Protein AF-0000000077110272 (afdb_homodimer)

Structure (mmCIF, N/CA/C/O backbone):
data_AF-0000000077110272-model_v1
#
loop_
_entity.id
_entity.type
_entity.pdbx_description
1 polymer 'Transcriptional regulator'
#
loop_
_atom_site.group_PDB
_atom_site.id
_atom_site.type_symbol
_atom_site.label_atom_id
_atom_site.label_alt_id
_atom_site.label_comp_id
_atom_site.label_asym_id
_atom_site.label_entity_id
_atom_site.label_seq_id
_atom_site.pdbx_PDB_ins_code
_atom_site.Cartn_x
_atom_site.Cartn_y
_atom_site.Cartn_z
_atom_site.occupancy
_atom_site.B_iso_or_equiv
_atom_site.auth_seq_id
_atom_site.auth_comp_id
_atom_site.auth_asym_id
_atom_site.auth_atom_id
_atom_site.pdbx_PDB_model_num
ATOM 1 N N . MET A 1 1 ? 12.266 40.125 3.088 1 81.88 1 MET A N 1
ATOM 2 C CA . MET A 1 1 ? 13.242 39.031 2.852 1 81.88 1 MET A CA 1
ATOM 3 C C . MET A 1 1 ? 12.711 38.031 1.826 1 81.88 1 MET A C 1
ATOM 5 O O . MET A 1 1 ? 11.5 37.938 1.61 1 81.88 1 MET A O 1
ATOM 9 N N . SER A 1 2 ? 13.562 37.469 0.971 1 91.62 2 SER A N 1
ATOM 10 C CA . SER A 1 2 ? 13.18 36.5 -0.047 1 91.62 2 SER A CA 1
ATOM 11 C C . SER A 1 2 ? 13.633 35.094 0.337 1 91.62 2 SER A C 1
ATOM 13 O O . SER A 1 2 ? 14.695 34.906 0.93 1 91.62 2 SER A O 1
ATOM 15 N N . TYR A 1 3 ? 12.75 34.219 0.168 1 94.19 3 TYR A N 1
ATOM 16 C CA . TYR A 1 3 ? 12.992 32.844 0.54 1 94.19 3 TYR A CA 1
ATOM 17 C C . TYR A 1 3 ? 12.93 31.922 -0.682 1 94.19 3 TYR A C 1
ATOM 19 O O . TYR A 1 3 ? 12.086 32.094 -1.562 1 94.19 3 TYR A O 1
ATOM 27 N N . SER A 1 4 ? 13.859 31 -0.693 1 93.75 4 SER A N 1
ATOM 28 C CA . SER A 1 4 ? 13.695 29.922 -1.657 1 93.75 4 SER A CA 1
ATOM 29 C C . SER A 1 4 ? 12.5 29.031 -1.308 1 93.75 4 SER A C 1
ATOM 31 O O . SER A 1 4 ? 11.961 29.125 -0.203 1 93.75 4 SER A O 1
ATOM 33 N N . ILE A 1 5 ? 12.141 28.188 -2.252 1 92.25 5 ILE A N 1
ATOM 34 C CA . ILE A 1 5 ? 10.969 27.344 -2.016 1 92.25 5 ILE A CA 1
ATOM 35 C C . ILE A 1 5 ? 11.242 26.391 -0.85 1 92.25 5 ILE A C 1
ATOM 37 O O . ILE A 1 5 ? 10.344 26.094 -0.061 1 92.25 5 ILE A O 1
ATOM 41 N N . GLY A 1 6 ? 12.438 25.906 -0.75 1 89.25 6 GLY A N 1
ATOM 42 C CA . GLY A 1 6 ? 12.789 25.031 0.363 1 89.25 6 GLY A CA 1
ATOM 43 C C . GLY A 1 6 ? 12.703 25.719 1.71 1 89.25 6 GLY A C 1
ATOM 44 O O . GLY A 1 6 ? 12.148 25.172 2.662 1 89.25 6 GLY A O 1
ATOM 45 N N . GLU A 1 7 ? 13.25 26.891 1.762 1 90.75 7 GLU A N 1
ATOM 46 C CA . GLU A 1 7 ? 13.188 27.688 2.982 1 90.75 7 GLU A CA 1
ATOM 47 C C . GLU A 1 7 ? 11.75 28.062 3.332 1 90.75 7 GLU A C 1
ATOM 49 O O . GLU A 1 7 ? 11.336 27.953 4.492 1 90.75 7 GLU A O 1
ATOM 54 N N . PHE A 1 8 ? 11.086 28.484 2.311 1 91.56 8 PHE A N 1
ATOM 55 C CA . PHE A 1 8 ? 9.688 28.875 2.467 1 91.56 8 PHE A CA 1
ATOM 56 C C . PHE A 1 8 ? 8.852 27.703 2.977 1 91.56 8 PHE A C 1
ATOM 58 O O . PHE A 1 8 ? 8.039 27.875 3.887 1 91.56 8 PHE A O 1
ATOM 65 N N . ALA A 1 9 ? 9.086 26.547 2.438 1 90.19 9 ALA A N 1
ATOM 66 C CA . ALA A 1 9 ? 8.383 25.328 2.832 1 90.19 9 ALA A CA 1
ATOM 67 C C . ALA A 1 9 ? 8.617 25.016 4.309 1 90.19 9 ALA A C 1
ATOM 69 O O . ALA A 1 9 ? 7.668 24.719 5.039 1 90.19 9 ALA A O 1
ATOM 70 N N . ARG A 1 10 ? 9.781 25.172 4.715 1 85.88 10 ARG A N 1
ATOM 71 C CA . ARG A 1 10 ? 10.148 24.906 6.102 1 85.88 10 ARG A CA 1
ATOM 72 C C . ARG A 1 10 ? 9.492 25.922 7.047 1 85.88 10 ARG A C 1
ATOM 74 O O . ARG A 1 10 ? 8.969 25.547 8.094 1 85.88 10 ARG A O 1
ATOM 81 N N . LEU A 1 11 ? 9.5 27.078 6.57 1 87.75 11 LEU A N 1
ATOM 82 C CA . LEU A 1 11 ? 8.984 28.172 7.395 1 87.75 11 LEU A CA 1
ATOM 83 C C . LEU A 1 11 ? 7.48 28.031 7.594 1 87.75 11 LEU A C 1
ATOM 85 O O . LEU A 1 11 ? 6.973 28.281 8.688 1 87.75 11 LEU A O 1
ATOM 89 N N . CYS A 1 12 ? 6.809 27.641 6.539 1 88.12 12 CYS A N 1
ATOM 90 C CA . CYS A 1 12 ? 5.352 27.609 6.602 1 88.12 12 CYS A CA 1
ATOM 91 C C . CYS A 1 12 ? 4.863 26.219 7.016 1 88.12 12 CYS A C 1
ATOM 93 O O . CYS A 1 12 ? 3.682 26.047 7.324 1 88.12 12 CYS A O 1
ATOM 95 N N . GLY A 1 13 ? 5.785 25.203 7.035 1 84.12 13 GLY A N 1
ATOM 96 C CA . GLY A 1 13 ? 5.383 23.844 7.344 1 84.12 13 GLY A CA 1
ATOM 97 C C . GLY A 1 13 ? 4.57 23.203 6.238 1 84.12 13 GLY A C 1
ATOM 98 O O . GLY A 1 13 ? 3.646 22.422 6.508 1 84.12 13 GLY A O 1
ATOM 99 N N . ILE A 1 14 ? 4.75 23.734 5.059 1 87.38 14 ILE A N 1
ATOM 100 C CA . ILE A 1 14 ? 4.07 23.203 3.889 1 87.38 14 ILE A CA 1
ATOM 101 C C . ILE A 1 14 ? 5.098 22.641 2.904 1 87.38 14 ILE A C 1
ATOM 103 O O . ILE A 1 14 ? 6.109 23.297 2.621 1 87.38 14 ILE A O 1
ATOM 107 N N . ASN A 1 15 ? 4.828 21.453 2.498 1 87.5 15 ASN A N 1
ATOM 108 C CA . ASN A 1 15 ? 5.84 20.875 1.623 1 87.5 15 ASN A CA 1
ATOM 109 C C . ASN A 1 15 ? 5.879 21.578 0.268 1 87.5 15 ASN A C 1
ATOM 111 O O . ASN A 1 15 ? 4.883 22.172 -0.16 1 87.5 15 ASN A O 1
ATOM 115 N N . ALA A 1 16 ? 7.078 21.547 -0.366 1 87.75 16 ALA A N 1
ATOM 116 C CA . ALA A 1 16 ? 7.332 22.281 -1.611 1 87.75 16 ALA A CA 1
ATOM 117 C C . ALA A 1 16 ? 6.383 21.812 -2.715 1 87.75 16 ALA A C 1
ATOM 119 O O . ALA A 1 16 ? 5.91 22.625 -3.514 1 87.75 16 ALA A O 1
ATOM 120 N N . ALA A 1 17 ? 6.098 20.516 -2.688 1 87.81 17 ALA A N 1
ATOM 121 C CA . ALA A 1 17 ? 5.207 19.984 -3.719 1 87.81 17 ALA A CA 1
ATOM 122 C C . ALA A 1 17 ? 3.812 20.594 -3.605 1 87.81 17 ALA A C 1
ATOM 124 O O . ALA A 1 17 ? 3.18 20.906 -4.617 1 87.81 17 ALA A O 1
ATOM 125 N N . THR A 1 18 ? 3.361 20.703 -2.432 1 90.62 18 THR A N 1
ATOM 126 C CA . THR A 1 18 ? 2.055 21.297 -2.174 1 90.62 18 THR A CA 1
ATOM 127 C C . THR A 1 18 ? 2.023 22.75 -2.635 1 90.62 18 THR A C 1
ATOM 129 O O . THR A 1 18 ? 1.068 23.188 -3.287 1 90.62 18 THR A O 1
ATOM 132 N N . LEU A 1 19 ? 3.074 23.531 -2.352 1 92.25 19 LEU A N 1
ATOM 133 C CA . LEU A 1 19 ? 3.176 24.938 -2.756 1 92.25 19 LEU A CA 1
ATOM 134 C C . LEU A 1 19 ? 3.141 25.062 -4.273 1 92.25 19 LEU A C 1
ATOM 136 O O . LEU A 1 19 ? 2.457 25.938 -4.812 1 92.25 19 LEU A O 1
ATOM 140 N N . ARG A 1 20 ? 3.777 24.156 -4.91 1 90.25 20 ARG A N 1
ATOM 141 C CA . ARG A 1 20 ? 3.785 24.141 -6.367 1 90.25 20 ARG A CA 1
ATOM 142 C C . ARG A 1 20 ? 2.4 23.828 -6.922 1 90.25 20 ARG A C 1
ATOM 144 O O . ARG A 1 20 ? 1.956 24.438 -7.891 1 90.25 20 ARG A O 1
ATOM 151 N N . ALA A 1 21 ? 1.789 22.906 -6.246 1 91.38 21 ALA A N 1
ATOM 152 C CA . ALA A 1 21 ? 0.453 22.516 -6.691 1 91.38 21 ALA A CA 1
ATOM 153 C C . ALA A 1 21 ? -0.538 23.656 -6.508 1 91.38 21 ALA A C 1
ATOM 155 O O . ALA A 1 21 ? -1.368 23.922 -7.383 1 91.38 21 ALA A O 1
ATOM 156 N N . TRP A 1 22 ? -0.439 24.328 -5.387 1 93.06 22 TRP A N 1
ATOM 157 C CA . TRP A 1 22 ? -1.324 25.469 -5.117 1 93.06 22 TRP A CA 1
ATOM 158 C C . TRP A 1 22 ? -1.166 26.547 -6.18 1 93.06 22 TRP A C 1
ATOM 160 O O . TRP A 1 22 ? -2.156 27.094 -6.668 1 93.06 22 TRP A O 1
ATOM 170 N N . GLN A 1 23 ? 0.047 26.812 -6.516 1 93.44 23 GLN A N 1
ATOM 171 C CA . GLN A 1 23 ? 0.319 27.797 -7.559 1 93.44 23 GLN A CA 1
ATOM 172 C C . GLN A 1 23 ? -0.206 27.328 -8.914 1 93.44 23 GLN A C 1
ATOM 174 O O . GLN A 1 23 ? -0.946 28.047 -9.586 1 93.44 23 GLN A O 1
ATOM 179 N N . ARG A 1 24 ? 0.096 26.141 -9.266 1 93.12 24 ARG A N 1
ATOM 180 C CA . ARG A 1 24 ? -0.191 25.594 -10.586 1 93.12 24 ARG A CA 1
ATOM 181 C C . ARG A 1 24 ? -1.691 25.438 -10.797 1 93.12 24 ARG A C 1
ATOM 183 O O . ARG A 1 24 ? -2.221 25.797 -11.852 1 93.12 24 ARG A O 1
ATOM 190 N N . ARG A 1 25 ? -2.336 24.969 -9.797 1 91.62 25 ARG A N 1
ATOM 191 C CA . ARG A 1 25 ? -3.727 24.547 -9.969 1 91.62 25 ARG A CA 1
ATOM 192 C C . ARG A 1 25 ? -4.68 25.688 -9.641 1 91.62 25 ARG A C 1
ATOM 194 O O . ARG A 1 25 ? -5.754 25.797 -10.234 1 91.62 25 ARG A O 1
ATOM 201 N N . TYR A 1 26 ? -4.254 26.578 -8.719 1 92 26 TYR A N 1
ATOM 202 C CA . TYR A 1 26 ? -5.25 27.516 -8.203 1 92 26 TYR A CA 1
ATOM 203 C C . TYR A 1 26 ? -4.73 28.953 -8.25 1 92 26 TYR A C 1
ATOM 205 O O . TYR A 1 26 ? -5.422 29.875 -7.828 1 92 26 TYR A O 1
ATOM 213 N N . GLY A 1 27 ? -3.529 29.109 -8.664 1 91.69 27 GLY A N 1
ATOM 214 C CA . GLY A 1 27 ? -2.955 30.453 -8.75 1 91.69 27 GLY A CA 1
ATOM 215 C C . GLY A 1 27 ? -2.682 31.062 -7.398 1 91.69 27 GLY A C 1
ATOM 216 O O . GLY A 1 27 ? -2.67 32.281 -7.262 1 91.69 27 GLY A O 1
ATOM 217 N N . LEU A 1 28 ? -2.494 30.203 -6.453 1 93.12 28 LEU A N 1
ATOM 218 C CA . LEU A 1 28 ? -2.205 30.672 -5.102 1 93.12 28 LEU A CA 1
ATOM 219 C C . LEU A 1 28 ? -0.7 30.781 -4.875 1 93.12 28 LEU A C 1
ATOM 221 O O . LEU A 1 28 ? 0.064 29.938 -5.344 1 93.12 28 LEU A O 1
ATOM 225 N N . LEU A 1 29 ? -0.256 31.828 -4.113 1 92.31 29 LEU A N 1
ATOM 226 C CA . LEU A 1 29 ? 1.146 32.031 -3.771 1 92.31 29 LEU A CA 1
ATOM 227 C C . LEU A 1 29 ? 2.004 32.156 -5.027 1 92.31 29 LEU A C 1
ATOM 229 O O . LEU A 1 29 ? 2.904 31.328 -5.242 1 92.31 29 LEU A O 1
ATOM 233 N N . LYS A 1 30 ? 1.865 33.156 -5.785 1 91.81 30 LYS A N 1
ATOM 234 C CA . LYS A 1 30 ? 2.621 33.406 -7.008 1 91.81 30 LYS A CA 1
ATOM 235 C C . LYS A 1 30 ? 3.945 34.094 -6.703 1 91.81 30 LYS A C 1
ATOM 237 O O . LYS A 1 30 ? 4.027 35.312 -6.73 1 91.81 30 LYS A O 1
ATOM 242 N N . PRO A 1 31 ? 4.926 33.25 -6.527 1 92.19 31 PRO A N 1
ATOM 243 C CA . PRO A 1 31 ? 6.219 33.844 -6.156 1 92.19 31 PRO A CA 1
ATOM 244 C C . PRO A 1 31 ? 6.895 34.562 -7.312 1 92.19 31 PRO A C 1
ATOM 246 O O . PRO A 1 31 ? 6.52 34.375 -8.469 1 92.19 31 PRO A O 1
ATOM 249 N N . GLN A 1 32 ? 7.793 35.5 -6.977 1 92.56 32 GLN A N 1
ATOM 250 C CA . GLN A 1 32 ? 8.688 36.062 -7.977 1 92.56 32 GLN A CA 1
ATOM 251 C C . GLN A 1 32 ? 9.711 35.031 -8.461 1 92.56 32 GLN A C 1
ATOM 253 O O . GLN A 1 32 ? 9.789 33.938 -7.91 1 92.56 32 GLN A O 1
ATOM 258 N N . ARG A 1 33 ? 10.352 35.312 -9.555 1 93.44 33 ARG A N 1
ATOM 259 C CA . ARG A 1 33 ? 11.383 34.438 -10.07 1 93.44 33 ARG A CA 1
ATOM 260 C C . ARG A 1 33 ? 12.719 35.156 -10.203 1 93.44 33 ARG A C 1
ATOM 262 O O . ARG A 1 33 ? 12.758 36.344 -10.539 1 93.44 33 ARG A O 1
ATOM 269 N N . THR A 1 34 ? 13.758 34.469 -9.891 1 92.12 34 THR A N 1
ATOM 270 C CA . THR A 1 34 ? 15.086 35 -10.156 1 92.12 34 THR A CA 1
ATOM 271 C C . THR A 1 34 ? 15.398 34.969 -11.648 1 92.12 34 THR A C 1
ATOM 273 O O . THR A 1 34 ? 14.617 34.406 -12.43 1 92.12 34 THR A O 1
ATOM 276 N N . ASP A 1 35 ? 16.578 35.594 -11.992 1 91.19 35 ASP A N 1
ATOM 277 C CA . ASP A 1 35 ? 17.016 35.562 -13.383 1 91.19 35 ASP A CA 1
ATOM 278 C C . ASP A 1 35 ? 17.203 34.125 -13.867 1 91.19 35 ASP A C 1
ATOM 280 O O . ASP A 1 35 ? 17.016 33.812 -15.047 1 91.19 35 ASP A O 1
ATOM 284 N N . GLY A 1 36 ? 17.516 33.281 -12.906 1 92.94 36 GLY A N 1
ATOM 285 C CA . GLY A 1 36 ? 17.734 31.859 -13.227 1 92.94 36 GLY A CA 1
ATOM 286 C C . GLY A 1 36 ? 16.453 31.047 -13.227 1 92.94 36 GLY A C 1
ATOM 287 O O . GLY A 1 36 ? 16.484 29.844 -13.461 1 92.94 36 GLY A O 1
ATOM 288 N N . GLY A 1 37 ? 15.391 31.641 -12.891 1 92.19 37 GLY A N 1
ATOM 289 C CA . GLY A 1 37 ? 14.102 30.984 -12.961 1 92.19 37 GLY A CA 1
ATOM 290 C C . GLY A 1 37 ? 13.664 30.375 -11.641 1 92.19 37 GLY A C 1
ATOM 291 O O . GLY A 1 37 ? 12.656 29.672 -11.578 1 92.19 37 GLY A O 1
ATOM 292 N N . HIS A 1 38 ? 14.445 30.578 -10.578 1 92.69 38 HIS A N 1
ATOM 293 C CA . HIS A 1 38 ? 14.109 30 -9.281 1 92.69 38 HIS A CA 1
ATOM 294 C C . HIS A 1 38 ? 13.031 30.828 -8.578 1 92.69 38 HIS A C 1
ATOM 296 O O . HIS A 1 38 ? 13.047 32.062 -8.641 1 92.69 38 HIS A O 1
ATOM 302 N N . ARG A 1 39 ? 12.062 30.125 -7.992 1 92.69 39 ARG A N 1
ATOM 303 C CA . ARG A 1 39 ? 11 30.797 -7.246 1 92.69 39 ARG A CA 1
ATOM 304 C C . ARG A 1 39 ? 11.562 31.547 -6.047 1 92.69 39 ARG A C 1
ATOM 306 O O . ARG A 1 39 ? 12.461 31.062 -5.363 1 92.69 39 ARG A O 1
ATOM 313 N N . LEU A 1 40 ? 11.07 32.781 -5.84 1 94.75 40 LEU A N 1
ATOM 314 C CA . LEU A 1 40 ? 11.398 33.594 -4.684 1 94.75 40 LEU A CA 1
ATOM 315 C C . LEU A 1 40 ? 10.133 34.062 -3.961 1 94.75 40 LEU A C 1
ATOM 317 O O . LEU A 1 40 ? 9.297 34.75 -4.547 1 94.75 40 LEU A O 1
ATOM 321 N N . TYR A 1 41 ? 10.062 33.688 -2.66 1 95.56 41 TYR A N 1
ATOM 322 C CA . TYR A 1 41 ? 8.898 34 -1.854 1 95.56 41 TYR A CA 1
ATOM 323 C C . TYR A 1 41 ? 9.195 35.188 -0.929 1 95.56 41 TYR A C 1
ATOM 325 O O . TYR A 1 41 ? 10.336 35.344 -0.478 1 95.56 41 TYR A O 1
ATOM 333 N N . SER A 1 42 ? 8.164 35.969 -0.611 1 94.81 42 SER A N 1
ATOM 334 C CA . SER A 1 42 ? 8.289 37.156 0.24 1 94.81 42 SER A CA 1
ATOM 335 C C . SER A 1 42 ? 7.629 36.906 1.597 1 94.81 42 SER A C 1
ATOM 337 O O . SER A 1 42 ? 6.996 35.875 1.82 1 94.81 42 SER A O 1
ATOM 339 N N . ASP A 1 43 ? 7.812 37.875 2.457 1 93.69 43 ASP A N 1
ATOM 340 C CA . ASP A 1 43 ? 7.125 37.875 3.744 1 93.69 43 ASP A CA 1
ATOM 341 C C . ASP A 1 43 ? 5.609 37.906 3.561 1 93.69 43 ASP A C 1
ATOM 343 O O . ASP A 1 43 ? 4.867 37.312 4.352 1 93.69 43 ASP A O 1
ATOM 347 N N . ASP A 1 44 ? 5.2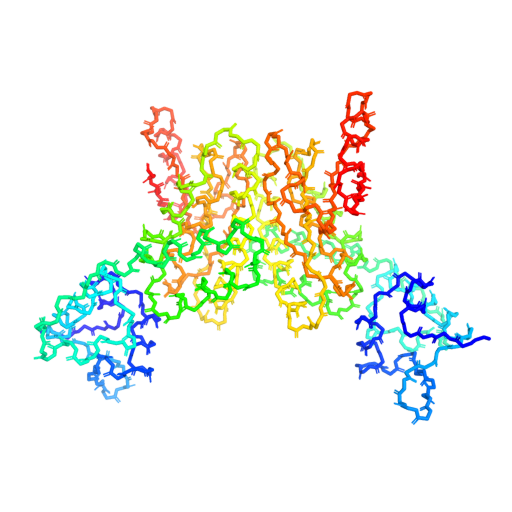85 38.562 2.566 1 92.62 44 ASP A N 1
ATOM 348 C CA . ASP A 1 44 ? 3.855 38.594 2.266 1 92.62 44 ASP A CA 1
ATOM 349 C C . ASP A 1 44 ? 3.332 37.219 1.877 1 92.62 44 ASP A C 1
ATOM 351 O O . ASP A 1 44 ? 2.209 36.844 2.23 1 92.62 44 ASP A O 1
ATOM 355 N N . ASP A 1 45 ? 4.164 36.5 1.198 1 94.12 45 ASP A N 1
ATOM 356 C CA . ASP A 1 45 ? 3.791 35.156 0.833 1 94.12 45 ASP A CA 1
ATOM 357 C C . ASP A 1 45 ? 3.625 34.281 2.072 1 94.12 45 ASP A C 1
ATOM 359 O O . ASP A 1 45 ? 2.771 33.375 2.102 1 94.12 45 ASP A O 1
ATOM 363 N N . ILE A 1 46 ? 4.434 34.5 3.049 1 92.44 46 ILE A N 1
ATOM 364 C CA . ILE A 1 46 ? 4.328 33.75 4.293 1 92.44 46 ILE A CA 1
ATOM 365 C C . ILE A 1 46 ? 2.961 34 4.93 1 92.44 46 ILE A C 1
ATOM 367 O O . ILE A 1 46 ? 2.279 33.062 5.336 1 92.44 46 ILE A O 1
ATOM 371 N N . ARG A 1 47 ? 2.58 35.25 4.941 1 91.75 47 ARG A N 1
ATOM 372 C CA . ARG A 1 47 ? 1.289 35.625 5.52 1 91.75 47 ARG A CA 1
ATOM 373 C C . ARG A 1 47 ? 0.145 34.969 4.746 1 91.75 47 ARG A C 1
ATOM 375 O O . ARG A 1 47 ? -0.801 34.438 5.344 1 91.75 47 ARG A O 1
ATOM 382 N N . GLN A 1 48 ? 0.312 35 3.518 1 92.56 48 GLN A N 1
ATOM 383 C CA . GLN A 1 48 ? -0.725 34.406 2.691 1 92.56 48 GLN A CA 1
ATOM 384 C C . GLN A 1 48 ? -0.796 32.875 2.916 1 92.56 48 GLN A C 1
ATOM 386 O O . GLN A 1 48 ? -1.886 32.312 3.039 1 92.56 48 GLN A O 1
ATOM 391 N N . ALA A 1 49 ? 0.39 32.219 2.92 1 93.44 49 ALA A N 1
ATOM 392 C CA . ALA A 1 49 ? 0.442 30.781 3.141 1 93.44 49 ALA A CA 1
ATOM 393 C C . ALA A 1 49 ? -0.214 30.406 4.465 1 93.44 49 ALA A C 1
ATOM 395 O O . ALA A 1 49 ? -0.971 29.438 4.535 1 93.44 49 ALA A O 1
ATOM 396 N N . LEU A 1 50 ? 0.019 31.156 5.441 1 91.06 50 LEU A N 1
ATOM 397 C CA . LEU A 1 50 ? -0.542 30.906 6.766 1 91.06 50 LEU A CA 1
ATOM 398 C C . LEU A 1 50 ? -2.053 31.109 6.766 1 91.06 50 LEU A C 1
ATOM 400 O O . LEU A 1 50 ? -2.787 30.375 7.422 1 91.06 50 LEU A O 1
ATOM 404 N N . SER A 1 51 ? -2.453 32.125 6.039 1 90.88 51 SER A N 1
ATOM 405 C CA . SER A 1 51 ? -3.887 32.375 5.902 1 90.88 51 SER A CA 1
ATOM 406 C C . SER A 1 51 ? -4.574 31.219 5.191 1 90.88 51 SER A C 1
ATOM 408 O O . SER A 1 51 ? -5.641 30.766 5.617 1 90.88 51 SER A O 1
ATOM 410 N N . ILE A 1 52 ? -3.951 30.766 4.145 1 91.75 52 ILE A N 1
ATOM 411 C CA . ILE A 1 52 ? -4.48 29.625 3.41 1 91.75 52 ILE A CA 1
ATOM 412 C C . ILE A 1 52 ? -4.586 28.422 4.336 1 91.75 52 ILE A C 1
ATOM 414 O O . ILE A 1 52 ? -5.621 27.75 4.383 1 91.75 52 ILE A O 1
ATOM 418 N N . LEU A 1 53 ? -3.555 28.156 5.109 1 89.75 53 LEU A N 1
ATOM 419 C CA . LEU A 1 53 ? -3.523 27.016 6.023 1 89.75 53 LEU A CA 1
ATOM 420 C C . LEU A 1 53 ? -4.629 27.125 7.07 1 89.75 53 LEU A C 1
ATOM 422 O O . LEU A 1 53 ? -5.211 26.125 7.473 1 89.75 53 LEU A O 1
ATOM 426 N N . ASP A 1 54 ? -4.867 28.312 7.457 1 88.44 54 ASP A N 1
ATOM 427 C CA . ASP A 1 54 ? -5.926 28.531 8.438 1 88.44 54 ASP A CA 1
ATOM 428 C C . ASP A 1 54 ? -7.281 28.094 7.891 1 88.44 54 ASP A C 1
ATOM 430 O O . ASP A 1 54 ? -8.055 27.438 8.594 1 88.44 54 ASP A O 1
ATOM 434 N N . TRP A 1 55 ? -7.527 28.453 6.703 1 87.5 55 TRP A N 1
ATOM 435 C CA . TRP A 1 55 ? -8.766 28.031 6.059 1 87.5 55 TRP A CA 1
ATOM 436 C C . TRP A 1 55 ? -8.797 26.516 5.887 1 87.5 55 TRP A C 1
ATOM 438 O O . TRP A 1 55 ? -9.82 25.875 6.145 1 87.5 55 TRP A O 1
ATOM 448 N N . VAL A 1 56 ? -7.699 25.984 5.5 1 88.88 56 VAL A N 1
ATOM 449 C CA . VAL A 1 56 ? -7.582 24.547 5.293 1 88.88 56 VAL A CA 1
ATOM 450 C C . VAL A 1 56 ? -7.844 23.812 6.609 1 88.88 56 VAL A C 1
ATOM 452 O O . VAL A 1 56 ? -8.562 22.812 6.637 1 88.88 56 VAL A O 1
ATOM 455 N N . ARG A 1 57 ? -7.332 24.328 7.664 1 88.44 57 ARG A N 1
ATOM 456 C CA . ARG A 1 57 ? -7.465 23.703 8.977 1 88.44 57 ARG A CA 1
ATOM 457 C C . ARG A 1 57 ? -8.914 23.75 9.461 1 88.44 57 ARG A C 1
ATOM 459 O O . ARG A 1 57 ? -9.305 23 10.344 1 88.44 57 ARG A O 1
ATOM 466 N N . LYS A 1 58 ? -9.672 24.625 8.828 1 86.62 58 LYS A N 1
ATOM 467 C CA . LYS A 1 58 ? -11.102 24.703 9.125 1 86.62 58 LYS A CA 1
ATOM 468 C C . LYS A 1 58 ? -11.906 23.812 8.188 1 86.62 58 LYS A C 1
ATOM 470 O O . LYS A 1 58 ? -13.141 23.812 8.219 1 86.62 58 LYS A O 1
ATOM 475 N N . GLY A 1 59 ? -11.125 23.141 7.312 1 88.31 59 GLY A N 1
ATOM 476 C CA . GLY A 1 59 ? -11.773 22.172 6.441 1 88.31 59 GLY A CA 1
ATOM 477 C C . GLY A 1 59 ? -12.188 22.75 5.102 1 88.31 59 GLY A C 1
ATOM 478 O O . GLY A 1 59 ? -12.992 22.156 4.383 1 88.31 59 GLY A O 1
ATOM 479 N N . VAL A 1 60 ? -11.734 23.891 4.797 1 88.38 60 VAL A N 1
ATOM 480 C CA . VAL A 1 60 ? -12.023 24.5 3.5 1 88.38 60 VAL A CA 1
ATOM 481 C C . VAL A 1 60 ? -11.062 23.938 2.451 1 88.38 60 VAL A C 1
ATOM 483 O O . VAL A 1 60 ? -9.844 24.031 2.607 1 88.38 60 VAL A O 1
ATOM 486 N N . PRO A 1 61 ? -11.648 23.297 1.468 1 90.25 61 PRO A N 1
ATOM 487 C CA . PRO A 1 61 ? -10.75 22.797 0.419 1 90.25 61 PRO A CA 1
ATOM 488 C C . PRO A 1 61 ? -9.992 23.906 -0.294 1 90.25 61 PRO A C 1
ATOM 490 O O . PRO A 1 61 ? -10.523 25.016 -0.468 1 90.25 61 PRO A O 1
ATOM 493 N N . ILE A 1 62 ? -8.812 23.562 -0.705 1 90.88 62 ILE A N 1
ATOM 494 C CA . ILE A 1 62 ? -7.918 24.547 -1.311 1 90.88 62 ILE A CA 1
ATOM 495 C C . ILE A 1 62 ? -8.602 25.188 -2.518 1 90.88 62 ILE A C 1
ATOM 497 O O . ILE A 1 62 ? -8.398 26.375 -2.795 1 90.88 62 ILE A O 1
ATOM 501 N N . SER A 1 63 ? -9.422 24.516 -3.201 1 89.5 63 SER A N 1
ATOM 502 C CA . SER A 1 63 ? -10.102 25 -4.398 1 89.5 63 SER A CA 1
ATOM 503 C C . SER A 1 63 ? -11.055 26.141 -4.074 1 89.5 63 SER A C 1
ATOM 505 O O . SER A 1 63 ? -11.461 26.891 -4.965 1 89.5 63 SER A O 1
ATOM 507 N N . GLN A 1 64 ? -11.359 26.297 -2.82 1 88.44 64 GLN A N 1
ATOM 508 C CA . GLN A 1 64 ? -12.359 27.281 -2.434 1 88.44 64 GLN A CA 1
ATOM 509 C C . GLN A 1 64 ? -11.734 28.406 -1.612 1 88.44 64 GLN A C 1
ATOM 511 O O . GLN A 1 64 ? -12.438 29.328 -1.167 1 88.44 64 GLN A O 1
ATOM 516 N N . VAL A 1 65 ? -10.422 28.375 -1.461 1 89.69 65 VAL A N 1
ATOM 517 C CA . VAL A 1 65 ? -9.797 29.281 -0.504 1 89.69 65 VAL A CA 1
ATOM 518 C C . VAL A 1 65 ? -9.555 30.641 -1.161 1 89.69 65 VAL A C 1
ATOM 520 O O . VAL A 1 65 ? -9.625 31.672 -0.5 1 89.69 65 VAL A O 1
ATOM 523 N N . LYS A 1 66 ? -9.297 30.656 -2.424 1 87.5 66 LYS A N 1
ATOM 524 C CA . LYS A 1 66 ? -8.836 31.859 -3.111 1 87.5 66 LYS A CA 1
ATOM 525 C C . LYS A 1 66 ? -9.797 33.031 -2.883 1 87.5 66 LYS A C 1
ATOM 527 O O . LYS A 1 66 ? -9.383 34.094 -2.432 1 87.5 66 LYS A O 1
ATOM 532 N N . PRO A 1 67 ? -11.102 32.875 -3.07 1 84.38 67 PRO A N 1
ATOM 533 C CA . PRO A 1 67 ? -12.031 34 -2.861 1 84.38 67 PRO A CA 1
ATOM 534 C C . PRO A 1 67 ? -12.109 34.438 -1.399 1 84.38 67 PRO A C 1
ATOM 536 O O . PRO A 1 67 ? -12.477 35.562 -1.112 1 84.38 67 PRO A O 1
ATOM 539 N N . LEU A 1 68 ? -11.766 33.594 -0.511 1 84.62 68 LEU A N 1
ATOM 540 C CA . LEU A 1 68 ? -11.914 33.844 0.916 1 84.62 68 LEU A CA 1
ATOM 541 C C . LEU A 1 68 ? -10.742 34.656 1.443 1 84.62 68 LEU A C 1
ATOM 543 O O . LEU A 1 68 ? -10.82 35.25 2.531 1 84.62 68 LEU A O 1
ATOM 547 N N . LEU A 1 69 ? -9.703 34.656 0.71 1 84.44 69 LEU A N 1
ATOM 548 C CA . LEU A 1 69 ? -8.523 35.406 1.143 1 84.44 69 LEU A CA 1
ATOM 549 C C . LEU A 1 69 ? -8.773 36.906 1.083 1 84.44 69 LEU A C 1
ATOM 551 O O . LEU A 1 69 ? -8.203 37.656 1.872 1 84.44 69 LEU A O 1
ATOM 555 N N . SER A 1 70 ? -9.609 37.344 0.181 1 79 70 SER A N 1
ATOM 556 C CA . SER A 1 70 ? -9.898 38.781 0.005 1 79 70 SER A CA 1
ATOM 557 C C . SER A 1 70 ? -11.117 39.188 0.822 1 79 70 SER A C 1
ATOM 559 O O . SER A 1 70 ? -11.227 40.344 1.227 1 79 70 SER A O 1
ATOM 561 N N . ARG A 1 71 ? -12.227 38.406 1.078 1 75.56 71 ARG A N 1
ATOM 562 C CA . ARG A 1 71 ? -13.453 38.688 1.814 1 75.56 71 ARG A CA 1
ATOM 563 C C . ARG A 1 71 ? -13.773 37.594 2.811 1 75.56 71 ARG A C 1
ATOM 565 O O . ARG A 1 71 ? -14.602 36.719 2.531 1 75.56 71 ARG A O 1
ATOM 572 N N . PRO A 1 72 ? -13.125 37.531 3.98 1 63.78 72 PRO A N 1
ATOM 573 C CA . PRO A 1 72 ? -13.297 36.469 4.957 1 63.78 72 PRO A CA 1
ATOM 574 C C . PRO A 1 72 ? -14.68 36.469 5.605 1 63.78 72 PRO A C 1
ATOM 576 O O . PRO A 1 72 ? -14.867 35.906 6.684 1 63.78 72 PRO A O 1
ATOM 579 N N . VAL A 1 73 ? -15.781 36.906 4.965 1 58.78 73 VAL A N 1
ATOM 580 C CA . VAL A 1 73 ? -17.062 37.062 5.637 1 58.78 73 VAL A CA 1
ATOM 581 C C . VAL A 1 73 ? -17.594 35.719 6.105 1 58.78 73 VAL A C 1
ATOM 583 O O . VAL A 1 73 ? -18.406 35.656 7.031 1 58.78 73 VAL A O 1
ATOM 586 N N . ILE A 1 74 ? -17.516 34.625 5.383 1 56.06 74 ILE A N 1
ATOM 587 C CA . ILE A 1 74 ? -18.469 33.531 5.453 1 56.06 74 ILE A CA 1
ATOM 588 C C . ILE A 1 74 ? -18.031 32.531 6.531 1 56.06 74 ILE A C 1
ATOM 590 O O . ILE A 1 74 ? -16.875 32.094 6.543 1 56.06 74 ILE A O 1
ATOM 594 N N . ARG A 1 75 ? -18.766 32.531 7.727 1 55.22 75 ARG A N 1
ATOM 595 C CA . ARG A 1 75 ? -18.641 31.469 8.727 1 55.22 75 ARG A CA 1
ATOM 596 C C . ARG A 1 75 ? -18.703 30.094 8.086 1 55.22 75 ARG A C 1
ATOM 598 O O . ARG A 1 75 ? -19.766 29.625 7.691 1 55.22 75 ARG A O 1
ATOM 605 N N . LEU A 1 76 ? -17.625 29.672 7.449 1 59.56 76 LEU A N 1
ATOM 606 C CA . LEU A 1 76 ? -17.625 28.297 6.961 1 59.56 76 LEU A CA 1
ATOM 607 C C . LEU A 1 76 ? -17.5 27.297 8.117 1 59.56 76 LEU A C 1
ATOM 609 O O . LEU A 1 76 ? -16.641 27.484 8.992 1 59.56 76 LEU A O 1
ATOM 613 N N . GLY A 1 77 ? -18.562 26.734 8.586 1 57.88 77 GLY A N 1
ATOM 614 C CA . GLY A 1 77 ? -18.484 25.656 9.562 1 57.88 77 GLY A CA 1
ATOM 615 C C . GLY A 1 77 ? -17.359 24.672 9.297 1 57.88 77 GLY A C 1
ATOM 616 O O . GLY A 1 77 ? -16.734 24.719 8.234 1 57.88 77 GLY A O 1
ATOM 617 N N . ASP A 1 78 ? -16.953 23.875 10.414 1 65.19 78 ASP A N 1
ATOM 618 C CA . ASP A 1 78 ? -15.93 22.844 10.352 1 65.19 78 ASP A CA 1
ATOM 619 C C . A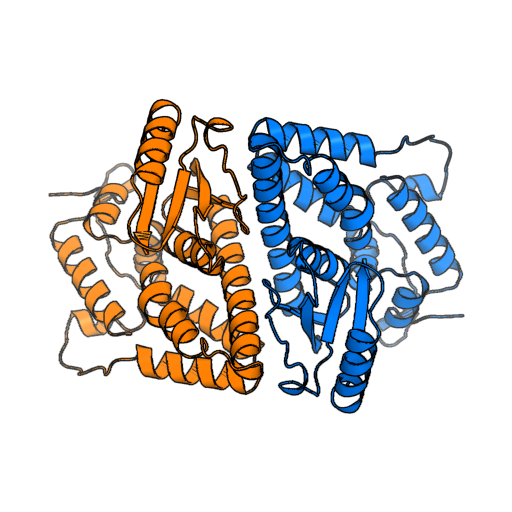SP A 1 78 ? -16.312 21.75 9.344 1 65.19 78 ASP A C 1
ATOM 621 O O . ASP A 1 78 ? -17.094 20.859 9.656 1 65.19 78 ASP A O 1
ATOM 625 N N . ASN A 1 79 ? -15.844 21.891 8.172 1 86.31 79 ASN A N 1
ATOM 626 C CA . ASN A 1 79 ? -16.156 21 7.066 1 86.31 79 ASN A CA 1
ATOM 627 C C . ASN A 1 79 ? -15.531 19.625 7.27 1 86.31 79 ASN A C 1
ATOM 629 O O . ASN A 1 79 ? -15.984 18.641 6.676 1 86.31 79 ASN A O 1
ATOM 633 N N . TRP A 1 80 ? -14.664 19.578 8.336 1 91.31 80 TRP A N 1
ATOM 634 C CA . TRP A 1 80 ? -14.023 18.281 8.57 1 91.31 80 TRP A CA 1
ATOM 635 C C . TRP A 1 80 ? -15.031 17.266 9.094 1 91.31 80 TRP A C 1
ATOM 637 O O . TRP A 1 80 ? -15.023 16.109 8.68 1 91.31 80 TRP A O 1
ATOM 647 N N . ILE A 1 81 ? -15.914 17.719 9.969 1 91.88 81 ILE A N 1
ATOM 648 C CA . ILE A 1 81 ? -16.875 16.828 10.602 1 91.88 81 ILE A CA 1
ATOM 649 C C . ILE A 1 81 ? -17.812 16.25 9.547 1 91.88 81 ILE A C 1
ATOM 651 O O . ILE A 1 81 ? -18.141 15.062 9.57 1 91.88 81 ILE A O 1
ATOM 655 N N . THR A 1 82 ? -18.219 17.125 8.688 1 93.5 82 THR A N 1
ATOM 656 C CA . THR A 1 82 ? -19.125 16.688 7.621 1 93.5 82 THR A CA 1
ATOM 657 C C . THR A 1 82 ? -18.453 15.633 6.75 1 93.5 82 THR A C 1
ATOM 659 O O . THR A 1 82 ? -19.062 14.617 6.406 1 93.5 82 THR A O 1
ATOM 662 N N . ILE A 1 83 ? -17.234 15.859 6.402 1 95.69 83 ILE A N 1
ATOM 663 C CA . ILE A 1 83 ? -16.5 14.906 5.574 1 95.69 83 ILE A CA 1
ATOM 664 C C . ILE A 1 83 ? -16.328 13.594 6.336 1 95.69 83 ILE A C 1
ATOM 666 O O . ILE A 1 83 ? -16.531 12.516 5.777 1 95.69 83 ILE A O 1
ATOM 670 N N . GLN A 1 84 ? -15.961 13.68 7.633 1 96.69 84 GLN A N 1
ATOM 671 C CA . GLN A 1 84 ? -15.805 12.492 8.469 1 96.69 84 GLN A CA 1
ATOM 672 C C . GLN A 1 84 ? -17.078 11.664 8.508 1 96.69 84 GLN A C 1
ATOM 674 O O . GLN A 1 84 ? -17.047 10.445 8.359 1 96.69 84 GLN A O 1
ATOM 679 N N . GLU A 1 85 ? -18.172 12.359 8.68 1 96.5 85 GLU A N 1
ATOM 680 C CA . GLU A 1 85 ? -19.453 11.672 8.758 1 96.5 85 GLU A CA 1
ATOM 681 C C . GLU A 1 85 ? -19.781 10.969 7.445 1 96.5 85 GLU A C 1
ATOM 683 O O . GLU A 1 85 ? -20.297 9.852 7.449 1 96.5 85 GLU A O 1
ATOM 688 N N . THR A 1 86 ? -19.531 11.633 6.359 1 97.56 86 THR A N 1
ATOM 689 C CA . THR A 1 86 ? -19.766 11.031 5.051 1 97.56 86 THR A CA 1
ATOM 690 C C . THR A 1 86 ? -18.891 9.789 4.867 1 97.56 86 THR A C 1
ATOM 692 O O . THR A 1 86 ? -19.375 8.758 4.41 1 97.56 86 THR A O 1
ATOM 695 N N . MET A 1 87 ? -17.656 9.82 5.266 1 97.94 87 MET A N 1
ATOM 696 C CA . MET A 1 87 ? -16.734 8.695 5.145 1 97.94 87 MET A CA 1
ATOM 697 C C . MET A 1 87 ? -17.188 7.527 6.023 1 97.94 87 MET A C 1
ATOM 699 O O . MET A 1 87 ? -17.141 6.371 5.602 1 97.94 87 MET A O 1
ATOM 703 N N . LEU A 1 88 ? -17.562 7.91 7.223 1 97.56 88 LEU A N 1
ATOM 704 C CA . LEU A 1 88 ? -18.031 6.883 8.148 1 97.56 88 LEU A CA 1
ATOM 705 C C . LEU A 1 88 ? -19.266 6.18 7.594 1 97.56 88 LEU A C 1
ATOM 707 O O . LEU A 1 88 ? -19.406 4.957 7.703 1 97.56 88 LEU A O 1
ATOM 711 N N . GLN A 1 89 ? -20.141 6.957 7 1 97.75 89 GLN A N 1
ATOM 712 C CA . GLN A 1 89 ? -21.328 6.391 6.383 1 97.75 89 GLN A CA 1
ATOM 713 C C . GLN A 1 89 ? -20.969 5.441 5.246 1 97.75 89 GLN A C 1
ATOM 715 O O . GLN A 1 89 ? -21.516 4.34 5.148 1 97.75 89 GLN A O 1
ATOM 720 N N . HIS A 1 90 ? -20.031 5.871 4.348 1 97.88 90 HIS A N 1
ATOM 721 C CA . HIS A 1 90 ? -19.562 5.016 3.258 1 97.88 90 HIS A CA 1
ATOM 722 C C . HIS A 1 90 ? -18.969 3.717 3.789 1 97.88 90 HIS A C 1
ATOM 724 O O . HIS A 1 90 ? -19.25 2.639 3.262 1 97.88 90 HIS A O 1
ATOM 730 N N . LEU A 1 91 ? -18.219 3.826 4.867 1 97.19 91 LEU A N 1
ATOM 731 C CA . LEU A 1 91 ? -17.562 2.67 5.469 1 97.19 91 LEU A CA 1
ATOM 732 C C . LEU A 1 91 ? -18.578 1.693 6.031 1 97.19 91 LEU A C 1
ATOM 734 O O . LEU A 1 91 ? -18.531 0.496 5.742 1 97.19 91 LEU A O 1
ATOM 738 N N . HIS A 1 92 ? -19.562 2.195 6.711 1 95.56 92 HIS A N 1
ATOM 739 C CA . HIS A 1 92 ? -20.594 1.371 7.344 1 95.56 92 HIS A CA 1
ATOM 740 C C . HIS A 1 92 ? -21.469 0.691 6.301 1 95.56 92 HIS A C 1
ATOM 742 O O . HIS A 1 92 ? -21.922 -0.434 6.508 1 95.56 92 HIS A O 1
ATOM 748 N N . GLU A 1 93 ? -21.625 1.354 5.23 1 95.38 93 GLU A N 1
ATOM 749 C CA . GLU A 1 93 ? -22.516 0.837 4.191 1 95.38 93 GLU A CA 1
ATOM 750 C C . GLU A 1 93 ? -21.766 -0.068 3.223 1 95.38 93 GLU A C 1
ATOM 752 O O . GLU A 1 93 ? -22.359 -0.624 2.295 1 95.38 93 GLU A O 1
ATOM 757 N N . GLY A 1 94 ? -20.562 -0.156 3.371 1 93.38 94 GLY A N 1
ATOM 758 C CA . GLY A 1 94 ? -19.781 -0.999 2.486 1 93.38 94 GLY A CA 1
ATOM 759 C C . GLY A 1 94 ? -19.531 -0.369 1.13 1 93.38 94 GLY A C 1
ATOM 760 O O . GLY A 1 94 ? -19.219 -1.068 0.164 1 93.38 94 GLY A O 1
ATOM 761 N N . ARG A 1 95 ? -19.734 0.941 1.075 1 95.38 95 ARG A N 1
ATOM 762 C CA . ARG A 1 95 ? -19.422 1.675 -0.148 1 95.38 95 ARG A CA 1
ATOM 763 C C . ARG A 1 95 ? -17.938 2.014 -0.223 1 95.38 95 ARG A C 1
ATOM 765 O O . ARG A 1 95 ? -17.562 3.188 -0.219 1 95.38 95 ARG A O 1
ATOM 772 N N . ILE A 1 96 ? -17.109 1.006 -0.454 1 95.56 96 ILE A N 1
ATOM 773 C CA . ILE A 1 96 ? -15.664 1.06 -0.286 1 95.56 96 ILE A CA 1
ATOM 774 C C . ILE A 1 96 ? -15.047 1.904 -1.398 1 95.56 96 ILE A C 1
ATOM 776 O O . ILE A 1 96 ? -14.141 2.703 -1.149 1 95.56 96 ILE A O 1
ATOM 780 N N . ASP A 1 97 ? -15.562 1.767 -2.598 1 95 97 ASP A N 1
ATOM 781 C CA . ASP A 1 97 ? -15.047 2.553 -3.715 1 95 97 ASP A CA 1
ATOM 782 C C . ASP A 1 97 ? -15.297 4.043 -3.498 1 95 97 ASP A C 1
ATOM 784 O O . ASP A 1 97 ? -14.422 4.871 -3.775 1 95 97 ASP A O 1
ATOM 788 N N . ALA A 1 98 ? -16.469 4.332 -3.033 1 96.69 98 ALA A N 1
ATOM 789 C CA . ALA A 1 98 ? -16.812 5.727 -2.762 1 96.69 98 ALA A CA 1
ATOM 790 C C . ALA A 1 98 ? -15.93 6.301 -1.662 1 96.69 98 ALA A C 1
ATOM 792 O O . ALA A 1 98 ? -15.477 7.445 -1.757 1 96.69 98 ALA A O 1
ATOM 793 N N . LEU A 1 99 ? -15.68 5.543 -0.609 1 97.75 99 LEU A N 1
ATOM 794 C CA . LEU A 1 99 ? -14.812 5.965 0.482 1 97.75 99 LEU A CA 1
ATOM 795 C C . LEU A 1 99 ? -13.391 6.223 -0.02 1 97.75 99 LEU A C 1
ATOM 797 O O . LEU A 1 99 ? -12.797 7.262 0.282 1 97.75 99 LEU A O 1
ATOM 801 N N . ARG A 1 100 ? -12.891 5.273 -0.76 1 97.56 100 ARG A N 1
ATOM 802 C CA . ARG A 1 100 ? -11.562 5.406 -1.349 1 97.56 100 ARG A CA 1
ATOM 803 C C . ARG A 1 100 ? -11.469 6.676 -2.189 1 97.56 100 ARG A C 1
ATOM 805 O O . ARG A 1 100 ? -10.523 7.457 -2.033 1 97.56 100 ARG A O 1
ATOM 812 N N . GLN A 1 101 ? -12.43 6.852 -3.031 1 96.81 101 GLN A N 1
ATOM 813 C CA . GLN A 1 101 ? -12.43 8.023 -3.9 1 96.81 101 GLN A CA 1
ATOM 814 C C . GLN A 1 101 ? -12.453 9.312 -3.084 1 96.81 101 GLN A C 1
ATOM 816 O O . GLN A 1 101 ? -11.758 10.273 -3.412 1 96.81 101 GLN A O 1
ATOM 821 N N . LEU A 1 102 ? -13.242 9.32 -2.092 1 97.75 102 LEU A N 1
ATOM 822 C CA . LEU A 1 102 ? -13.336 10.5 -1.24 1 97.75 102 LEU A CA 1
ATOM 823 C C . LEU A 1 102 ? -12 10.789 -0.569 1 97.75 102 LEU A C 1
ATOM 825 O O . LEU A 1 102 ? -11.586 11.953 -0.477 1 97.75 102 LEU A O 1
ATOM 829 N N . ILE A 1 103 ? -11.289 9.789 -0.122 1 98 103 ILE A N 1
ATOM 830 C CA . ILE A 1 103 ? -9.977 9.961 0.501 1 98 103 ILE A CA 1
ATOM 831 C C . ILE A 1 103 ? -8.992 10.516 -0.522 1 98 103 ILE A C 1
ATOM 833 O O . ILE A 1 103 ? -8.258 11.461 -0.234 1 98 103 ILE A O 1
ATOM 837 N N . TYR A 1 104 ? -9 9.977 -1.714 1 96.88 104 TYR A N 1
ATOM 838 C CA . TYR A 1 104 ? -8.109 10.445 -2.77 1 96.88 104 TYR A CA 1
ATOM 839 C C . TYR A 1 104 ? -8.422 11.891 -3.141 1 96.88 104 TYR A C 1
ATOM 841 O O . TYR A 1 104 ? -7.512 12.703 -3.332 1 96.88 104 TYR A O 1
ATOM 849 N N . ASP A 1 105 ? -9.719 12.211 -3.219 1 95.88 105 ASP A N 1
ATOM 850 C CA . ASP A 1 105 ? -10.141 13.578 -3.518 1 95.88 105 ASP A CA 1
ATOM 851 C C . ASP A 1 105 ? -9.664 14.547 -2.436 1 95.88 105 ASP A C 1
ATOM 853 O O . ASP A 1 105 ? -9.18 15.641 -2.742 1 95.88 105 ASP A O 1
ATOM 857 N N . CYS A 1 106 ? -9.805 14.125 -1.235 1 95.62 106 CYS A N 1
ATOM 858 C CA . CYS A 1 106 ? -9.336 14.961 -0.133 1 95.62 106 CYS A CA 1
ATOM 859 C C . CYS A 1 106 ? -7.824 15.156 -0.199 1 95.62 106 CYS A C 1
ATOM 861 O O . CYS A 1 106 ? -7.32 16.234 0.138 1 95.62 106 CYS A O 1
ATOM 863 N N . GLY A 1 107 ? -7.16 14.117 -0.627 1 94.06 107 GLY A N 1
ATOM 864 C CA . GLY A 1 107 ? -5.719 14.227 -0.788 1 94.06 107 GLY A CA 1
ATOM 865 C C . GLY A 1 107 ? -5.309 15.266 -1.816 1 94.06 107 GLY A C 1
ATOM 866 O O . GLY A 1 107 ? -4.191 15.789 -1.767 1 94.06 107 GLY A O 1
ATOM 867 N N . ARG A 1 108 ? -6.16 15.555 -2.717 1 90.19 108 ARG A N 1
ATOM 868 C CA . ARG A 1 108 ? -5.895 16.578 -3.73 1 90.19 108 ARG A CA 1
ATOM 869 C C . ARG A 1 108 ? -6.242 17.969 -3.215 1 90.19 108 ARG A C 1
ATOM 871 O O . ARG A 1 108 ? -5.672 18.953 -3.666 1 90.19 108 ARG A O 1
ATOM 878 N N . GLU A 1 109 ? -7.137 17.969 -2.248 1 90.5 109 GLU A N 1
ATOM 879 C CA . GLU A 1 109 ? -7.703 19.25 -1.824 1 90.5 109 GLU A CA 1
ATOM 880 C C . GLU A 1 109 ? -7.031 19.766 -0.554 1 90.5 109 GLU A C 1
ATOM 882 O O . GLU A 1 109 ? -7.121 20.938 -0.229 1 90.5 109 GLU A O 1
ATOM 887 N N . TYR A 1 110 ? -6.383 18.875 0.161 1 91.06 110 TYR A N 1
ATOM 888 C CA . TYR A 1 110 ? -5.77 19.234 1.436 1 91.06 110 TYR A CA 1
ATOM 889 C C . TYR A 1 110 ? -4.328 18.75 1.506 1 91.06 110 TYR A C 1
ATOM 891 O O . TYR A 1 110 ? -3.996 17.688 0.961 1 91.06 110 TYR A O 1
ATOM 899 N N . PRO A 1 111 ? -3.508 19.609 2.195 1 90.38 111 PRO A N 1
ATOM 900 C CA . PRO A 1 111 ? -2.205 19.016 2.51 1 90.38 111 PRO A CA 1
ATOM 901 C C . PRO A 1 111 ? -2.322 17.688 3.26 1 90.38 111 PRO A C 1
ATOM 903 O O . PRO A 1 111 ? -3.18 17.547 4.137 1 90.38 111 PRO A O 1
ATOM 906 N N . ARG A 1 112 ? -1.474 16.766 2.961 1 93.88 112 ARG A N 1
ATOM 907 C CA . ARG A 1 112 ? -1.581 15.406 3.48 1 93.88 112 ARG A CA 1
ATOM 908 C C . ARG A 1 112 ? -1.481 15.391 5.004 1 93.88 112 ARG A C 1
ATOM 910 O O . ARG A 1 112 ? -2.148 14.594 5.668 1 93.88 112 ARG A O 1
ATOM 917 N N . ALA A 1 113 ? -0.626 16.234 5.539 1 93.25 113 ALA A N 1
ATOM 918 C CA . ALA A 1 113 ? -0.506 16.297 6.992 1 93.25 113 ALA A CA 1
ATOM 919 C C . ALA A 1 113 ? -1.84 16.672 7.637 1 93.25 113 ALA A C 1
ATOM 921 O O . ALA A 1 113 ? -2.211 16.125 8.672 1 93.25 113 ALA A O 1
ATOM 922 N N . GLU A 1 114 ? -2.568 17.609 6.996 1 92.62 114 GLU A N 1
ATOM 923 C CA . GLU A 1 114 ? -3.879 18.016 7.492 1 92.62 114 GLU A CA 1
ATOM 924 C C . GLU A 1 114 ? -4.91 16.906 7.301 1 92.62 114 GLU A C 1
ATOM 926 O O . GLU A 1 114 ? -5.777 16.703 8.156 1 92.62 114 GLU A O 1
ATOM 931 N N . LEU A 1 115 ? -4.797 16.281 6.18 1 95.44 115 LEU A N 1
ATOM 932 C CA . LEU A 1 115 ? -5.672 15.141 5.918 1 95.44 115 LEU A CA 1
ATOM 933 C C . LEU A 1 115 ? -5.543 14.094 7.02 1 95.44 115 LEU A C 1
ATOM 935 O O . LEU A 1 115 ? -6.551 13.609 7.543 1 95.44 115 LEU A O 1
ATOM 939 N N . VAL A 1 116 ? -4.285 13.727 7.395 1 97.69 116 VAL A N 1
ATOM 940 C CA . VAL A 1 116 ? -4.027 12.719 8.422 1 97.69 116 VAL A CA 1
ATOM 941 C C . VAL A 1 116 ? -4.57 13.203 9.766 1 97.69 116 VAL A C 1
ATOM 943 O O . VAL A 1 116 ? -5.297 12.469 10.445 1 97.69 116 VAL A O 1
ATOM 946 N N . THR A 1 117 ? -4.309 14.406 10.109 1 96.12 117 THR A N 1
ATOM 947 C CA . THR A 1 117 ? -4.602 14.945 11.438 1 96.12 117 THR A CA 1
ATOM 948 C C . THR A 1 117 ? -6.105 15.156 11.609 1 96.12 117 THR A C 1
ATOM 950 O O . THR A 1 117 ? -6.66 14.844 12.664 1 96.12 117 THR A O 1
ATOM 953 N N . HIS A 1 118 ? -6.77 15.625 10.555 1 95.25 118 HIS A N 1
ATOM 954 C CA . HIS A 1 118 ? -8.133 16.109 10.742 1 95.25 118 HIS A CA 1
ATOM 955 C C . HIS A 1 118 ? -9.148 15.125 10.18 1 95.25 118 HIS A C 1
ATOM 957 O O . HIS A 1 118 ? -10.344 15.219 10.477 1 95.25 118 HIS A O 1
ATOM 963 N N . LEU A 1 119 ? -8.688 14.195 9.406 1 96.5 119 LEU A N 1
ATOM 964 C CA . LEU A 1 119 ? -9.656 13.305 8.781 1 96.5 119 LEU A CA 1
ATOM 965 C C . LEU A 1 119 ? -9.344 11.844 9.109 1 96.5 119 LEU A C 1
ATOM 967 O O . LEU A 1 119 ? -10.102 11.195 9.828 1 96.5 119 LEU A O 1
ATOM 971 N N . LEU A 1 120 ? -8.18 11.352 8.758 1 98.19 120 LEU A N 1
ATOM 972 C CA . LEU A 1 120 ? -7.91 9.922 8.805 1 98.19 120 LEU A CA 1
ATOM 973 C C . LEU A 1 120 ? -7.789 9.438 10.242 1 98.19 120 LEU A C 1
ATOM 975 O O . LEU A 1 120 ? -8.406 8.438 10.625 1 98.19 120 LEU A O 1
ATOM 979 N N . ARG A 1 121 ? -6.996 10.141 11.078 1 97.75 121 ARG A N 1
ATOM 980 C CA . ARG A 1 121 ? -6.844 9.727 12.461 1 97.75 121 ARG A CA 1
ATOM 981 C C . ARG A 1 121 ? -8.172 9.82 13.211 1 97.75 121 ARG A C 1
ATOM 983 O O . ARG A 1 121 ? -8.578 8.883 13.891 1 97.75 121 ARG A O 1
ATOM 990 N N . PRO A 1 122 ? -8.883 10.953 13.062 1 96.81 122 PRO A N 1
ATOM 991 C CA . PRO A 1 122 ? -10.188 11.016 13.727 1 96.81 122 PRO A CA 1
ATOM 992 C C . PRO A 1 122 ? -11.148 9.93 13.25 1 96.81 122 PRO A C 1
ATOM 994 O O . PRO A 1 122 ? -11.898 9.367 14.055 1 96.81 122 PRO A O 1
ATOM 997 N N . LEU A 1 123 ? -11.164 9.688 11.977 1 96.81 123 LEU A N 1
ATOM 998 C CA . LEU A 1 123 ? -12.016 8.641 11.43 1 96.81 123 LEU A CA 1
ATOM 999 C C . LEU A 1 123 ? -11.688 7.289 12.055 1 96.81 123 LEU A C 1
ATOM 1001 O O . LEU A 1 123 ? -12.586 6.555 12.461 1 96.81 123 LEU A O 1
ATOM 1005 N N . ARG A 1 124 ? -10.43 6.949 12.164 1 96.75 124 ARG A N 1
ATOM 1006 C CA . ARG A 1 124 ? -9.984 5.711 12.797 1 96.75 124 ARG A CA 1
ATOM 1007 C C . ARG A 1 124 ? -10.445 5.641 14.25 1 96.75 124 ARG A C 1
ATOM 1009 O O . ARG A 1 124 ? -10.859 4.582 14.719 1 96.75 124 ARG A O 1
ATOM 1016 N N . SER A 1 125 ? -10.336 6.75 14.906 1 95.56 125 SER A N 1
ATOM 1017 C CA . SER A 1 125 ? -10.711 6.801 16.312 1 95.56 125 SER A CA 1
ATOM 1018 C C . SER A 1 125 ? -12.195 6.504 16.5 1 95.56 125 SER A C 1
ATOM 1020 O O . SER A 1 125 ? -12.602 6.016 17.562 1 95.56 125 SER A O 1
ATOM 1022 N N . LYS A 1 126 ? -12.953 6.809 15.508 1 95.06 126 LYS A N 1
ATOM 1023 C CA . LYS A 1 126 ? -14.398 6.59 15.586 1 95.06 126 LYS A CA 1
ATOM 1024 C C . LYS A 1 126 ? -14.742 5.117 15.398 1 95.06 126 LYS A C 1
ATOM 1026 O O . LYS A 1 126 ? -15.844 4.684 15.734 1 95.06 126 LYS A O 1
ATOM 1031 N N . VAL A 1 127 ? -13.789 4.34 14.836 1 93.5 127 VAL A N 1
ATOM 1032 C CA . VAL A 1 127 ? -13.984 2.902 14.664 1 93.5 127 VAL A CA 1
ATOM 1033 C C . VAL A 1 127 ? -12.945 2.139 15.477 1 93.5 127 VAL A C 1
ATOM 1035 O O . VAL A 1 127 ? -12.305 1.216 14.969 1 93.5 127 VAL A O 1
ATOM 1038 N N . SER A 1 128 ? -12.688 2.389 16.672 1 85.31 128 SER A N 1
ATOM 1039 C CA . SER A 1 128 ? -11.672 1.783 17.516 1 85.31 128 SER A CA 1
ATOM 1040 C C . SER A 1 128 ? -12.305 1.007 18.672 1 85.31 128 SER A C 1
ATOM 1042 O O . SER A 1 128 ? -11.602 0.448 19.516 1 85.31 128 SER A O 1
ATOM 1044 N N . ALA A 1 129 ? -13.531 0.714 18.688 1 80.19 129 ALA A N 1
ATOM 1045 C CA . ALA A 1 129 ? -14.188 -0.045 19.75 1 80.19 129 ALA A CA 1
ATOM 1046 C C . ALA A 1 129 ? -13.82 -1.523 19.672 1 80.19 129 ALA A C 1
ATOM 1048 O O . ALA A 1 129 ? -13.352 -2.002 18.641 1 80.19 129 ALA A O 1
ATOM 1049 N N . HIS A 1 130 ? -13.953 -2.258 20.797 1 84.88 130 HIS A N 1
ATOM 1050 C CA . HIS A 1 130 ? -13.539 -3.652 20.906 1 84.88 130 HIS A CA 1
ATOM 1051 C C . HIS A 1 130 ? -14.656 -4.594 20.469 1 84.88 130 HIS A C 1
ATOM 1053 O O . HIS A 1 130 ? -14.742 -5.723 20.938 1 84.88 130 HIS A O 1
ATOM 1059 N N . LEU A 1 131 ? -15.484 -4.086 19.594 1 91.75 131 LEU A N 1
ATOM 1060 C CA . LEU A 1 131 ? -16.5 -4.926 18.984 1 91.75 131 LEU A CA 1
ATOM 1061 C C . LEU A 1 131 ? -16.016 -5.48 17.641 1 91.75 131 LEU A C 1
ATOM 1063 O O . LEU A 1 131 ? -15.359 -4.773 16.875 1 91.75 131 LEU A O 1
ATOM 1067 N N . PRO A 1 132 ? -16.328 -6.742 17.391 1 92 132 PRO A N 1
ATOM 1068 C CA . PRO A 1 132 ? -15.836 -7.383 16.172 1 92 132 PRO A CA 1
ATOM 1069 C C . PRO A 1 132 ? -16.188 -6.602 14.906 1 92 132 PRO A C 1
ATOM 1071 O O . PRO A 1 132 ? -15.32 -6.398 14.047 1 92 132 PRO A O 1
ATOM 1074 N N . ALA A 1 133 ? -17.422 -6.125 14.805 1 94 133 ALA A N 1
ATOM 1075 C CA . ALA A 1 133 ? -17.859 -5.375 13.633 1 94 133 ALA A CA 1
ATOM 1076 C C . ALA A 1 133 ? -17.047 -4.094 13.461 1 94 133 ALA A C 1
ATOM 1078 O O . ALA A 1 133 ? -16.609 -3.775 12.352 1 94 133 ALA A O 1
ATOM 1079 N N . VAL A 1 134 ? -16.812 -3.404 14.547 1 94.69 134 VAL A N 1
ATOM 1080 C CA . VAL A 1 134 ? -16.125 -2.125 14.523 1 94.69 134 VAL A CA 1
ATOM 1081 C C . VAL A 1 134 ? -14.648 -2.348 14.172 1 94.69 134 VAL A C 1
ATOM 1083 O O . VAL A 1 134 ? -14.078 -1.605 13.375 1 94.69 134 VAL A O 1
ATOM 1086 N N . MET A 1 135 ? -14.102 -3.369 14.734 1 94 135 MET A N 1
ATOM 1087 C CA . MET A 1 135 ? -12.703 -3.688 14.453 1 94 135 MET A CA 1
ATOM 1088 C C . MET A 1 135 ? -12.516 -4.086 12.992 1 94 135 MET A C 1
ATOM 1090 O O . MET A 1 135 ? -11.5 -3.76 12.383 1 94 135 MET A O 1
ATOM 1094 N N . THR A 1 136 ? -13.5 -4.801 12.461 1 96.31 136 THR A N 1
ATOM 1095 C CA . THR A 1 136 ? -13.461 -5.168 11.055 1 96.31 136 THR A CA 1
ATOM 1096 C C . THR A 1 136 ? -13.508 -3.928 10.172 1 96.31 136 THR A C 1
ATOM 1098 O O . THR A 1 136 ? -12.727 -3.805 9.219 1 96.31 136 THR A O 1
ATOM 1101 N N . LEU A 1 137 ? -14.352 -2.979 10.484 1 96.62 137 LEU A N 1
ATOM 1102 C CA . LEU A 1 137 ? -14.445 -1.729 9.742 1 96.62 137 LEU A CA 1
ATOM 1103 C C . LEU A 1 137 ? -13.125 -0.964 9.789 1 96.62 137 LEU A C 1
ATOM 1105 O O . LEU A 1 137 ? -12.695 -0.402 8.781 1 96.62 137 LEU A O 1
ATOM 1109 N N . ARG A 1 138 ? -12.469 -0.977 10.945 1 96.44 138 ARG A N 1
ATOM 1110 C CA . ARG A 1 138 ? -11.195 -0.288 11.086 1 96.44 138 ARG A CA 1
ATOM 1111 C C . ARG A 1 138 ? -10.148 -0.882 10.148 1 96.44 138 ARG A C 1
ATOM 1113 O O . ARG A 1 138 ? -9.391 -0.149 9.516 1 96.44 138 ARG A O 1
ATOM 1120 N N . GLU A 1 139 ? -10.141 -2.166 10.078 1 96.56 139 GLU A N 1
ATOM 1121 C CA . GLU A 1 139 ? -9.148 -2.824 9.242 1 96.56 139 GLU A CA 1
ATOM 1122 C C . GLU A 1 139 ? -9.406 -2.557 7.758 1 96.56 139 GLU A C 1
ATOM 1124 O O . GLU A 1 139 ? -8.469 -2.455 6.969 1 96.56 139 GLU A O 1
ATOM 1129 N N . ILE A 1 140 ? -10.672 -2.449 7.402 1 97.06 140 ILE A N 1
ATOM 1130 C CA . ILE A 1 140 ? -11.008 -2.076 6.035 1 97.06 140 ILE A CA 1
ATOM 1131 C C . ILE A 1 140 ? -10.484 -0.671 5.742 1 97.06 140 ILE A C 1
ATOM 1133 O O . ILE A 1 140 ? -9.844 -0.442 4.715 1 97.06 140 ILE A O 1
ATOM 1137 N N . LEU A 1 141 ? -10.727 0.203 6.664 1 97.75 141 LEU A N 1
ATOM 1138 C CA . LEU A 1 141 ? -10.219 1.564 6.523 1 97.75 141 LEU A CA 1
ATOM 1139 C C . LEU A 1 141 ? -8.695 1.573 6.438 1 97.75 141 LEU A C 1
ATOM 1141 O O . LEU A 1 141 ? -8.125 2.268 5.598 1 97.75 141 LEU A O 1
ATOM 1145 N N . ASP A 1 142 ? -8.055 0.777 7.277 1 97.88 142 ASP A N 1
ATOM 1146 C CA . ASP A 1 142 ? -6.594 0.708 7.289 1 97.88 142 ASP A CA 1
ATOM 1147 C C . ASP A 1 142 ? -6.059 0.23 5.941 1 97.88 142 ASP A C 1
ATOM 1149 O O . ASP A 1 142 ? -5.027 0.715 5.473 1 97.88 142 ASP A O 1
ATOM 1153 N N . GLY A 1 143 ? -6.754 -0.712 5.355 1 98.12 143 GLY A N 1
ATOM 1154 C CA . GLY A 1 143 ? -6.359 -1.146 4.027 1 98.12 143 GLY A CA 1
ATOM 1155 C C . GLY A 1 143 ? -6.375 -0.025 3.004 1 98.12 143 GLY A C 1
ATOM 1156 O O . GLY A 1 143 ? -5.461 0.083 2.182 1 98.12 143 GLY A O 1
ATOM 1157 N N . ILE A 1 144 ? -7.34 0.82 3.049 1 98.38 144 ILE A N 1
ATOM 1158 C CA . ILE A 1 144 ? -7.465 1.948 2.133 1 98.38 144 ILE A CA 1
ATOM 1159 C C . ILE A 1 144 ? -6.355 2.961 2.406 1 98.38 144 ILE A C 1
ATOM 1161 O O . ILE A 1 144 ? -5.754 3.5 1.474 1 98.38 144 ILE A O 1
ATOM 1165 N N . ILE A 1 145 ? -6.094 3.174 3.688 1 98.62 145 ILE A N 1
ATOM 1166 C CA . ILE A 1 145 ? -5.051 4.113 4.082 1 98.62 145 ILE A CA 1
ATOM 1167 C C . ILE A 1 145 ? -3.701 3.639 3.557 1 98.62 145 ILE A C 1
ATOM 1169 O O . ILE A 1 145 ? -2.936 4.422 2.99 1 98.62 145 ILE A O 1
ATOM 1173 N N . ILE A 1 146 ? -3.451 2.389 3.707 1 98.62 146 ILE A N 1
ATOM 1174 C CA . ILE A 1 146 ? -2.189 1.815 3.254 1 98.62 146 ILE A CA 1
ATOM 1175 C C . ILE A 1 146 ? -2.082 1.937 1.734 1 98.62 146 ILE A C 1
ATOM 1177 O O . ILE A 1 146 ? -1.043 2.34 1.209 1 98.62 146 ILE A O 1
ATOM 1181 N N . ALA A 1 147 ? -3.135 1.638 1.051 1 98.25 147 ALA A N 1
ATOM 1182 C CA . ALA A 1 147 ? -3.143 1.741 -0.406 1 98.25 147 ALA A CA 1
ATOM 1183 C C . ALA A 1 147 ? -2.904 3.18 -0.856 1 98.25 147 ALA A C 1
ATOM 1185 O O . ALA A 1 147 ? -2.096 3.43 -1.753 1 98.25 147 ALA A O 1
ATOM 1186 N N . TYR A 1 148 ? -3.584 4.078 -0.271 1 98.5 148 TYR A N 1
ATOM 1187 C CA . TYR A 1 148 ? -3.447 5.484 -0.629 1 98.5 148 TYR A CA 1
ATOM 1188 C C . TYR A 1 148 ? -2.037 5.988 -0.342 1 98.5 148 TYR A C 1
ATOM 1190 O O . TYR A 1 148 ? -1.444 6.695 -1.16 1 98.5 148 TYR A O 1
ATOM 1198 N N . THR A 1 149 ? -1.547 5.652 0.859 1 98.62 149 THR A N 1
ATOM 1199 C CA . THR A 1 149 ? -0.193 6.059 1.219 1 98.62 149 THR A CA 1
ATOM 1200 C C . THR A 1 149 ? 0.824 5.473 0.243 1 98.62 149 THR A C 1
ATOM 1202 O O . THR A 1 149 ? 1.736 6.168 -0.204 1 98.62 149 THR A O 1
ATOM 1205 N N . SER A 1 150 ? 0.665 4.195 -0.076 1 98.12 150 SER A N 1
ATOM 1206 C CA . SER A 1 150 ? 1.542 3.559 -1.054 1 98.12 150 SER A CA 1
ATOM 1207 C C . SER A 1 150 ? 1.505 4.293 -2.389 1 98.12 150 SER A C 1
ATOM 1209 O O . SER A 1 150 ? 2.543 4.496 -3.021 1 98.12 150 SER A O 1
ATOM 1211 N N . PHE A 1 151 ? 0.342 4.668 -2.756 1 97.31 151 PHE A N 1
ATOM 1212 C CA . PHE A 1 151 ? 0.155 5.43 -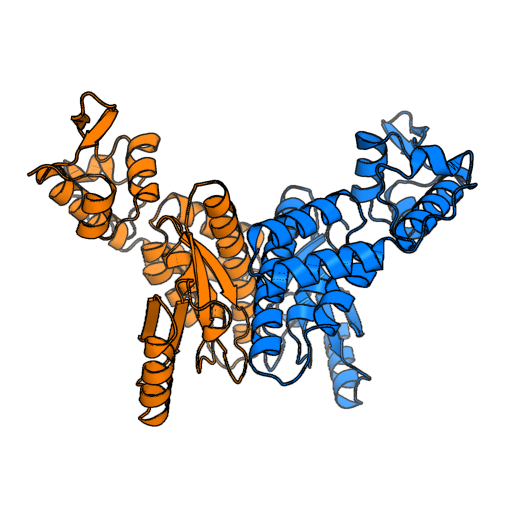3.986 1 97.31 151 PHE A CA 1
ATOM 1213 C C . PHE A 1 151 ? 0.948 6.73 -3.943 1 97.31 151 PHE A C 1
ATOM 1215 O O . PHE A 1 151 ? 1.66 7.062 -4.895 1 97.31 151 PHE A O 1
ATOM 1222 N N . CYS A 1 152 ? 0.854 7.473 -2.887 1 96.69 152 CYS A N 1
ATOM 1223 C CA . CYS A 1 152 ? 1.552 8.742 -2.732 1 96.69 152 CYS A CA 1
ATOM 1224 C C . CYS A 1 152 ? 3.062 8.539 -2.713 1 96.69 152 CYS A C 1
ATOM 1226 O O . CYS A 1 152 ? 3.805 9.305 -3.33 1 96.69 152 CYS A O 1
ATOM 1228 N N . LEU A 1 153 ? 3.498 7.504 -2.012 1 96.81 153 LEU A N 1
ATOM 1229 C CA . LEU A 1 153 ? 4.922 7.207 -1.918 1 96.81 153 LEU A CA 1
ATOM 1230 C C . LEU A 1 153 ? 5.496 6.859 -3.287 1 96.81 153 LEU A C 1
ATOM 1232 O O . LEU A 1 153 ? 6.629 7.23 -3.604 1 96.81 153 LEU A O 1
ATOM 1236 N N . GLU A 1 154 ? 4.699 6.117 -4.043 1 94.56 154 GLU A N 1
ATOM 1237 C CA . GLU A 1 154 ? 5.133 5.785 -5.398 1 94.56 154 GLU A CA 1
ATOM 1238 C C . GLU A 1 154 ? 5.281 7.039 -6.254 1 94.56 154 GLU A C 1
ATOM 1240 O O . GLU A 1 154 ? 6.195 7.133 -7.074 1 94.56 154 GLU A O 1
ATOM 1245 N N . GLY A 1 155 ? 4.359 7.949 -6.086 1 92.62 155 GLY A N 1
ATOM 1246 C CA . GLY A 1 155 ? 4.477 9.227 -6.773 1 92.62 155 GLY A CA 1
ATOM 1247 C C . GLY A 1 155 ? 5.754 9.969 -6.441 1 92.62 155 GLY A C 1
ATOM 1248 O O . GLY A 1 155 ? 6.355 10.602 -7.312 1 92.62 155 GLY A O 1
ATOM 1249 N N . ASP A 1 156 ? 6.227 9.891 -5.234 1 92.56 156 ASP A N 1
ATOM 1250 C CA . ASP A 1 156 ? 7.422 10.586 -4.766 1 92.56 156 ASP A CA 1
ATOM 1251 C C . ASP A 1 156 ? 8.68 10.008 -5.41 1 92.56 156 ASP A C 1
ATOM 1253 O O . ASP A 1 156 ? 9.695 10.695 -5.527 1 92.56 156 ASP A O 1
ATOM 1257 N N . ARG A 1 157 ? 8.641 8.789 -5.805 1 92.38 157 ARG A N 1
ATOM 1258 C CA . ARG A 1 157 ? 9.812 8.117 -6.352 1 92.38 157 ARG A CA 1
ATOM 1259 C C . ARG A 1 157 ? 10.125 8.617 -7.758 1 92.38 157 ARG A C 1
ATOM 1261 O O . ARG A 1 157 ? 11.227 8.398 -8.266 1 92.38 157 ARG A O 1
ATOM 1268 N N . LYS A 1 158 ? 9.188 9.242 -8.359 1 87.69 158 LYS A N 1
ATOM 1269 C CA . LYS A 1 158 ? 9.383 9.781 -9.703 1 87.69 158 LYS A CA 1
ATOM 1270 C C . LYS A 1 158 ? 10.258 11.031 -9.664 1 87.69 158 LYS A C 1
ATOM 1272 O O . LYS A 1 158 ? 10.82 11.438 -10.688 1 87.69 158 LYS A O 1
ATOM 1277 N N . ALA A 1 159 ? 10.359 11.688 -8.523 1 82.5 159 ALA A N 1
ATOM 1278 C CA . ALA A 1 159 ? 11.172 12.883 -8.336 1 82.5 159 ALA A CA 1
ATOM 1279 C C . ALA A 1 159 ? 12.484 12.547 -7.625 1 82.5 159 ALA A C 1
ATOM 1281 O O . ALA A 1 159 ? 12.586 11.523 -6.945 1 82.5 159 ALA A O 1
ATOM 1282 N N . PRO A 1 160 ? 13.469 13.359 -7.922 1 82.31 160 PRO A N 1
ATOM 1283 C CA . PRO A 1 160 ? 14.703 13.148 -7.164 1 82.31 160 PRO A CA 1
ATOM 1284 C C . PRO A 1 160 ? 14.492 13.25 -5.652 1 82.31 160 PRO A C 1
ATOM 1286 O O . PRO A 1 160 ? 13.641 14.016 -5.195 1 82.31 160 PRO A O 1
ATOM 1289 N N . GLY A 1 161 ? 15.102 12.453 -4.922 1 85.38 161 GLY A N 1
ATOM 1290 C CA . GLY A 1 161 ? 15 12.453 -3.471 1 85.38 161 GLY A CA 1
ATOM 1291 C C . GLY A 1 161 ? 15.93 11.461 -2.807 1 85.38 161 GLY A C 1
ATOM 1292 O O . GLY A 1 161 ? 16.547 10.633 -3.48 1 85.38 161 GLY A O 1
ATOM 1293 N N . ASN A 1 162 ? 16.031 11.617 -1.522 1 88.56 162 ASN A N 1
ATOM 1294 C CA . ASN A 1 162 ? 16.859 10.703 -0.744 1 88.56 162 ASN A CA 1
ATOM 1295 C C . ASN A 1 162 ? 16.047 9.57 -0.142 1 88.56 162 ASN A C 1
ATOM 1297 O O . ASN A 1 162 ? 14.938 9.789 0.355 1 88.56 162 ASN A O 1
ATOM 1301 N N . ASN A 1 163 ? 16.641 8.383 -0.21 1 92.5 163 ASN A N 1
ATOM 1302 C CA . ASN A 1 163 ? 15.977 7.242 0.41 1 92.5 163 ASN A CA 1
ATOM 1303 C C . ASN A 1 163 ? 16.016 7.332 1.934 1 92.5 163 ASN A C 1
ATOM 1305 O O . ASN A 1 163 ? 17.031 7.699 2.516 1 92.5 163 ASN A O 1
ATOM 1309 N N . ALA A 1 164 ? 14.945 7.129 2.482 1 96.62 164 ALA A N 1
ATOM 1310 C CA . ALA A 1 164 ? 14.805 7.078 3.936 1 96.62 164 ALA A CA 1
ATOM 1311 C C . ALA A 1 164 ? 13.93 5.906 4.359 1 96.62 164 ALA A C 1
ATOM 1313 O O . ALA A 1 164 ? 13.227 5.312 3.535 1 96.62 164 ALA A O 1
ATOM 1314 N N . PHE A 1 165 ? 14.102 5.523 5.613 1 97.5 165 PHE A N 1
ATOM 1315 C CA . PHE A 1 165 ? 13.312 4.426 6.16 1 97.5 165 PHE A CA 1
ATOM 1316 C C . PHE A 1 165 ? 12.391 4.922 7.27 1 97.5 165 PHE A C 1
ATOM 1318 O O . PHE A 1 165 ? 12.773 5.789 8.055 1 97.5 165 PHE A O 1
ATOM 1325 N N . ILE A 1 166 ? 11.203 4.406 7.34 1 98.06 166 ILE A N 1
ATOM 1326 C CA . ILE A 1 166 ? 10.297 4.68 8.445 1 98.06 166 ILE A CA 1
ATOM 1327 C C . ILE A 1 166 ? 9.781 3.365 9.031 1 98.06 166 ILE A C 1
ATOM 1329 O O . ILE A 1 166 ? 9.352 2.479 8.289 1 98.06 166 ILE A O 1
ATOM 1333 N N . SER A 1 167 ? 9.883 3.223 10.328 1 97.69 167 SER A N 1
ATOM 1334 C CA . SER A 1 167 ? 9.492 2.008 11.031 1 97.69 167 SER A CA 1
ATOM 1335 C C . SER A 1 167 ? 8.844 2.332 12.375 1 97.69 167 SER A C 1
ATOM 1337 O O . SER A 1 167 ? 9.047 3.422 12.922 1 97.69 167 SER A O 1
ATOM 1339 N N . GLY A 1 168 ? 8.008 1.395 12.766 1 96.69 168 GLY A N 1
ATOM 1340 C CA . GLY A 1 168 ? 7.609 1.456 14.164 1 96.69 168 GLY A CA 1
ATOM 1341 C C . GLY A 1 168 ? 8.703 1.011 15.117 1 96.69 168 GLY A C 1
ATOM 1342 O O . GLY A 1 168 ? 9.602 0.257 14.727 1 96.69 168 GLY A O 1
ATOM 1343 N N . TRP A 1 169 ? 8.719 1.469 16.234 1 95.38 169 TRP A N 1
ATOM 1344 C CA . TRP A 1 169 ? 9.594 1.093 17.344 1 95.38 169 TRP A CA 1
ATOM 1345 C C . TRP A 1 169 ? 8.82 1.066 18.656 1 95.38 169 TRP A C 1
ATOM 1347 O O . TRP A 1 169 ? 8.523 2.117 19.234 1 95.38 169 TRP A O 1
ATOM 1357 N N . HIS A 1 170 ? 8.469 -0.161 19.172 1 91.5 170 HIS A N 1
ATOM 1358 C CA . HIS A 1 170 ? 7.574 -0.361 20.312 1 91.5 170 HIS A CA 1
ATOM 1359 C C . HIS A 1 170 ? 6.195 0.224 20.031 1 91.5 170 HIS A C 1
ATOM 1361 O O . HIS A 1 170 ? 5.668 0.993 20.844 1 91.5 170 HIS A O 1
ATOM 1367 N N . LEU A 1 171 ? 5.695 -0.097 18.859 1 93.12 171 LEU A N 1
ATOM 1368 C CA . LEU A 1 171 ? 4.414 0.414 18.375 1 93.12 171 LEU A CA 1
ATOM 1369 C C . LEU A 1 171 ? 3.408 -0.718 18.203 1 93.12 171 LEU A C 1
ATOM 1371 O O . LEU A 1 171 ? 3.711 -1.734 17.578 1 93.12 171 LEU A O 1
ATOM 1375 N N . SER A 1 172 ? 2.266 -0.605 18.766 1 89.31 172 SER A N 1
ATOM 1376 C CA . SER A 1 172 ? 1.247 -1.646 18.672 1 89.31 172 SER A CA 1
ATOM 1377 C C . SER A 1 172 ? 0.336 -1.423 17.469 1 89.31 172 SER A C 1
ATOM 1379 O O . SER A 1 172 ? -0.08 -2.379 16.812 1 89.31 172 SER A O 1
ATOM 1381 N N . ASP A 1 173 ? -0.008 -0.155 17.156 1 93.75 173 ASP A N 1
ATOM 1382 C CA . ASP A 1 173 ? -0.843 0.185 16.016 1 93.75 173 ASP A CA 1
ATOM 1383 C C . ASP A 1 173 ? 0.008 0.445 14.773 1 93.75 173 ASP A C 1
ATOM 1385 O O . ASP A 1 173 ? 0.453 1.571 14.547 1 93.75 173 ASP A O 1
ATOM 1389 N N . HIS A 1 174 ? 0.102 -0.506 13.945 1 94.56 174 HIS A N 1
ATOM 1390 C CA . HIS A 1 174 ? 1.041 -0.459 12.828 1 94.56 174 HIS A CA 1
ATOM 1391 C C . HIS A 1 174 ? 0.563 0.502 11.75 1 94.56 174 HIS A C 1
ATOM 1393 O O . HIS A 1 174 ? 1.361 0.974 10.938 1 94.56 174 HIS A O 1
ATOM 1399 N N . CYS A 1 175 ? -0.732 0.805 11.742 1 96.69 175 CYS A N 1
ATOM 1400 C CA . CYS A 1 175 ? -1.237 1.735 10.734 1 96.69 175 CYS A CA 1
ATOM 1401 C C . CYS A 1 175 ? -0.656 3.129 10.945 1 96.69 175 CYS A C 1
ATOM 1403 O O . CYS A 1 175 ? -0.576 3.92 10 1 96.69 175 CYS A O 1
ATOM 1405 N N . GLU A 1 176 ? -0.196 3.404 12.172 1 97.44 176 GLU A N 1
ATOM 1406 C CA . GLU A 1 176 ? 0.398 4.707 12.461 1 97.44 176 GLU A CA 1
ATOM 1407 C C . GLU A 1 176 ? 1.686 4.914 11.672 1 97.44 176 GLU A C 1
ATOM 1409 O O . GLU A 1 176 ? 2.055 6.051 11.367 1 97.44 176 GLU A O 1
ATOM 1414 N N . ILE A 1 177 ? 2.393 3.879 11.328 1 98.38 177 ILE A N 1
ATOM 1415 C CA . ILE A 1 177 ? 3.586 3.988 10.492 1 98.38 177 ILE A CA 1
ATOM 1416 C C . ILE A 1 177 ? 3.215 4.59 9.141 1 98.38 177 ILE A C 1
ATOM 1418 O O . ILE A 1 177 ? 3.875 5.516 8.664 1 98.38 177 ILE A O 1
ATOM 1422 N N . TRP A 1 178 ? 2.121 4.094 8.586 1 98.69 178 TRP A N 1
ATOM 1423 C CA . TRP A 1 178 ? 1.661 4.535 7.277 1 98.69 178 TRP A CA 1
ATOM 1424 C C . TRP A 1 178 ? 1.114 5.957 7.344 1 98.69 178 TRP A C 1
ATOM 1426 O O . TRP A 1 178 ? 1.33 6.754 6.426 1 98.69 178 TRP A O 1
ATOM 1436 N N . LEU A 1 179 ? 0.399 6.262 8.406 1 98.62 179 LEU A N 1
ATOM 1437 C CA . LEU A 1 179 ? -0.108 7.617 8.586 1 98.62 179 LEU A CA 1
ATOM 1438 C C . LEU A 1 179 ? 1.039 8.617 8.688 1 98.62 179 LEU A C 1
ATOM 1440 O O . LEU A 1 179 ? 1.009 9.672 8.055 1 98.62 179 LEU A O 1
ATOM 1444 N N . GLU A 1 180 ? 2.037 8.273 9.414 1 98.19 180 GLU A N 1
ATOM 1445 C CA . GLU A 1 180 ? 3.191 9.156 9.555 1 98.19 180 GLU A CA 1
ATOM 1446 C C . GLU A 1 180 ? 3.963 9.258 8.242 1 98.19 180 GLU A C 1
ATOM 1448 O O . GLU A 1 180 ? 4.48 10.328 7.902 1 98.19 180 GLU A O 1
ATOM 1453 N N . ALA A 1 181 ? 4.086 8.148 7.566 1 98.38 181 ALA A N 1
ATOM 1454 C CA . ALA A 1 181 ? 4.691 8.195 6.238 1 98.38 181 ALA A CA 1
ATOM 1455 C C . ALA A 1 181 ? 3.924 9.148 5.324 1 98.38 181 ALA A C 1
ATOM 1457 O O . ALA A 1 181 ? 4.527 9.953 4.613 1 98.38 181 ALA A O 1
ATOM 1458 N N . LEU A 1 182 ? 2.596 9.07 5.363 1 97.81 182 LEU A N 1
ATOM 1459 C CA . LEU A 1 182 ? 1.745 9.906 4.52 1 97.81 182 LEU A CA 1
ATOM 1460 C C . LEU A 1 182 ? 1.982 11.383 4.801 1 97.81 182 LEU A C 1
ATOM 1462 O O . LEU A 1 182 ? 2.078 12.195 3.873 1 97.81 182 LEU A O 1
ATOM 1466 N N . THR A 1 183 ? 2.164 11.734 6.059 1 96.19 183 THR A N 1
ATOM 1467 C CA . THR A 1 183 ? 2.391 13.117 6.457 1 96.19 183 THR A CA 1
ATOM 1468 C C . THR A 1 183 ? 3.68 13.656 5.84 1 96.19 183 THR A C 1
ATOM 1470 O O . THR A 1 183 ? 3.84 14.867 5.68 1 96.19 183 THR A O 1
ATOM 1473 N N . ARG A 1 184 ? 4.531 12.789 5.434 1 93.69 184 ARG A N 1
ATOM 1474 C CA . ARG A 1 184 ? 5.875 13.195 5.027 1 93.69 184 ARG A CA 1
ATOM 1475 C C . ARG A 1 184 ? 6.051 13.078 3.518 1 93.69 184 ARG A C 1
ATOM 1477 O O . ARG A 1 184 ? 7.117 13.398 2.986 1 93.69 184 ARG A O 1
ATOM 1484 N N . THR A 1 185 ? 5.047 12.578 2.871 1 93.25 185 THR A N 1
ATOM 1485 C CA . THR A 1 185 ? 5.117 12.523 1.414 1 93.25 185 THR A CA 1
ATOM 1486 C C . THR A 1 185 ? 5.238 13.93 0.825 1 93.25 185 THR A C 1
ATOM 1488 O O . THR A 1 185 ? 4.652 14.875 1.35 1 93.25 185 THR A O 1
ATOM 1491 N N . GLY A 1 186 ? 6.023 14.078 -0.199 1 86.38 186 GLY A N 1
ATOM 1492 C CA . GLY A 1 186 ? 6.191 15.352 -0.88 1 86.38 186 GLY A CA 1
ATOM 1493 C C . GLY A 1 186 ? 7.297 16.203 -0.288 1 86.38 186 GLY A C 1
ATOM 1494 O O . GLY A 1 186 ? 7.5 17.344 -0.71 1 86.38 186 GLY A O 1
ATOM 1495 N N . GLN A 1 187 ? 8.086 15.648 0.697 1 86.12 187 GLN A N 1
ATOM 1496 C CA . GLN A 1 187 ? 9.133 16.406 1.372 1 86.12 187 GLN A CA 1
ATOM 1497 C C . GLN A 1 187 ? 10.516 16.016 0.846 1 86.12 187 GLN A C 1
ATOM 1499 O O . GLN A 1 187 ? 11.477 15.938 1.613 1 86.12 187 GLN A O 1
ATOM 1504 N N . GLU A 1 188 ? 10.609 15.641 -0.463 1 85 188 GLU A N 1
ATOM 1505 C CA . GLU A 1 188 ? 11.859 15.266 -1.121 1 85 188 GLU A CA 1
ATOM 1506 C C . GLU A 1 188 ? 12.484 14.039 -0.472 1 85 188 GLU A C 1
ATOM 1508 O O . GLU A 1 188 ? 13.695 13.984 -0.257 1 85 188 GLU A O 1
ATOM 1513 N N . LEU A 1 189 ? 11.711 13.234 0.067 1 89.81 189 LEU A N 1
ATOM 1514 C CA . LEU A 1 189 ? 12.109 11.945 0.625 1 89.81 189 LEU A CA 1
ATOM 1515 C C . LEU A 1 189 ? 11.477 10.797 -0.155 1 89.81 189 LEU A C 1
ATOM 1517 O O . LEU A 1 189 ? 10.328 10.891 -0.592 1 89.81 189 LEU A O 1
ATOM 1521 N N . ARG A 1 190 ? 12.227 9.859 -0.383 1 94.25 190 ARG A N 1
ATOM 1522 C CA . ARG A 1 190 ? 11.734 8.57 -0.858 1 94.25 190 ARG A CA 1
ATOM 1523 C C . ARG A 1 190 ? 11.672 7.555 0.281 1 94.25 190 ARG A C 1
ATOM 1525 O O . ARG A 1 190 ? 12.648 6.852 0.553 1 94.25 190 ARG A O 1
ATOM 1532 N N . LEU A 1 191 ? 10.547 7.527 0.918 1 96.75 191 LEU A N 1
ATOM 1533 C CA . LEU A 1 191 ? 10.391 6.762 2.15 1 96.75 191 LEU A CA 1
ATOM 1534 C C . LEU A 1 191 ? 10.148 5.289 1.847 1 96.75 191 LEU A C 1
ATOM 1536 O O . LEU A 1 191 ? 9.312 4.953 0.999 1 96.75 191 LEU A O 1
ATOM 1540 N N . ASN A 1 192 ? 10.883 4.465 2.457 1 97.38 192 ASN A N 1
ATOM 1541 C CA . ASN A 1 192 ? 10.648 3.027 2.49 1 97.38 192 ASN A CA 1
ATOM 1542 C C . ASN A 1 192 ? 10.062 2.588 3.83 1 97.38 192 ASN A C 1
ATOM 1544 O O . ASN A 1 192 ? 10.688 2.789 4.875 1 97.38 192 ASN A O 1
ATOM 1548 N N . VAL A 1 193 ? 8.938 1.988 3.781 1 98.25 193 VAL A N 1
ATOM 1549 C CA . VAL A 1 193 ? 8.18 1.697 4.996 1 98.25 193 VAL A CA 1
ATOM 1550 C C . VAL A 1 193 ? 8.477 0.275 5.465 1 98.25 193 VAL A C 1
ATOM 1552 O O . VAL A 1 193 ? 8.477 -0.662 4.66 1 98.25 193 VAL A O 1
ATOM 1555 N N . LEU A 1 194 ? 8.828 0.117 6.672 1 97.69 194 LEU A N 1
ATOM 1556 C CA . LEU A 1 194 ? 8.797 -1.175 7.348 1 97.69 194 LEU A CA 1
ATOM 1557 C C . LEU A 1 194 ? 7.438 -1.399 8.016 1 97.69 194 LEU A C 1
ATOM 1559 O O . LEU A 1 194 ? 7.16 -0.833 9.07 1 97.69 194 LEU A O 1
ATOM 1563 N N . PRO A 1 195 ? 6.586 -2.219 7.414 1 96.94 195 PRO A N 1
ATOM 1564 C CA . PRO A 1 195 ? 5.16 -2.215 7.75 1 96.94 195 PRO A CA 1
ATOM 1565 C C . PRO A 1 195 ? 4.871 -2.857 9.102 1 96.94 195 PRO A C 1
ATOM 1567 O O . PRO A 1 195 ? 3.842 -2.57 9.719 1 96.94 195 PRO A O 1
ATOM 1570 N N . SER A 1 196 ? 5.578 -3.818 9.555 1 91.62 196 SER A N 1
ATOM 1571 C CA . SER A 1 196 ? 5.426 -4.5 10.836 1 91.62 196 SER A CA 1
ATOM 1572 C C . SER A 1 196 ? 6.715 -4.438 11.648 1 91.62 196 SER A C 1
ATOM 1574 O O . SER A 1 196 ? 7.652 -5.199 11.406 1 91.62 196 SER A O 1
ATOM 1576 N N . PRO A 1 197 ? 6.758 -3.523 12.547 1 82.88 197 PRO A N 1
ATOM 1577 C CA . PRO A 1 197 ? 8 -3.355 13.297 1 82.88 197 PRO A CA 1
ATOM 1578 C C . PRO A 1 197 ? 8.586 -4.684 13.773 1 82.88 197 PRO A C 1
ATOM 1580 O O . PRO A 1 197 ? 7.895 -5.473 14.422 1 82.88 197 PRO A O 1
ATOM 1583 N N . PRO A 1 198 ? 9.859 -4.887 13.352 1 82 198 PRO A N 1
ATOM 1584 C CA . PRO A 1 198 ? 10.516 -6.094 13.867 1 82 198 PRO A CA 1
ATOM 1585 C C . PRO A 1 198 ? 10.742 -6.039 15.375 1 82 198 PRO A C 1
ATOM 1587 O O . PRO A 1 198 ? 10.719 -4.957 15.969 1 82 198 PRO A O 1
ATOM 1590 N N . ALA A 1 199 ? 10.836 -7.211 15.953 1 82.06 199 ALA A N 1
ATOM 1591 C CA . ALA A 1 199 ? 11.062 -7.281 17.391 1 82.06 199 ALA A CA 1
ATOM 1592 C C . ALA A 1 199 ? 12.312 -6.5 17.797 1 82.06 199 ALA A C 1
ATOM 1594 O O . ALA A 1 199 ? 12.312 -5.785 18.797 1 82.06 199 ALA A O 1
ATOM 1595 N N . VAL A 1 200 ? 13.375 -6.656 16.969 1 86.94 200 VAL A N 1
ATOM 1596 C CA . VAL A 1 200 ? 14.602 -5.887 17.172 1 86.94 200 VAL A CA 1
ATOM 1597 C C . VAL A 1 200 ? 15.039 -5.238 15.867 1 86.94 200 VAL A C 1
ATOM 1599 O O . VAL A 1 200 ? 15.352 -5.93 14.891 1 86.94 200 VAL A O 1
ATOM 1602 N N . LEU A 1 201 ? 15.031 -3.979 15.852 1 93 201 LEU A N 1
ATOM 1603 C CA . LEU A 1 201 ? 15.406 -3.188 14.688 1 93 201 LEU A CA 1
ATOM 1604 C C . LEU A 1 201 ? 16.922 -3.012 14.609 1 93 201 LEU A C 1
ATOM 1606 O O . LEU A 1 201 ? 17.594 -2.908 15.641 1 93 201 LEU A O 1
ATOM 1610 N N . ALA A 1 202 ? 17.469 -3.033 13.414 1 95.38 202 ALA A N 1
ATOM 1611 C CA . ALA A 1 202 ? 18.906 -2.807 13.188 1 95.38 202 ALA A CA 1
ATOM 1612 C C . ALA A 1 202 ? 19.125 -1.681 12.18 1 95.38 202 ALA A C 1
ATOM 1614 O O . ALA A 1 202 ? 19.531 -1.927 11.047 1 95.38 202 ALA A O 1
ATOM 1615 N N . PRO A 1 203 ? 18.938 -0.449 12.633 1 94.81 203 PRO A N 1
ATOM 1616 C CA . PRO A 1 203 ? 19.094 0.678 11.711 1 94.81 203 PRO A CA 1
ATOM 1617 C C . PRO A 1 203 ? 20.531 0.85 11.227 1 94.81 203 PRO A C 1
ATOM 1619 O O . PRO A 1 203 ? 20.766 1.494 10.203 1 94.81 203 PRO A O 1
ATOM 1622 N N . GLU A 1 204 ? 21.5 0.24 11.953 1 94.31 204 GLU A N 1
ATOM 1623 C CA . GLU A 1 204 ? 22.906 0.363 11.602 1 94.31 204 GLU A CA 1
ATOM 1624 C C . GLU A 1 204 ? 23.219 -0.33 10.281 1 94.31 204 GLU A C 1
ATOM 1626 O O . GLU A 1 204 ? 24.281 -0.111 9.688 1 94.31 204 GLU A O 1
ATOM 1631 N N . LEU A 1 205 ? 22.312 -1.2 9.859 1 94.06 205 LEU A N 1
ATOM 1632 C CA . LEU A 1 205 ? 22.453 -1.862 8.57 1 94.06 205 LEU A CA 1
ATOM 1633 C C . LEU A 1 205 ? 22.547 -0.839 7.445 1 94.06 205 LEU A C 1
ATOM 1635 O O . LEU A 1 205 ? 23.25 -1.062 6.457 1 94.06 205 LEU A O 1
ATOM 1639 N N . PHE A 1 206 ? 21.859 0.234 7.535 1 95.06 206 PHE A N 1
ATOM 1640 C CA . PHE A 1 206 ? 21.906 1.353 6.598 1 95.06 206 PHE A CA 1
ATOM 1641 C C . PHE A 1 206 ? 22.203 2.656 7.328 1 95.06 206 PHE A C 1
ATOM 1643 O O . PHE A 1 206 ? 21.406 3.596 7.281 1 95.06 206 PHE A O 1
ATOM 1650 N N . ALA A 1 207 ? 23.375 2.734 7.781 1 95.06 207 ALA A N 1
ATOM 1651 C CA . ALA A 1 207 ? 23.797 3.77 8.727 1 95.06 207 ALA A CA 1
ATOM 1652 C C . ALA A 1 207 ? 23.812 5.145 8.055 1 95.06 207 ALA A C 1
ATOM 1654 O O . ALA A 1 207 ? 23.719 6.168 8.734 1 95.06 207 ALA A O 1
ATOM 1655 N N . GLN A 1 208 ? 23.891 5.191 6.766 1 94.19 208 GLN A N 1
ATOM 1656 C CA . GLN A 1 208 ? 24.016 6.457 6.055 1 94.19 208 GLN A CA 1
ATOM 1657 C C . GLN A 1 208 ? 22.656 7.012 5.652 1 94.19 208 GLN A C 1
ATOM 1659 O O . GLN A 1 208 ? 22.562 8.125 5.133 1 94.19 208 GLN A O 1
ATOM 1664 N N . ARG A 1 209 ? 21.625 6.219 5.941 1 94.5 209 ARG A N 1
ATOM 1665 C CA . ARG A 1 209 ? 20.281 6.625 5.559 1 94.5 209 ARG A CA 1
ATOM 1666 C C . ARG A 1 209 ? 19.547 7.254 6.734 1 94.5 209 ARG A C 1
ATOM 1668 O O . ARG A 1 209 ? 19.875 7 7.895 1 94.5 209 ARG A O 1
ATOM 1675 N N . LYS A 1 210 ? 18.594 8.07 6.395 1 96.38 210 LYS A N 1
ATOM 1676 C CA . LYS A 1 210 ? 17.75 8.656 7.422 1 96.38 210 LYS A CA 1
ATOM 1677 C C . LYS A 1 210 ? 16.688 7.656 7.895 1 96.38 210 LYS A C 1
ATOM 1679 O O . LYS A 1 210 ? 16.094 6.949 7.086 1 96.38 210 LYS A O 1
ATOM 1684 N N . TRP A 1 211 ? 16.516 7.645 9.25 1 97.06 211 TRP A N 1
ATOM 1685 C CA . TRP A 1 211 ? 15.539 6.75 9.852 1 97.06 211 TRP A CA 1
ATOM 1686 C C . TRP A 1 211 ? 14.484 7.539 10.633 1 97.06 211 TRP A C 1
ATOM 1688 O O . TRP A 1 211 ? 14.82 8.461 11.375 1 97.06 211 TRP A O 1
ATOM 1698 N N . PHE A 1 212 ? 13.25 7.25 10.375 1 97.62 212 PHE A N 1
ATOM 1699 C CA . PHE A 1 212 ? 12.148 7.707 11.203 1 97.62 212 PHE A CA 1
ATOM 1700 C C . PHE A 1 212 ? 11.586 6.562 12.039 1 97.62 212 PHE A C 1
ATOM 1702 O O . PHE A 1 212 ? 11.195 5.523 11.492 1 97.62 212 PHE A O 1
ATOM 1709 N N . LEU A 1 213 ? 11.578 6.773 13.336 1 97.44 213 LEU A N 1
ATOM 1710 C CA . LEU A 1 213 ? 11.031 5.766 14.234 1 97.44 213 LEU A CA 1
ATOM 1711 C C . LEU A 1 213 ? 9.75 6.266 14.891 1 97.44 213 LEU A C 1
ATOM 1713 O O . LEU A 1 213 ? 9.773 7.242 15.641 1 97.44 213 LEU A O 1
ATOM 1717 N N . VAL A 1 214 ? 8.641 5.625 14.602 1 97.75 214 VAL A N 1
ATOM 1718 C CA . VAL A 1 214 ? 7.348 5.984 15.172 1 97.75 214 VAL A CA 1
ATOM 1719 C C . VAL A 1 214 ? 7.121 5.211 16.469 1 97.75 214 VAL A C 1
ATOM 1721 O O . VAL A 1 214 ? 7.203 3.979 16.484 1 97.75 214 VAL A O 1
ATOM 1724 N N . THR A 1 215 ? 6.875 5.848 17.531 1 95.88 215 THR A N 1
ATOM 1725 C CA . THR A 1 215 ? 6.668 5.195 18.828 1 95.88 215 THR A CA 1
ATOM 1726 C C . THR A 1 215 ? 5.473 5.801 19.547 1 95.88 215 THR A C 1
ATOM 1728 O O . THR A 1 215 ? 4.934 6.828 19.125 1 95.88 215 THR A O 1
ATOM 1731 N N . THR A 1 216 ? 4.984 5.012 20.469 1 92.88 216 THR A N 1
ATOM 1732 C CA . THR A 1 216 ? 3.879 5.496 21.281 1 92.88 216 THR A CA 1
ATOM 1733 C C . THR A 1 216 ? 4.328 5.727 22.719 1 92.88 216 THR A C 1
ATOM 1735 O O . THR A 1 216 ? 5.035 4.895 23.297 1 92.88 216 THR A O 1
ATOM 1738 N N . GLY A 1 217 ? 3.959 6.879 23.297 1 90.88 217 GLY A N 1
ATOM 1739 C CA . GLY A 1 217 ? 4.188 7.145 24.703 1 90.88 217 GLY A CA 1
ATOM 1740 C C . GLY A 1 217 ? 5.602 7.594 25 1 90.88 217 GLY A C 1
ATOM 1741 O O . GLY A 1 217 ? 6.391 7.84 24.094 1 90.88 217 GLY A O 1
ATOM 1742 N N . LYS A 1 218 ? 5.93 7.695 26.312 1 93.12 218 LYS A N 1
ATOM 1743 C CA . LYS A 1 218 ? 7.25 8.125 26.781 1 93.12 218 LYS A CA 1
ATOM 1744 C C . LYS A 1 218 ? 8.266 6.988 26.688 1 93.12 218 LYS A C 1
ATOM 1746 O O . LYS A 1 218 ? 7.938 5.84 26.984 1 93.12 218 LYS A O 1
ATOM 1751 N N . LEU A 1 219 ? 9.383 7.355 26.312 1 93.94 219 LEU A N 1
ATOM 1752 C CA . LEU A 1 219 ? 10.445 6.363 26.203 1 93.94 219 LEU A CA 1
ATOM 1753 C C . LEU A 1 219 ? 10.961 5.949 27.562 1 93.94 219 LEU A C 1
ATOM 1755 O O . LEU A 1 219 ? 11.141 6.793 28.453 1 93.94 219 LEU A O 1
ATOM 1759 N N . THR A 1 220 ? 11.117 4.723 27.734 1 94.56 220 THR A N 1
ATOM 1760 C CA . THR A 1 220 ? 11.727 4.199 28.938 1 94.56 220 THR A CA 1
ATOM 1761 C C . THR A 1 220 ? 13.227 4.484 28.953 1 94.56 220 THR A C 1
ATOM 1763 O O . THR A 1 220 ? 13.797 4.91 27.953 1 94.56 220 THR A O 1
ATOM 1766 N N . ALA A 1 221 ? 13.875 4.273 30.141 1 96 221 ALA A N 1
ATOM 1767 C CA . ALA A 1 221 ? 15.32 4.461 30.25 1 96 221 ALA A CA 1
ATOM 1768 C C . ALA A 1 221 ? 16.062 3.533 29.312 1 96 221 ALA A C 1
ATOM 1770 O O . ALA A 1 221 ? 17.062 3.936 28.688 1 96 221 ALA A O 1
ATOM 1771 N N . GLY A 1 222 ? 15.578 2.381 29.234 1 94.69 222 GLY A N 1
ATOM 1772 C CA . GLY A 1 222 ? 16.188 1.426 28.312 1 94.69 222 GLY A CA 1
ATOM 1773 C C . GLY A 1 222 ? 16.078 1.843 26.859 1 94.69 222 GLY A C 1
ATOM 1774 O O . GLY A 1 222 ? 17.031 1.695 26.094 1 94.69 222 GLY A O 1
ATOM 1775 N N . GLN A 1 223 ? 14.922 2.338 26.484 1 93.44 223 GLN A N 1
ATOM 1776 C CA . GLN A 1 223 ? 14.703 2.805 25.125 1 93.44 223 GLN A CA 1
ATOM 1777 C C . GLN A 1 223 ? 15.586 4.012 24.812 1 93.44 223 GLN A C 1
ATOM 1779 O O . GLN A 1 223 ? 16.125 4.125 23.719 1 93.44 223 GLN A O 1
ATOM 1784 N N . LYS A 1 224 ? 15.711 4.848 25.766 1 96 224 LYS A N 1
ATOM 1785 C CA . LYS A 1 224 ? 16.562 6.016 25.578 1 96 224 LYS A CA 1
ATOM 1786 C C . LYS A 1 224 ? 18.016 5.605 25.375 1 96 224 LYS A C 1
ATOM 1788 O O . LYS A 1 224 ? 18.734 6.188 24.547 1 96 224 LYS A O 1
ATOM 1793 N N . LYS A 1 225 ? 18.438 4.652 26.141 1 96.25 225 LYS A N 1
ATOM 1794 C CA . LYS A 1 225 ? 19.797 4.137 26 1 96.25 225 LYS A CA 1
ATOM 1795 C C . LYS A 1 225 ? 20.016 3.539 24.609 1 96.25 225 LYS A C 1
ATOM 1797 O O . LYS A 1 225 ? 21.047 3.785 23.984 1 96.25 225 LYS A O 1
ATOM 1802 N N . GLN A 1 226 ? 19.047 2.791 24.203 1 94.88 226 GLN A N 1
ATOM 1803 C CA . GLN A 1 226 ? 19.125 2.18 22.875 1 94.88 226 GLN A CA 1
ATOM 1804 C C . GLN A 1 226 ? 19.156 3.242 21.781 1 94.88 226 GLN A C 1
ATOM 1806 O O . GLN A 1 226 ? 19.922 3.129 20.828 1 94.88 226 GLN A O 1
ATOM 1811 N N . LEU A 1 227 ? 18.344 4.199 21.891 1 95.19 227 LEU A N 1
ATOM 1812 C CA . LEU A 1 227 ? 18.297 5.301 20.938 1 95.19 227 LEU A CA 1
ATOM 1813 C C . LEU A 1 227 ? 19.656 6.004 20.859 1 95.19 227 LEU A C 1
ATOM 1815 O O . LEU A 1 227 ? 20.109 6.359 19.766 1 95.19 227 LEU A O 1
ATOM 1819 N N . ALA A 1 228 ? 20.25 6.211 22 1 96.31 228 ALA A N 1
ATOM 1820 C CA . ALA A 1 228 ? 21.562 6.852 22.047 1 96.31 228 ALA A CA 1
ATOM 1821 C C . ALA A 1 228 ? 22.609 6.02 21.312 1 96.31 228 ALA A C 1
ATOM 1823 O O . ALA A 1 228 ? 23.453 6.562 20.594 1 96.31 228 ALA A O 1
ATOM 1824 N N . GLN A 1 229 ? 22.531 4.773 21.5 1 95.81 229 GLN A N 1
ATOM 1825 C CA . GLN A 1 229 ? 23.453 3.865 20.828 1 95.81 229 GLN A CA 1
ATOM 1826 C C . GLN A 1 229 ? 23.297 3.963 19.312 1 95.81 229 GLN A C 1
ATOM 1828 O O . GLN A 1 229 ? 24.281 4.02 18.578 1 95.81 229 GLN A O 1
ATOM 1833 N N . TRP A 1 230 ? 22.047 4.004 18.828 1 96.06 230 TRP A N 1
ATOM 1834 C CA . TRP A 1 230 ? 21.797 4.105 17.406 1 96.06 230 TRP A CA 1
ATOM 1835 C C . TRP A 1 230 ? 22.281 5.445 16.859 1 96.06 230 TRP A C 1
ATOM 1837 O O . TRP A 1 230 ? 22.828 5.512 15.758 1 96.06 230 TRP A O 1
ATOM 1847 N N . ARG A 1 231 ? 22.031 6.461 17.594 1 95.5 231 ARG A N 1
ATOM 1848 C CA . ARG A 1 231 ? 22.391 7.801 17.141 1 95.5 231 ARG A CA 1
ATOM 1849 C C . ARG A 1 231 ? 23.891 7.934 16.969 1 95.5 231 ARG A C 1
ATOM 1851 O O . ARG A 1 231 ? 24.359 8.75 16.172 1 95.5 231 ARG A O 1
ATOM 1858 N N . ASN A 1 232 ? 24.641 7.082 17.609 1 95.06 232 ASN A N 1
ATOM 1859 C CA . ASN A 1 232 ? 26.094 7.09 17.5 1 95.06 232 ASN A CA 1
ATOM 1860 C C . ASN A 1 232 ? 26.562 6.453 16.203 1 95.06 232 ASN A C 1
ATOM 1862 O O . ASN A 1 232 ? 27.688 6.707 15.742 1 95.06 232 ASN A O 1
ATOM 1866 N N . VAL A 1 233 ? 25.672 5.672 15.648 1 94.5 233 VAL A N 1
ATOM 1867 C CA . VAL A 1 233 ? 26.141 4.891 14.508 1 94.5 233 VAL A CA 1
ATOM 1868 C C . VAL A 1 233 ? 25.375 5.277 13.25 1 94.5 233 VAL A C 1
ATOM 1870 O O . VAL A 1 233 ? 25.844 5.074 12.133 1 94.5 233 VAL A O 1
ATOM 1873 N N . VAL A 1 234 ? 24.172 5.82 13.367 1 94.94 234 VAL A N 1
ATOM 1874 C CA . VAL A 1 234 ? 23.312 6.172 12.242 1 94.94 234 VAL A CA 1
ATOM 1875 C C . VAL A 1 234 ? 23.453 7.66 11.93 1 94.94 234 VAL A C 1
ATOM 1877 O O . VAL A 1 234 ? 23.516 8.492 12.836 1 94.94 234 VAL A O 1
ATOM 1880 N N . ALA A 1 235 ? 23.531 7.984 10.68 1 92.56 235 ALA A N 1
ATOM 1881 C CA . A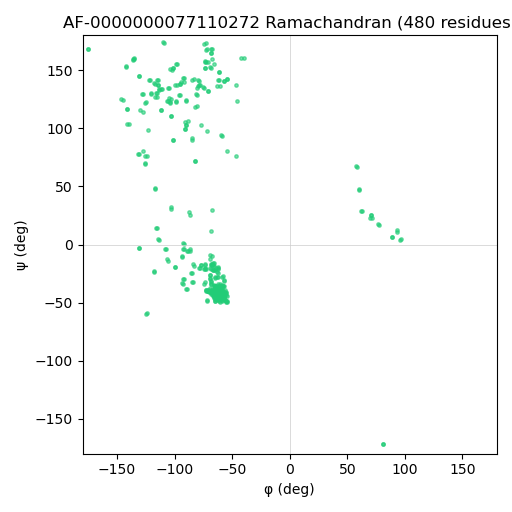LA A 1 235 ? 23.766 9.359 10.25 1 92.56 235 ALA A CA 1
ATOM 1882 C C . ALA A 1 235 ? 22.609 10.266 10.664 1 92.56 235 ALA A C 1
ATOM 1884 O O . ALA A 1 235 ? 22.828 11.422 11.047 1 92.56 235 ALA A O 1
ATOM 1885 N N . SER A 1 236 ? 21.391 9.836 10.516 1 95.44 236 SER A N 1
ATOM 1886 C CA . SER A 1 236 ? 20.203 10.617 10.836 1 95.44 236 SER A CA 1
ATOM 1887 C C . SER A 1 236 ? 19.094 9.734 11.383 1 95.44 236 SER A C 1
ATOM 1889 O O . SER A 1 236 ? 18.703 8.75 10.742 1 95.44 236 SER A O 1
ATOM 1891 N N . LEU A 1 237 ? 18.609 10.086 12.586 1 96.75 237 LEU A N 1
ATOM 1892 C CA . LEU A 1 237 ? 17.547 9.32 13.242 1 96.75 237 LEU A CA 1
ATOM 1893 C C . LEU A 1 237 ? 16.562 10.25 13.945 1 96.75 237 LEU A C 1
ATOM 1895 O O . LEU A 1 237 ? 16.953 11.031 14.82 1 96.75 237 LEU A O 1
ATOM 1899 N N . GLU A 1 238 ? 15.375 10.234 13.508 1 96.56 238 GLU A N 1
ATOM 1900 C CA . GLU A 1 238 ? 14.305 11.031 14.102 1 96.56 238 GLU A CA 1
ATOM 1901 C C . GLU A 1 238 ? 13.25 10.141 14.75 1 96.56 238 GLU A C 1
ATOM 1903 O O . GLU A 1 238 ? 12.82 9.148 14.164 1 96.56 238 GLU A O 1
ATOM 1908 N N . VAL A 1 239 ? 12.859 10.484 15.969 1 96.88 239 VAL A N 1
ATOM 1909 C CA . VAL A 1 239 ? 11.812 9.75 16.672 1 96.88 239 VAL A CA 1
ATOM 1910 C C . VAL A 1 239 ? 10.508 10.539 16.641 1 96.88 239 VAL A C 1
ATOM 1912 O O . VAL A 1 239 ? 10.484 11.734 16.953 1 96.88 239 VAL A O 1
ATOM 1915 N N . ILE A 1 240 ? 9.492 9.914 16.172 1 96.81 240 ILE A N 1
ATOM 1916 C CA . ILE A 1 240 ? 8.148 10.477 16.125 1 96.81 240 ILE A CA 1
ATOM 1917 C C . ILE A 1 240 ? 7.301 9.883 17.25 1 96.81 240 ILE A C 1
ATOM 1919 O O . ILE A 1 240 ? 6.961 8.703 17.219 1 96.81 240 ILE A O 1
ATOM 1923 N N . THR A 1 241 ? 6.973 10.625 18.203 1 95 241 THR A N 1
ATOM 1924 C CA . THR A 1 241 ? 6.184 10.156 19.328 1 95 241 THR A CA 1
ATOM 1925 C C . THR A 1 241 ? 4.715 10.523 19.156 1 95 241 THR A C 1
ATOM 1927 O O . THR A 1 241 ? 4.379 11.695 18.969 1 95 241 THR A O 1
ATOM 1930 N N . LEU A 1 242 ? 3.963 9.547 19.188 1 93.69 242 LEU A N 1
ATOM 1931 C CA . LEU A 1 242 ? 2.521 9.75 19.078 1 93.69 242 LEU A CA 1
ATOM 1932 C C . LEU A 1 242 ? 1.915 10.078 20.438 1 93.69 242 LEU A C 1
ATOM 1934 O O . LEU A 1 242 ? 2.377 9.586 21.469 1 93.69 242 LEU A O 1
ATOM 1938 N N . MET B 1 1 ? -13.289 -27.734 -29.203 1 82.19 1 MET B N 1
ATOM 1939 C CA . MET B 1 1 ? -14.219 -26.938 -28.406 1 82.19 1 MET B CA 1
ATOM 1940 C C . MET B 1 1 ? -13.727 -25.5 -28.266 1 82.19 1 MET B C 1
ATOM 1942 O O . MET B 1 1 ? -12.531 -25.234 -28.422 1 82.19 1 MET B O 1
ATOM 1946 N N . SER B 1 2 ? -14.602 -24.5 -28.266 1 91.62 2 SER B N 1
ATOM 1947 C CA . SER B 1 2 ? -14.258 -23.094 -28.125 1 91.62 2 SER B CA 1
ATOM 1948 C C . SER B 1 2 ? -14.609 -22.562 -26.734 1 91.62 2 SER B C 1
ATOM 1950 O O . SER B 1 2 ? -15.609 -22.969 -26.156 1 91.62 2 SER B O 1
ATOM 1952 N N . TYR B 1 3 ? -13.703 -21.875 -26.219 1 94.19 3 TYR B N 1
ATOM 1953 C CA . TYR B 1 3 ? -13.836 -21.344 -24.875 1 94.19 3 TYR B CA 1
ATOM 1954 C C . TYR B 1 3 ? -13.836 -19.812 -24.891 1 94.19 3 TYR B C 1
ATOM 1956 O O . TYR B 1 3 ? -13.086 -19.203 -25.641 1 94.19 3 TYR B O 1
ATOM 1964 N N . SER B 1 4 ? -14.719 -19.281 -24.078 1 93.75 4 SER B N 1
ATOM 1965 C CA . SER B 1 4 ? -14.586 -17.859 -23.812 1 93.75 4 SER B CA 1
ATOM 1966 C C . SER B 1 4 ? -13.328 -17.562 -23.016 1 93.75 4 SER B C 1
ATOM 1968 O O . SER B 1 4 ? -12.695 -18.469 -22.469 1 93.75 4 SER B O 1
ATOM 1970 N N . ILE B 1 5 ? -12.992 -16.297 -22.922 1 92.31 5 ILE B N 1
ATOM 1971 C CA . ILE B 1 5 ? -11.766 -15.93 -22.219 1 92.31 5 ILE B CA 1
ATOM 1972 C C . ILE B 1 5 ? -11.898 -16.297 -20.734 1 92.31 5 ILE B C 1
ATOM 1974 O O . ILE B 1 5 ? -10.922 -16.719 -20.109 1 92.31 5 ILE B O 1
ATOM 1978 N N . GLY B 1 6 ? -13.062 -16.109 -20.172 1 89.25 6 GLY B N 1
ATOM 1979 C CA . GLY B 1 6 ? -13.281 -16.484 -18.781 1 89.25 6 GLY B CA 1
ATOM 1980 C C . GLY B 1 6 ? -13.117 -17.969 -18.531 1 89.25 6 GLY B C 1
ATOM 1981 O O . GLY B 1 6 ? -12.453 -18.375 -17.578 1 89.25 6 GLY B O 1
ATOM 1982 N N . GLU B 1 7 ? -13.695 -18.75 -19.391 1 90.81 7 GLU B N 1
ATOM 1983 C CA . GLU B 1 7 ? -13.57 -20.203 -19.312 1 90.81 7 GLU B CA 1
ATOM 1984 C C . GLU B 1 7 ? -12.125 -20.641 -19.516 1 90.81 7 GLU B C 1
ATOM 1986 O O . GLU B 1 7 ? -11.617 -21.484 -18.766 1 90.81 7 GLU B O 1
ATOM 1991 N N . PHE B 1 8 ? -11.586 -20.062 -20.531 1 91.75 8 PHE B N 1
ATOM 1992 C CA . PHE B 1 8 ? -10.203 -20.375 -20.875 1 91.75 8 PHE B CA 1
ATOM 1993 C C . PHE B 1 8 ? -9.266 -20.047 -19.703 1 91.75 8 PHE B C 1
ATOM 1995 O O . PHE B 1 8 ? -8.391 -20.828 -19.359 1 91.75 8 PHE B O 1
ATOM 2002 N N . ALA B 1 9 ? -9.492 -18.906 -19.078 1 90.31 9 ALA B N 1
ATOM 2003 C CA . ALA B 1 9 ? -8.703 -18.469 -17.922 1 90.31 9 ALA B CA 1
ATOM 2004 C C . ALA B 1 9 ? -8.789 -19.453 -16.766 1 90.31 9 ALA B C 1
ATOM 2006 O O . ALA B 1 9 ? -7.773 -19.828 -16.188 1 90.31 9 ALA B O 1
ATOM 2007 N N . ARG B 1 10 ? -9.922 -19.938 -16.562 1 86 10 ARG B N 1
ATOM 2008 C CA . ARG B 1 10 ? -10.156 -20.891 -15.484 1 86 10 ARG B CA 1
ATOM 2009 C C . ARG B 1 10 ? -9.477 -22.219 -15.781 1 86 10 ARG B C 1
ATOM 2011 O O . ARG B 1 10 ? -8.844 -22.812 -14.906 1 86 10 ARG B O 1
ATOM 2018 N N . LEU B 1 11 ? -9.586 -22.547 -17 1 88.12 11 LEU B N 1
ATOM 2019 C CA . LEU B 1 11 ? -9.055 -23.844 -17.422 1 88.12 11 LEU B CA 1
ATOM 2020 C C . LEU B 1 11 ? -7.535 -23.859 -17.328 1 88.12 11 LEU B C 1
ATOM 2022 O O . LEU B 1 11 ? -6.949 -24.859 -16.906 1 88.12 11 LEU B O 1
ATOM 2026 N N . CYS B 1 12 ? -6.93 -22.766 -17.703 1 88.44 12 CYS B N 1
ATOM 2027 C CA . CYS B 1 12 ? -5.473 -22.734 -17.766 1 88.44 12 CYS B CA 1
ATOM 2028 C C . CYS B 1 12 ? -4.887 -22.203 -16.453 1 88.44 12 CYS B C 1
ATOM 2030 O O . CYS B 1 12 ? -3.678 -22.297 -16.234 1 88.44 12 CYS B O 1
ATOM 2032 N N . GLY B 1 13 ? -5.762 -21.656 -15.555 1 84.38 13 GLY B N 1
ATOM 2033 C CA . GLY B 1 13 ? -5.273 -21.047 -14.32 1 84.38 13 GLY B CA 1
ATOM 2034 C C . GLY B 1 13 ? -4.523 -19.75 -14.539 1 84.38 13 GLY B C 1
ATOM 2035 O O . GLY B 1 13 ? -3.553 -19.469 -13.844 1 84.38 13 GLY B O 1
ATOM 2036 N N . ILE B 1 14 ? -4.82 -19.141 -15.656 1 87.69 14 ILE B N 1
ATOM 2037 C CA . ILE B 1 14 ? -4.215 -17.859 -15.992 1 87.69 14 ILE B CA 1
ATOM 2038 C C . ILE B 1 14 ? -5.293 -16.781 -16.047 1 87.69 14 ILE B C 1
ATOM 2040 O O . ILE B 1 14 ? -6.355 -16.984 -16.641 1 87.69 14 ILE B O 1
ATOM 2044 N N . ASN B 1 15 ? -5.004 -15.727 -15.367 1 87.75 15 ASN B N 1
ATOM 2045 C CA . ASN B 1 15 ? -6.055 -14.711 -15.336 1 87.75 15 ASN B CA 1
ATOM 2046 C C . ASN B 1 15 ? -6.242 -14.062 -16.703 1 87.75 15 ASN B C 1
ATOM 2048 O O . ASN B 1 15 ? -5.324 -14.047 -17.516 1 87.75 15 ASN B O 1
ATOM 2052 N N . ALA B 1 16 ? -7.477 -13.586 -16.953 1 87.94 16 ALA B N 1
ATOM 2053 C CA . ALA B 1 16 ? -7.875 -13.039 -18.25 1 87.94 16 ALA B CA 1
ATOM 2054 C C . ALA B 1 16 ? -7 -11.852 -18.641 1 87.94 16 ALA B C 1
ATOM 2056 O O . ALA B 1 16 ? -6.637 -11.688 -19.797 1 87.94 16 ALA B O 1
ATOM 2057 N N . ALA B 1 17 ? -6.648 -11.078 -17.625 1 88.12 17 ALA B N 1
ATOM 2058 C CA . ALA B 1 17 ? -5.824 -9.898 -17.906 1 88.12 17 ALA B CA 1
ATOM 2059 C C . ALA B 1 17 ? -4.457 -10.305 -18.453 1 88.12 17 ALA B C 1
ATOM 2061 O O . ALA B 1 17 ? -3.934 -9.672 -19.359 1 88.12 17 ALA B O 1
ATOM 2062 N N . THR B 1 18 ? -3.926 -11.297 -17.875 1 90.94 18 THR B N 1
ATOM 2063 C CA . THR B 1 18 ? -2.633 -11.812 -18.312 1 90.94 18 THR B CA 1
ATOM 2064 C C . THR B 1 18 ? -2.715 -12.312 -19.75 1 90.94 18 THR B C 1
ATOM 2066 O O . THR B 1 18 ? -1.843 -12.016 -20.578 1 90.94 18 THR B O 1
ATOM 2069 N N . LEU B 1 19 ? -3.766 -13.055 -20.109 1 92.5 19 LEU B N 1
ATOM 2070 C CA . LEU B 1 19 ? -3.973 -13.578 -21.453 1 92.5 19 LEU B CA 1
ATOM 2071 C C . LEU B 1 19 ? -4.078 -12.445 -22.469 1 92.5 19 LEU B C 1
ATOM 2073 O O . LEU B 1 19 ? -3.488 -12.516 -23.547 1 92.5 19 LEU B O 1
ATOM 2077 N N . ARG B 1 20 ? -4.727 -11.414 -22.047 1 90.75 20 ARG B N 1
ATOM 2078 C CA . ARG B 1 20 ? -4.863 -10.25 -22.922 1 90.75 20 ARG B CA 1
ATOM 2079 C C . ARG B 1 20 ? -3.521 -9.562 -23.125 1 90.75 20 ARG B C 1
ATOM 2081 O O . ARG B 1 20 ? -3.195 -9.141 -24.234 1 90.75 20 ARG B O 1
ATOM 2088 N N . ALA B 1 21 ? -2.811 -9.508 -22.031 1 91.81 21 ALA B N 1
ATOM 2089 C CA . ALA B 1 21 ? -1.5 -8.867 -22.125 1 91.81 21 ALA B CA 1
ATOM 2090 C C . ALA B 1 21 ? -0.558 -9.664 -23.016 1 91.81 21 ALA B C 1
ATOM 2092 O O . ALA B 1 21 ? 0.175 -9.086 -23.828 1 91.81 21 ALA B O 1
ATOM 2093 N N . TRP B 1 22 ? -0.583 -10.969 -22.891 1 93.19 22 TRP B N 1
ATOM 2094 C CA . TRP B 1 22 ? 0.264 -11.828 -23.703 1 93.19 22 TRP B CA 1
ATOM 2095 C C . TRP B 1 22 ? -0.042 -11.633 -25.188 1 93.19 22 TRP B C 1
ATOM 2097 O O . TRP B 1 22 ? 0.873 -11.539 -26.016 1 93.19 22 TRP B O 1
ATOM 2107 N N . GLN B 1 23 ? -1.286 -11.578 -25.5 1 93.56 23 GLN B N 1
ATOM 2108 C CA . GLN B 1 23 ? -1.694 -11.352 -26.875 1 93.56 23 GLN B CA 1
ATOM 2109 C C . GLN B 1 23 ? -1.268 -9.969 -27.359 1 93.56 23 GLN B C 1
ATOM 2111 O O . GLN B 1 23 ? -0.625 -9.836 -28.406 1 93.56 23 GLN B O 1
ATOM 2116 N N . ARG B 1 24 ? -1.542 -8.977 -26.578 1 93.31 24 ARG B N 1
ATOM 2117 C CA . ARG B 1 24 ? -1.346 -7.586 -26.969 1 93.31 24 ARG B CA 1
ATOM 2118 C C . ARG B 1 24 ? 0.138 -7.262 -27.109 1 93.31 24 ARG B C 1
ATOM 2120 O O . ARG B 1 24 ? 0.553 -6.625 -28.078 1 93.31 24 ARG B O 1
ATOM 2127 N N . ARG B 1 25 ? 0.88 -7.746 -26.188 1 91.81 25 ARG B N 1
ATOM 2128 C CA . ARG B 1 25 ? 2.268 -7.305 -26.094 1 91.81 25 ARG B CA 1
ATOM 2129 C C . ARG B 1 25 ? 3.189 -8.219 -26.891 1 91.81 25 ARG B C 1
ATOM 2131 O O . ARG B 1 25 ? 4.199 -7.766 -27.438 1 91.81 25 ARG B O 1
ATOM 2138 N N . TYR B 1 26 ? 2.799 -9.516 -27.016 1 92.25 26 TYR B N 1
ATOM 2139 C CA . TYR B 1 26 ? 3.789 -10.453 -27.547 1 92.25 26 TYR B CA 1
ATOM 2140 C C . TYR B 1 26 ? 3.199 -11.297 -28.672 1 92.25 26 TYR B C 1
ATOM 2142 O O . TYR B 1 26 ? 3.877 -12.164 -29.219 1 92.25 26 TYR B O 1
ATOM 2150 N N . GLY B 1 27 ? 1.961 -11.109 -28.938 1 91.81 27 GLY B N 1
ATOM 2151 C CA . GLY B 1 27 ? 1.315 -11.867 -30 1 91.81 27 GLY B CA 1
ATOM 2152 C C . GLY B 1 27 ? 1.13 -13.336 -29.656 1 91.81 27 GLY B C 1
ATOM 2153 O O . GLY B 1 27 ? 1.072 -14.18 -30.547 1 91.81 27 GLY B O 1
ATOM 2154 N N . LEU B 1 28 ? 1.078 -13.578 -28.375 1 93.25 28 LEU B N 1
ATOM 2155 C CA . LEU B 1 28 ? 0.885 -14.953 -27.922 1 93.25 28 LEU B CA 1
ATOM 2156 C C . LEU B 1 28 ? -0.596 -15.25 -27.719 1 93.25 28 LEU B C 1
ATOM 2158 O O . LEU B 1 28 ? -1.353 -14.398 -27.25 1 93.25 28 LEU B O 1
ATOM 2162 N N . LEU B 1 29 ? -1.026 -16.5 -28.062 1 92.38 29 LEU B N 1
ATOM 2163 C CA . LEU B 1 29 ? -2.4 -16.953 -27.891 1 92.38 29 LEU B CA 1
ATOM 2164 C C . LEU B 1 29 ? -3.371 -16.047 -28.641 1 92.38 29 LEU B C 1
ATOM 2166 O O . LEU B 1 29 ? -4.246 -15.43 -28.031 1 92.38 29 LEU B O 1
ATOM 2170 N N . LYS B 1 30 ? -3.344 -16.031 -29.922 1 92 30 LYS B N 1
ATOM 2171 C CA . LYS B 1 30 ? -4.219 -15.242 -30.781 1 92 30 LYS B CA 1
ATOM 2172 C C . LYS B 1 30 ? -5.539 -15.961 -31.031 1 92 30 LYS B C 1
ATOM 2174 O O . LYS B 1 30 ? -5.684 -16.672 -32.031 1 92 30 LYS B O 1
ATOM 2179 N N . PRO B 1 31 ? -6.434 -15.672 -30.156 1 92.19 31 PRO B N 1
ATOM 2180 C CA . PRO B 1 31 ? -7.711 -16.375 -30.281 1 92.19 31 PRO B CA 1
ATOM 2181 C C . PRO B 1 31 ? -8.531 -15.914 -31.484 1 92.19 31 PRO B C 1
ATOM 2183 O O . PRO B 1 31 ? -8.258 -14.852 -32.062 1 92.19 31 PRO B O 1
ATOM 2186 N N . GLN B 1 32 ? -9.453 -16.766 -31.969 1 92.69 32 GLN B N 1
ATOM 2187 C CA . GLN B 1 32 ? -10.461 -16.344 -32.938 1 92.69 32 GLN B CA 1
ATOM 2188 C C . GLN B 1 32 ? -11.461 -15.383 -32.312 1 92.69 32 GLN B C 1
ATOM 2190 O O . GLN B 1 32 ? -11.445 -15.156 -31.109 1 92.69 32 GLN B O 1
ATOM 2195 N N . ARG B 1 33 ? -12.203 -14.711 -33.125 1 93.62 33 ARG B N 1
ATOM 2196 C CA . ARG B 1 33 ? -13.227 -13.797 -32.625 1 93.62 33 ARG B CA 1
ATOM 2197 C C . ARG B 1 33 ? -14.609 -14.18 -33.156 1 93.62 33 ARG B C 1
ATOM 2199 O O . ARG B 1 33 ? -14.734 -14.625 -34.312 1 93.62 33 ARG B O 1
ATOM 2206 N N . THR B 1 34 ? -15.57 -14.055 -32.344 1 92.06 34 THR B N 1
ATOM 2207 C CA . THR B 1 34 ? -16.938 -14.219 -32.812 1 92.06 34 THR B CA 1
ATOM 2208 C C . THR B 1 34 ? -17.375 -13.016 -33.625 1 92.06 34 THR B C 1
ATOM 2210 O O . THR B 1 34 ? -16.641 -12.031 -33.75 1 92.06 34 THR B O 1
ATOM 2213 N N . ASP B 1 35 ? -18.625 -13.172 -34.25 1 91.25 35 ASP B N 1
ATOM 2214 C CA . ASP B 1 35 ? -19.172 -12.062 -35.031 1 91.25 35 ASP B CA 1
ATOM 2215 C C . ASP B 1 35 ? -19.312 -10.812 -34.156 1 91.25 35 ASP B C 1
ATOM 2217 O O . ASP B 1 35 ? -19.219 -9.688 -34.656 1 91.25 35 ASP B O 1
ATOM 2221 N N . GLY B 1 36 ? -19.484 -11.086 -32.875 1 93.06 36 GLY B N 1
ATOM 2222 C CA . GLY B 1 36 ? -19.656 -9.992 -31.922 1 93.06 36 GLY B CA 1
ATOM 2223 C C . GLY B 1 36 ? -18.344 -9.445 -31.391 1 93.06 36 GLY B C 1
ATOM 2224 O O . GLY B 1 36 ? -18.328 -8.523 -30.578 1 93.06 36 GLY B O 1
ATOM 2225 N N . GLY B 1 37 ? -17.281 -10.055 -31.734 1 92.31 37 GLY B N 1
ATOM 2226 C CA . GLY B 1 37 ? -15.961 -9.547 -31.375 1 92.31 37 GLY B CA 1
ATOM 2227 C C . GLY B 1 37 ? -15.391 -10.203 -30.125 1 92.31 37 GLY B C 1
ATOM 2228 O O . GLY B 1 37 ? -14.344 -9.781 -29.625 1 92.31 37 GLY B O 1
ATOM 2229 N N . HIS B 1 38 ? -16.109 -11.211 -29.594 1 92.94 38 HIS B N 1
ATOM 2230 C CA . HIS B 1 38 ? -15.633 -11.875 -28.375 1 92.94 38 HIS B CA 1
ATOM 2231 C C . HIS B 1 38 ? -14.555 -12.898 -28.703 1 92.94 38 HIS B C 1
ATOM 2233 O O . HIS B 1 38 ? -14.641 -13.602 -29.719 1 92.94 38 HIS B O 1
ATOM 2239 N N . ARG B 1 39 ? -13.469 -12.898 -27.922 1 92.12 39 ARG B N 1
ATOM 2240 C CA . ARG B 1 39 ? -12.383 -13.852 -28.109 1 92.12 39 ARG B CA 1
ATOM 2241 C C . ARG B 1 39 ? -12.883 -15.289 -27.938 1 92.12 39 ARG B C 1
ATOM 2243 O O . ARG B 1 39 ? -13.688 -15.562 -27.047 1 92.12 39 ARG B O 1
ATOM 2250 N N . LEU B 1 40 ? -12.453 -16.141 -28.812 1 94.75 40 LEU B N 1
ATOM 2251 C CA . LEU B 1 40 ? -12.727 -17.578 -28.75 1 94.75 40 LEU B CA 1
ATOM 2252 C C . LEU B 1 40 ? -11.43 -18.375 -28.781 1 94.75 40 LEU B C 1
ATOM 2254 O O . LEU B 1 40 ? -10.672 -18.297 -29.75 1 94.75 40 LEU B O 1
ATOM 2258 N N . TYR B 1 41 ? -11.25 -19.203 -27.719 1 95.56 41 TYR B N 1
ATOM 2259 C CA . TYR B 1 41 ? -10.031 -20 -27.609 1 95.56 41 TYR B CA 1
ATOM 2260 C C . TYR B 1 41 ? -10.312 -21.453 -27.969 1 95.56 41 TYR B C 1
ATOM 2262 O O . TYR B 1 41 ? -11.414 -21.969 -27.719 1 95.56 41 TYR B O 1
ATOM 2270 N N . SER B 1 42 ? -9.289 -22.141 -28.484 1 94.88 42 SER B N 1
ATOM 2271 C CA . SER B 1 42 ? -9.398 -23.531 -28.906 1 94.88 42 SER B CA 1
ATOM 2272 C C . SER B 1 42 ? -8.609 -24.453 -27.969 1 94.88 42 SER B C 1
ATOM 2274 O O . SER B 1 42 ? -7.914 -23.984 -27.062 1 94.88 42 SER B O 1
ATOM 2276 N N . ASP B 1 43 ? -8.766 -25.719 -28.219 1 93.81 43 ASP B N 1
ATOM 2277 C CA . ASP B 1 43 ? -7.969 -26.703 -27.5 1 93.81 43 ASP B CA 1
ATOM 2278 C C . ASP B 1 43 ? -6.48 -26.516 -27.781 1 93.81 43 ASP B C 1
ATOM 2280 O O . ASP B 1 43 ? -5.645 -26.766 -26.906 1 93.81 43 ASP B O 1
ATOM 2284 N N . ASP B 1 44 ? -6.281 -26.125 -28.922 1 92.75 44 ASP B N 1
ATOM 2285 C CA . ASP B 1 44 ? -4.887 -25.859 -29.266 1 92.75 44 ASP B CA 1
ATOM 2286 C C . ASP B 1 44 ? -4.332 -24.688 -28.453 1 92.75 44 ASP B C 1
ATOM 2288 O O . ASP B 1 44 ? -3.168 -24.703 -28.047 1 92.75 44 ASP B O 1
ATOM 2292 N N . ASP B 1 45 ? -5.18 -23.75 -28.203 1 94.25 45 ASP B N 1
ATOM 2293 C CA . ASP B 1 45 ? -4.773 -22.625 -27.375 1 94.25 45 ASP B CA 1
ATOM 2294 C C . ASP B 1 45 ? -4.461 -23.078 -25.953 1 94.25 45 ASP B C 1
ATOM 2296 O O . ASP B 1 45 ? -3.566 -22.516 -25.297 1 94.25 45 ASP B O 1
ATOM 2300 N N . ILE B 1 46 ? -5.191 -24.016 -25.484 1 92.5 46 ILE B N 1
ATOM 2301 C CA . ILE B 1 46 ? -4.941 -24.547 -24.141 1 92.5 46 ILE B CA 1
ATOM 2302 C C . ILE B 1 46 ? -3.539 -25.156 -24.078 1 92.5 46 ILE B C 1
ATOM 2304 O O . ILE B 1 46 ? -2.779 -24.875 -23.141 1 92.5 46 ILE B O 1
ATOM 2308 N N . ARG B 1 47 ? -3.225 -25.906 -25.109 1 91.81 47 ARG B N 1
ATOM 2309 C CA . ARG B 1 47 ? -1.906 -26.531 -25.172 1 91.81 47 ARG B CA 1
ATOM 2310 C C . ARG B 1 47 ? -0.803 -25.484 -25.219 1 91.81 47 ARG B C 1
ATOM 2312 O O . ARG B 1 47 ? 0.212 -25.609 -24.531 1 91.81 47 ARG B O 1
ATOM 2319 N N . GLN B 1 48 ? -1.065 -24.531 -25.969 1 92.56 48 GLN B N 1
ATOM 2320 C CA . GLN B 1 48 ? -0.075 -23.469 -26.062 1 92.56 48 GLN B CA 1
ATOM 2321 C C . GLN B 1 48 ? 0.084 -22.734 -24.734 1 92.56 48 GLN B C 1
ATOM 2323 O O . GLN B 1 48 ? 1.205 -22.438 -24.312 1 92.56 48 GLN B O 1
ATOM 2328 N N . ALA B 1 49 ? -1.068 -22.375 -24.109 1 93.5 49 ALA B N 1
ATOM 2329 C CA . ALA B 1 49 ? -1.034 -21.688 -22.812 1 93.5 49 ALA B CA 1
ATOM 2330 C C . ALA B 1 49 ? -0.251 -22.484 -21.781 1 93.5 49 ALA B C 1
ATOM 2332 O O . ALA B 1 49 ? 0.555 -21.922 -21.031 1 93.5 49 ALA B O 1
ATOM 2333 N N . LEU B 1 50 ? -0.435 -23.719 -21.781 1 91.06 50 LEU B N 1
ATOM 2334 C CA . LEU B 1 50 ? 0.248 -24.594 -20.828 1 91.06 50 LEU B CA 1
ATOM 2335 C C . LEU B 1 50 ? 1.741 -24.672 -21.141 1 91.06 50 LEU B C 1
ATOM 2337 O O . LEU B 1 50 ? 2.562 -24.703 -20.219 1 91.06 50 LEU B O 1
ATOM 2341 N N . SER B 1 51 ? 2.027 -24.688 -22.422 1 90.88 51 SER B N 1
ATOM 2342 C CA . SER B 1 51 ? 3.432 -24.672 -22.812 1 90.88 51 SER B CA 1
ATOM 2343 C C . SER B 1 51 ? 4.109 -23.375 -22.375 1 90.88 51 SER B C 1
ATOM 2345 O O . SER B 1 51 ? 5.223 -23.391 -21.859 1 90.88 51 SER B O 1
ATOM 2347 N N . ILE B 1 52 ? 3.416 -22.312 -22.594 1 91.88 52 ILE B N 1
ATOM 2348 C CA . ILE B 1 52 ? 3.936 -21 -22.172 1 91.88 52 ILE B CA 1
ATOM 2349 C C . ILE B 1 52 ? 4.176 -21.016 -20.672 1 91.88 52 ILE B C 1
ATOM 2351 O O . ILE B 1 52 ? 5.238 -20.594 -20.203 1 91.88 52 ILE B O 1
ATOM 2355 N N . LEU B 1 53 ? 3.229 -21.5 -19.906 1 89.94 53 LEU B N 1
ATOM 2356 C CA . LEU B 1 53 ? 3.33 -21.547 -18.438 1 89.94 53 LEU B CA 1
ATOM 2357 C C . LEU B 1 53 ? 4.512 -22.406 -18 1 89.94 53 LEU B C 1
ATOM 2359 O O . LEU B 1 53 ? 5.172 -22.094 -17.016 1 89.94 53 LEU B O 1
ATOM 2363 N N . ASP B 1 54 ? 4.738 -23.422 -18.734 1 88.56 54 ASP B N 1
ATOM 2364 C CA . ASP B 1 54 ? 5.863 -24.281 -18.422 1 88.56 54 ASP B CA 1
ATOM 2365 C C . ASP B 1 54 ? 7.188 -23.531 -18.516 1 88.56 54 ASP B C 1
ATOM 2367 O O . ASP B 1 54 ? 8.047 -23.656 -17.641 1 88.56 54 ASP B O 1
ATOM 2371 N N . TRP B 1 55 ? 7.316 -22.797 -19.531 1 87.62 55 TRP B N 1
ATOM 2372 C CA . TRP B 1 55 ? 8.516 -21.969 -19.688 1 87.62 55 TRP B CA 1
ATOM 2373 C C . TRP B 1 55 ? 8.602 -20.922 -18.594 1 87.62 55 TRP B C 1
ATOM 2375 O O . TRP B 1 55 ? 9.664 -20.703 -18.016 1 87.62 55 TRP B O 1
ATOM 2385 N N . VAL B 1 56 ? 7.492 -20.344 -18.297 1 89 56 VAL B N 1
ATOM 2386 C CA . VAL B 1 56 ? 7.422 -19.312 -17.266 1 89 56 VAL B CA 1
ATOM 2387 C C . VAL B 1 56 ? 7.832 -19.906 -15.922 1 89 56 VAL B C 1
ATOM 2389 O O . VAL B 1 56 ? 8.602 -19.297 -15.172 1 89 56 VAL B O 1
ATOM 2392 N N . ARG B 1 57 ? 7.391 -21.078 -15.648 1 88.38 57 ARG B N 1
ATOM 2393 C CA . ARG B 1 57 ? 7.668 -21.734 -14.383 1 88.38 57 ARG B CA 1
ATOM 2394 C C . ARG B 1 57 ? 9.148 -22.094 -14.258 1 88.38 57 ARG B C 1
ATOM 2396 O O . ARG B 1 57 ? 9.648 -22.312 -13.156 1 88.38 57 ARG B O 1
ATOM 2403 N N . LYS B 1 58 ? 9.805 -22.078 -15.406 1 86.69 58 LYS B N 1
ATOM 2404 C CA . LYS B 1 58 ? 11.242 -22.297 -15.414 1 86.69 58 LYS B CA 1
ATOM 2405 C C . LYS B 1 58 ? 12.008 -20.984 -15.336 1 86.69 58 LYS B C 1
ATOM 2407 O O . LYS B 1 58 ? 13.234 -20.953 -15.43 1 86.69 58 LYS B O 1
ATOM 2412 N N . GLY B 1 59 ? 11.18 -19.906 -15.25 1 88.5 59 GLY B N 1
ATOM 2413 C CA . GLY B 1 59 ? 11.797 -18.609 -15.055 1 88.5 59 GLY B CA 1
ATOM 2414 C C . GLY B 1 59 ? 12.062 -17.875 -16.359 1 88.5 59 GLY B C 1
ATOM 2415 O O . GLY B 1 59 ? 12.828 -16.906 -16.375 1 88.5 59 GLY B O 1
ATOM 2416 N N . VAL B 1 60 ? 11.555 -18.344 -17.406 1 88.56 60 VAL B N 1
ATOM 2417 C CA . VAL B 1 60 ? 11.695 -17.656 -18.688 1 88.56 60 VAL B CA 1
ATOM 2418 C C . VAL B 1 60 ? 10.68 -16.531 -18.797 1 88.56 60 VAL B C 1
ATOM 2420 O O . VAL B 1 60 ? 9.477 -16.75 -18.672 1 88.56 60 VAL B O 1
ATOM 2423 N N . PRO B 1 61 ? 11.188 -15.336 -18.938 1 90.06 61 PRO B N 1
ATOM 2424 C CA . PRO B 1 61 ? 10.234 -14.234 -19.094 1 90.06 61 PRO B CA 1
ATOM 2425 C C . PRO B 1 61 ? 9.367 -14.375 -20.344 1 90.06 61 PRO B C 1
ATOM 2427 O O . PRO B 1 61 ? 9.828 -14.891 -21.359 1 90.06 61 PRO B O 1
ATOM 2430 N N . ILE B 1 62 ? 8.164 -13.883 -20.219 1 91.25 62 ILE B N 1
ATOM 2431 C CA . ILE B 1 62 ? 7.184 -14.031 -21.297 1 91.25 62 ILE B CA 1
ATOM 2432 C C . ILE B 1 62 ? 7.73 -13.438 -22.594 1 91.25 62 ILE B C 1
ATOM 2434 O O . ILE B 1 62 ? 7.453 -13.945 -23.672 1 91.25 62 ILE B O 1
ATOM 2438 N N . SER B 1 63 ? 8.531 -12.453 -22.531 1 89.56 63 SER B N 1
ATOM 2439 C CA . SER B 1 63 ? 9.078 -11.766 -23.688 1 89.56 63 SER B CA 1
ATOM 2440 C C . SER B 1 63 ? 10.008 -12.68 -24.484 1 89.56 63 SER B C 1
ATOM 2442 O O . SER B 1 63 ? 10.305 -12.406 -25.656 1 89.56 63 SER B O 1
ATOM 2444 N N . GLN B 1 64 ? 10.414 -13.766 -23.875 1 88.44 64 GLN B N 1
ATOM 2445 C CA . GLN B 1 64 ? 11.406 -14.633 -24.516 1 88.44 64 GLN B CA 1
ATOM 2446 C C . GLN B 1 64 ? 10.797 -15.984 -24.875 1 88.44 64 GLN B C 1
ATOM 2448 O O . GLN B 1 64 ? 11.492 -16.859 -25.391 1 88.44 64 GLN B O 1
ATOM 2453 N N . VAL B 1 65 ? 9.5 -16.125 -24.641 1 89.81 65 VAL B N 1
ATOM 2454 C CA . VAL B 1 65 ? 8.922 -17.469 -24.734 1 89.81 65 VAL B CA 1
ATOM 2455 C C . VAL B 1 65 ? 8.57 -17.781 -26.188 1 89.81 65 VAL B C 1
ATOM 2457 O O . VAL B 1 65 ? 8.648 -18.922 -26.625 1 89.81 65 VAL B O 1
ATOM 2460 N N . LYS B 1 66 ? 8.203 -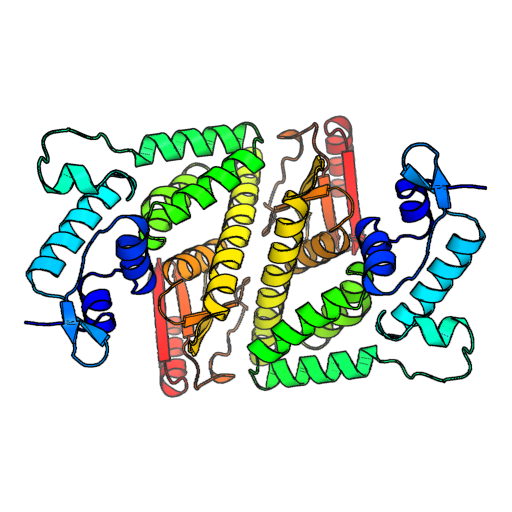16.797 -26.938 1 87.81 66 LYS B N 1
ATOM 2461 C CA . LYS B 1 66 ? 7.629 -17 -28.266 1 87.81 66 LYS B CA 1
ATOM 2462 C C . LYS B 1 66 ? 8.547 -17.844 -29.141 1 87.81 66 LYS B C 1
ATOM 2464 O O . LYS B 1 66 ? 8.125 -18.875 -29.688 1 87.81 66 LYS B O 1
ATOM 2469 N N . PRO B 1 67 ? 9.844 -17.547 -29.234 1 84.75 67 PRO B N 1
ATOM 2470 C CA . PRO B 1 67 ? 10.742 -18.359 -30.078 1 84.75 67 PRO B CA 1
ATOM 2471 C C . PRO B 1 67 ? 10.914 -19.781 -29.547 1 84.75 67 PRO B C 1
ATOM 2473 O O . PRO B 1 67 ? 11.266 -20.688 -30.312 1 84.75 67 PRO B O 1
ATOM 2476 N N . LEU B 1 68 ? 10.672 -19.984 -28.312 1 84.81 68 LEU B N 1
ATOM 2477 C CA . LEU B 1 68 ? 10.93 -21.281 -27.688 1 84.81 68 LEU B CA 1
ATOM 2478 C C . LEU B 1 68 ? 9.766 -22.234 -27.906 1 84.81 68 LEU B C 1
ATOM 2480 O O . LEU B 1 68 ? 9.906 -23.453 -27.719 1 84.81 68 LEU B O 1
ATOM 2484 N N . LEU B 1 69 ? 8.68 -21.672 -28.266 1 84.81 69 LEU B N 1
ATOM 2485 C CA . LEU B 1 69 ? 7.504 -22.516 -28.5 1 84.81 69 LEU B CA 1
ATOM 2486 C C . LEU B 1 69 ? 7.676 -23.375 -29.75 1 84.81 69 LEU B C 1
ATOM 2488 O O . LEU B 1 69 ? 7.129 -24.484 -29.828 1 84.81 69 LEU B O 1
ATOM 2492 N N . SER B 1 70 ? 8.453 -22.875 -30.688 1 79.38 70 SER B N 1
ATOM 2493 C CA . SER B 1 70 ? 8.672 -23.594 -31.938 1 79.38 70 SER B CA 1
ATOM 2494 C C . SER B 1 70 ? 9.93 -24.469 -31.859 1 79.38 70 SER B C 1
ATOM 2496 O O . SER B 1 70 ? 10.039 -25.469 -32.562 1 79.38 70 SER B O 1
ATOM 2498 N N . ARG B 1 71 ? 11.055 -24.125 -31.125 1 75.44 71 ARG B N 1
ATOM 2499 C CA . ARG B 1 71 ? 12.32 -24.844 -31 1 75.44 71 ARG B CA 1
ATOM 2500 C C . ARG B 1 71 ? 12.734 -24.969 -29.531 1 75.44 71 ARG B C 1
ATOM 2502 O O . ARG B 1 71 ? 13.57 -24.219 -29.062 1 75.44 71 ARG B O 1
ATOM 2509 N N . PRO B 1 72 ? 12.156 -25.875 -28.734 1 64.12 72 PRO B N 1
ATOM 2510 C CA . PRO B 1 72 ? 12.375 -26 -27.281 1 64.12 72 PRO B CA 1
ATOM 2511 C C . PRO B 1 72 ? 13.789 -26.469 -26.938 1 64.12 72 PRO B C 1
ATOM 2513 O O . PRO B 1 72 ? 14.07 -26.781 -25.781 1 64.12 72 PRO B O 1
ATOM 2516 N N . VAL B 1 73 ? 14.82 -26.516 -27.859 1 59.75 73 VAL B N 1
ATOM 2517 C CA . VAL B 1 73 ? 16.094 -27.188 -27.609 1 59.75 73 VAL B CA 1
ATOM 2518 C C . VAL B 1 73 ? 16.891 -26.438 -26.562 1 59.75 73 VAL B C 1
ATOM 2520 O O . VAL B 1 73 ? 17.859 -26.969 -26 1 59.75 73 VAL B O 1
ATOM 2523 N N . ILE B 1 74 ? 16.594 -25.266 -26.172 1 56.75 74 ILE B N 1
ATOM 2524 C CA . ILE B 1 74 ? 17.562 -24.5 -25.391 1 56.75 74 ILE B CA 1
ATOM 2525 C C . ILE B 1 74 ? 17.328 -24.75 -23.906 1 56.75 74 ILE B C 1
ATOM 2527 O O . ILE B 1 74 ? 16.219 -24.609 -23.406 1 56.75 74 ILE B O 1
ATOM 2531 N N . ARG B 1 75 ? 18.266 -25.609 -23.234 1 55.5 75 ARG B N 1
ATOM 2532 C CA . ARG B 1 75 ? 18.297 -25.766 -21.781 1 55.5 75 ARG B CA 1
ATOM 2533 C C . ARG B 1 75 ? 18.422 -24.406 -21.094 1 55.5 75 ARG B C 1
ATOM 2535 O O . ARG B 1 75 ? 19.484 -23.797 -21.125 1 55.5 75 ARG B O 1
ATOM 2542 N N . LEU B 1 76 ? 17.312 -23.688 -20.953 1 59.91 76 LEU B N 1
ATOM 2543 C CA . LEU B 1 76 ? 17.391 -22.484 -20.141 1 59.91 76 LEU B CA 1
ATOM 2544 C C . LEU B 1 76 ? 17.406 -22.812 -18.656 1 59.91 76 LEU B C 1
ATOM 2546 O O . LEU B 1 76 ? 16.641 -23.656 -18.188 1 59.91 76 LEU B O 1
ATOM 2550 N N . GLY B 1 77 ? 18.531 -22.75 -18.016 1 57.84 77 GLY B N 1
ATOM 2551 C CA . GLY B 1 77 ? 18.609 -22.891 -16.578 1 57.84 77 GLY B CA 1
ATOM 2552 C C . GLY B 1 77 ? 17.516 -22.141 -15.844 1 57.84 77 GLY B C 1
ATOM 2553 O O . GLY B 1 77 ? 16.797 -21.344 -16.438 1 57.84 77 GLY B O 1
ATOM 2554 N N . ASP B 1 78 ? 17.25 -22.578 -14.484 1 65.12 78 ASP B N 1
ATOM 2555 C CA . ASP B 1 78 ? 16.2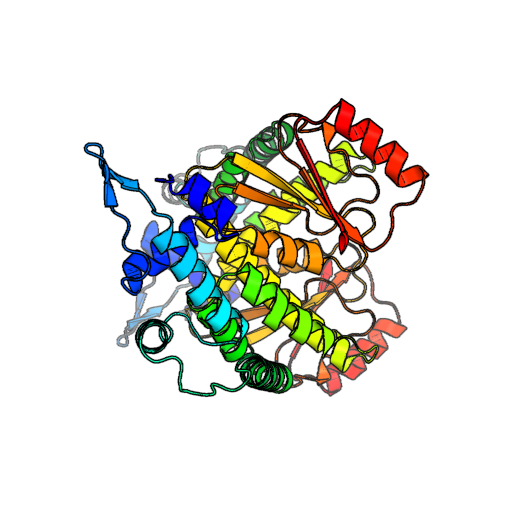66 -21.953 -13.602 1 65.12 78 ASP B CA 1
ATOM 2556 C C . ASP B 1 78 ? 16.578 -20.469 -13.375 1 65.12 78 ASP B C 1
ATOM 2558 O O . ASP B 1 78 ? 17.438 -20.141 -12.555 1 65.12 78 ASP B O 1
ATOM 2562 N N . ASN B 1 79 ? 16.016 -19.656 -14.148 1 86.25 79 ASN B N 1
ATOM 2563 C CA . ASN B 1 79 ? 16.25 -18.219 -14.133 1 86.25 79 ASN B CA 1
ATOM 2564 C C . ASN B 1 79 ? 15.719 -17.562 -12.859 1 86.25 79 ASN B C 1
ATOM 2566 O O . ASN B 1 79 ? 16.156 -16.484 -12.469 1 86.25 79 ASN B O 1
ATOM 2570 N N . TRP B 1 80 ? 14.953 -18.422 -12.102 1 91.38 80 TRP B N 1
ATOM 2571 C CA . TRP B 1 80 ? 14.391 -17.859 -10.883 1 91.38 80 TRP B CA 1
ATOM 2572 C C . TRP B 1 80 ? 15.484 -17.625 -9.844 1 91.38 80 TRP B C 1
ATOM 2574 O O . TRP B 1 80 ? 15.492 -16.578 -9.172 1 91.38 80 TRP B O 1
ATOM 2584 N N . ILE B 1 81 ? 16.422 -18.531 -9.758 1 91.75 81 ILE B N 1
ATOM 2585 C CA . ILE B 1 81 ? 17.469 -18.469 -8.75 1 91.75 81 ILE B CA 1
ATOM 2586 C C . ILE B 1 81 ? 18.344 -17.234 -9.008 1 91.75 81 ILE B C 1
ATOM 2588 O O . ILE B 1 81 ? 18.719 -16.516 -8.078 1 91.75 81 ILE B O 1
ATOM 2592 N N . THR B 1 82 ? 18.625 -17.062 -10.258 1 93.5 82 THR B N 1
ATOM 2593 C CA . THR B 1 82 ? 19.453 -15.914 -10.625 1 93.5 82 THR B CA 1
ATOM 2594 C C . THR B 1 82 ? 18.75 -14.617 -10.25 1 93.5 82 THR B C 1
ATOM 2596 O O . THR B 1 82 ? 19.375 -13.703 -9.703 1 93.5 82 THR B O 1
ATOM 2599 N N . ILE B 1 83 ? 17.5 -14.531 -10.531 1 95.69 83 ILE B N 1
ATOM 2600 C CA . ILE B 1 83 ? 16.75 -13.328 -10.211 1 95.69 83 ILE B CA 1
ATOM 2601 C C . ILE B 1 83 ? 16.688 -13.148 -8.695 1 95.69 83 ILE B C 1
ATOM 2603 O O . ILE B 1 83 ? 16.891 -12.039 -8.188 1 95.69 83 ILE B O 1
ATOM 2607 N N . GLN B 1 84 ? 16.438 -14.234 -7.949 1 96.69 84 GLN B N 1
ATOM 2608 C CA . GLN B 1 84 ? 16.406 -14.195 -6.492 1 96.69 84 GLN B CA 1
ATOM 2609 C C . GLN B 1 84 ? 17.719 -13.664 -5.926 1 96.69 84 GLN B C 1
ATOM 2611 O O . GLN B 1 84 ? 17.719 -12.812 -5.039 1 96.69 84 GLN B O 1
ATOM 2616 N N . GLU B 1 85 ? 18.781 -14.18 -6.469 1 96.38 85 GLU B N 1
ATOM 2617 C CA . GLU B 1 85 ? 20.094 -13.773 -5.988 1 96.38 85 GLU B CA 1
ATOM 2618 C C . GLU B 1 85 ? 20.344 -12.289 -6.246 1 96.38 85 GLU B C 1
ATOM 2620 O O . GLU B 1 85 ? 20.891 -11.586 -5.395 1 96.38 85 GLU B O 1
ATOM 2625 N N . THR B 1 86 ? 19.969 -11.844 -7.402 1 97.5 86 THR B N 1
ATOM 2626 C CA . THR B 1 86 ? 20.109 -10.43 -7.727 1 97.5 86 THR B CA 1
ATOM 2627 C C . THR B 1 86 ? 19.281 -9.57 -6.777 1 97.5 86 THR B C 1
ATOM 2629 O O . THR B 1 86 ? 19.766 -8.555 -6.266 1 97.5 86 THR B O 1
ATOM 2632 N N . MET B 1 87 ? 18.078 -9.953 -6.453 1 97.94 87 MET B N 1
ATOM 2633 C CA . MET B 1 87 ? 17.203 -9.219 -5.551 1 97.94 87 MET B CA 1
ATOM 2634 C C . MET B 1 87 ? 17.781 -9.195 -4.137 1 97.94 87 MET B C 1
ATOM 2636 O O . MET B 1 87 ? 17.734 -8.156 -3.469 1 97.94 87 MET B O 1
ATOM 2640 N N . LEU B 1 88 ? 18.234 -10.359 -3.75 1 97.5 88 LEU B N 1
ATOM 2641 C CA . LEU B 1 88 ? 18.828 -10.445 -2.42 1 97.5 88 LEU B CA 1
ATOM 2642 C C . LEU B 1 88 ? 20.047 -9.523 -2.301 1 97.5 88 LEU B C 1
ATOM 2644 O O . LEU B 1 88 ? 20.234 -8.867 -1.274 1 97.5 88 LEU B O 1
ATOM 2648 N N . GLN B 1 89 ? 20.812 -9.492 -3.346 1 97.69 89 GLN B N 1
ATOM 2649 C CA . GLN B 1 89 ? 21.984 -8.602 -3.371 1 97.69 89 GLN B CA 1
ATOM 2650 C C . GLN B 1 89 ? 21.547 -7.141 -3.268 1 97.69 89 GLN B C 1
ATOM 2652 O O . GLN B 1 89 ? 22.141 -6.371 -2.498 1 97.69 89 GLN B O 1
ATOM 2657 N N . HIS B 1 90 ? 20.531 -6.738 -4.074 1 97.88 90 HIS B N 1
ATOM 2658 C CA . HIS B 1 90 ? 20.016 -5.375 -4.012 1 97.88 90 HIS B CA 1
ATOM 2659 C C . HIS B 1 90 ? 19.516 -5.035 -2.609 1 97.88 90 HIS B C 1
ATOM 2661 O O . HIS B 1 90 ? 19.797 -3.949 -2.096 1 97.88 90 HIS B O 1
ATOM 2667 N N . LEU B 1 91 ? 18.859 -5.988 -1.98 1 97.12 91 LEU B N 1
ATOM 2668 C CA . LEU B 1 91 ? 18.297 -5.793 -0.644 1 97.12 91 LEU B CA 1
ATOM 2669 C C . LEU B 1 91 ? 19.422 -5.602 0.381 1 97.12 91 LEU B C 1
ATOM 2671 O O . LEU B 1 91 ? 19.391 -4.648 1.163 1 97.12 91 LEU B O 1
ATOM 2675 N N . HIS B 1 92 ? 20.422 -6.391 0.312 1 95.5 92 HIS B N 1
ATOM 2676 C CA . HIS B 1 92 ? 21.531 -6.352 1.257 1 95.5 92 HIS B CA 1
ATOM 2677 C C . HIS B 1 92 ? 22.344 -5.074 1.095 1 95.5 92 HIS B C 1
ATOM 2679 O O . HIS B 1 92 ? 22.875 -4.539 2.074 1 95.5 92 HIS B O 1
ATOM 2685 N N . GLU B 1 93 ? 22.391 -4.625 -0.093 1 95.38 93 GLU B N 1
ATOM 2686 C CA . GLU B 1 93 ? 23.203 -3.449 -0.383 1 95.38 93 GLU B CA 1
ATOM 2687 C C . GLU B 1 93 ? 22.422 -2.162 -0.183 1 95.38 93 GLU B C 1
ATOM 2689 O O . GLU B 1 93 ? 22.953 -1.064 -0.342 1 95.38 93 GLU B O 1
ATOM 2694 N N . GLY B 1 94 ? 21.234 -2.281 0.085 1 93.38 94 GLY B N 1
ATOM 2695 C CA . GLY B 1 94 ? 20.406 -1.103 0.289 1 93.38 94 GLY B CA 1
ATOM 2696 C C . GLY B 1 94 ? 20.016 -0.418 -1.006 1 93.38 94 GLY B C 1
ATOM 2697 O O . GLY B 1 94 ? 19.656 0.762 -1.007 1 93.38 94 GLY B O 1
ATOM 2698 N N . ARG B 1 95 ? 20.156 -1.153 -2.094 1 95.44 95 ARG B N 1
ATOM 2699 C CA . ARG B 1 95 ? 19.719 -0.64 -3.387 1 95.44 95 ARG B CA 1
ATOM 2700 C C . ARG B 1 95 ? 18.219 -0.845 -3.574 1 95.44 95 ARG B C 1
ATOM 2702 O O . ARG B 1 95 ? 17.797 -1.579 -4.469 1 95.44 95 ARG B O 1
ATOM 2709 N N . ILE B 1 96 ? 17.422 -0.088 -2.852 1 95.56 96 ILE B N 1
ATOM 2710 C CA . ILE B 1 96 ? 15.992 -0.309 -2.67 1 95.56 96 ILE B CA 1
ATOM 2711 C C . ILE B 1 96 ? 15.25 0.034 -3.959 1 95.56 96 ILE B C 1
ATOM 2713 O O . ILE B 1 96 ? 14.336 -0.685 -4.367 1 95.56 96 ILE B O 1
ATOM 2717 N N . ASP B 1 97 ? 15.664 1.091 -4.617 1 95.06 97 ASP B N 1
ATOM 2718 C CA . ASP B 1 97 ? 15.023 1.478 -5.871 1 95.06 97 ASP B CA 1
ATOM 2719 C C . ASP B 1 97 ? 15.227 0.41 -6.945 1 95.06 97 ASP B C 1
ATOM 2721 O O . ASP B 1 97 ? 14.297 0.091 -7.691 1 95.06 97 ASP B O 1
ATOM 2725 N N . ALA B 1 98 ? 16.422 -0.087 -7 1 96.75 98 ALA B N 1
ATOM 2726 C CA . ALA B 1 98 ? 16.734 -1.135 -7.973 1 96.75 98 ALA B CA 1
ATOM 2727 C C . ALA B 1 98 ? 15.914 -2.395 -7.691 1 96.75 98 ALA B C 1
ATOM 2729 O O . ALA B 1 98 ? 15.406 -3.031 -8.617 1 96.75 98 ALA B O 1
ATOM 2730 N N . LEU B 1 99 ? 15.797 -2.777 -6.43 1 97.75 99 LEU B N 1
ATOM 2731 C CA . LEU B 1 99 ? 15 -3.936 -6.031 1 97.75 99 LEU B CA 1
ATOM 2732 C C . LEU B 1 99 ? 13.539 -3.75 -6.418 1 97.75 99 LEU B C 1
ATOM 2734 O O . LEU B 1 99 ? 12.93 -4.645 -7.004 1 97.75 99 LEU B O 1
ATOM 2738 N N . ARG B 1 100 ? 13.016 -2.607 -6.062 1 97.56 100 ARG B N 1
ATOM 2739 C CA . ARG B 1 100 ? 11.641 -2.279 -6.41 1 97.56 100 ARG B CA 1
ATOM 2740 C C . ARG B 1 100 ? 11.414 -2.385 -7.914 1 97.56 100 ARG B C 1
ATOM 2742 O O . ARG B 1 100 ? 10.461 -3.023 -8.359 1 97.56 100 ARG B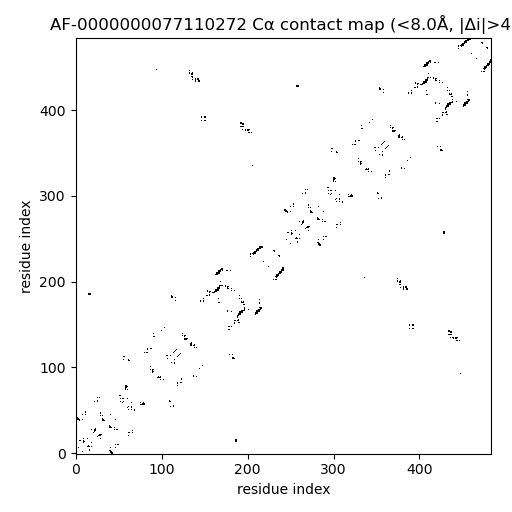 O 1
ATOM 2749 N N . GLN B 1 101 ? 12.305 -1.783 -8.641 1 96.88 101 GLN B N 1
ATOM 2750 C CA . GLN B 1 101 ? 12.18 -1.806 -10.094 1 96.88 101 GLN B CA 1
ATOM 2751 C C . GLN B 1 101 ? 12.219 -3.236 -10.625 1 96.88 101 GLN B C 1
ATOM 2753 O O . GLN B 1 101 ? 11.453 -3.588 -11.523 1 96.88 101 GLN B O 1
ATOM 2758 N N . LEU B 1 102 ? 13.086 -3.992 -10.102 1 97.75 102 LEU B N 1
ATOM 2759 C CA . LEU B 1 102 ? 13.203 -5.383 -10.531 1 97.75 102 LEU B CA 1
ATOM 2760 C C . LEU B 1 102 ? 11.914 -6.148 -10.25 1 97.75 102 LEU B C 1
ATOM 2762 O O . LEU B 1 102 ? 11.461 -6.941 -11.078 1 97.75 102 LEU B O 1
ATOM 2766 N N . ILE B 1 103 ? 11.273 -5.926 -9.117 1 98 103 ILE B N 1
ATOM 2767 C CA . ILE B 1 103 ? 10.016 -6.574 -8.773 1 98 103 ILE B CA 1
ATOM 2768 C C . ILE B 1 103 ? 8.922 -6.141 -9.742 1 98 103 ILE B C 1
ATOM 2770 O O . ILE B 1 103 ? 8.18 -6.977 -10.266 1 98 103 ILE B O 1
ATOM 2774 N N . TYR B 1 104 ? 8.852 -4.867 -10.039 1 96.94 104 TYR B N 1
ATOM 2775 C CA . TYR B 1 104 ? 7.859 -4.352 -10.977 1 96.94 104 TYR B CA 1
ATOM 2776 C C . TYR B 1 104 ? 8.078 -4.922 -12.375 1 96.94 104 TYR B C 1
ATOM 2778 O O . TYR B 1 104 ? 7.121 -5.301 -13.055 1 96.94 104 TYR B O 1
ATOM 2786 N N . ASP B 1 105 ? 9.352 -5.004 -12.781 1 95.94 105 ASP B N 1
ATOM 2787 C CA . ASP B 1 105 ? 9.688 -5.574 -14.078 1 95.94 105 ASP B CA 1
ATOM 2788 C C . ASP B 1 105 ? 9.273 -7.043 -14.156 1 95.94 105 ASP B C 1
ATOM 2790 O O . ASP B 1 105 ? 8.711 -7.48 -15.164 1 95.94 105 ASP B O 1
ATOM 2794 N N . CYS B 1 106 ? 9.523 -7.73 -13.109 1 95.75 106 CYS B N 1
ATOM 2795 C CA . CYS B 1 106 ? 9.117 -9.133 -13.07 1 95.75 106 CYS B CA 1
ATOM 2796 C C . CYS B 1 106 ? 7.602 -9.258 -13.141 1 95.75 106 CYS B C 1
ATOM 2798 O O . CYS B 1 106 ? 7.082 -10.203 -13.742 1 95.75 106 CYS B O 1
ATOM 2800 N N . GLY B 1 107 ? 6.945 -8.312 -12.523 1 94.19 107 GLY B N 1
ATOM 2801 C CA . GLY B 1 107 ? 5.492 -8.312 -12.578 1 94.19 107 GLY B CA 1
ATOM 2802 C C . GLY B 1 107 ? 4.953 -8.141 -13.984 1 94.19 107 GLY B C 1
ATOM 2803 O O . GLY B 1 107 ? 3.822 -8.539 -14.273 1 94.19 107 GLY B O 1
ATOM 2804 N N . ARG B 1 108 ? 5.715 -7.574 -14.844 1 90.38 108 ARG B N 1
ATOM 2805 C CA . ARG B 1 108 ? 5.324 -7.395 -16.234 1 90.38 108 ARG B CA 1
ATOM 2806 C C . ARG B 1 108 ? 5.652 -8.633 -17.062 1 90.38 108 ARG B C 1
ATOM 2808 O O . ARG B 1 108 ? 5 -8.906 -18.062 1 90.38 108 ARG B O 1
ATOM 2815 N N . GLU B 1 109 ? 6.617 -9.367 -16.562 1 90.88 109 GLU B N 1
ATOM 2816 C CA . GLU B 1 109 ? 7.164 -10.453 -17.359 1 90.88 109 GLU B CA 1
ATOM 2817 C C . GLU B 1 109 ? 6.578 -11.797 -16.953 1 90.88 109 GLU B C 1
ATOM 2819 O O . GLU B 1 109 ? 6.645 -12.773 -17.703 1 90.88 109 GLU B O 1
ATOM 2824 N N . TYR B 1 110 ? 6.027 -11.859 -15.766 1 91.12 110 TYR B N 1
ATOM 2825 C CA . TYR B 1 110 ? 5.512 -13.109 -15.234 1 91.12 110 TYR B CA 1
ATOM 2826 C C . TYR B 1 110 ? 4.102 -12.93 -14.688 1 91.12 110 TYR B C 1
ATOM 2828 O O . TYR B 1 110 ? 3.77 -11.867 -14.148 1 91.12 110 TYR B O 1
ATOM 2836 N N . PRO B 1 111 ? 3.303 -14.031 -14.875 1 90.62 111 PRO B N 1
ATOM 2837 C CA . PRO B 1 111 ? 2.059 -13.977 -14.102 1 90.62 111 PRO B CA 1
ATOM 2838 C C . PRO B 1 111 ? 2.297 -13.766 -12.609 1 90.62 111 PRO B C 1
ATOM 2840 O O . PRO B 1 111 ? 3.229 -14.344 -12.047 1 90.62 111 PRO B O 1
ATOM 2843 N N . ARG B 1 112 ? 1.477 -13.008 -11.977 1 93.94 112 ARG B N 1
ATOM 2844 C CA . ARG B 1 112 ? 1.69 -12.594 -10.594 1 93.94 112 ARG B CA 1
ATOM 2845 C C . ARG B 1 112 ? 1.721 -13.797 -9.664 1 93.94 112 ARG B C 1
ATOM 2847 O O . ARG B 1 112 ? 2.475 -13.812 -8.688 1 93.94 112 ARG B O 1
ATOM 2854 N N . ALA B 1 113 ? 0.874 -14.766 -9.93 1 93.31 113 ALA B N 1
ATOM 2855 C CA . ALA B 1 113 ? 0.875 -15.977 -9.109 1 93.31 113 ALA B CA 1
ATOM 2856 C C . ALA B 1 113 ? 2.24 -16.656 -9.133 1 93.31 113 ALA B C 1
ATOM 2858 O O . ALA B 1 113 ? 2.723 -17.125 -8.102 1 93.31 113 ALA B O 1
ATOM 2859 N N . GLU B 1 114 ? 2.873 -16.672 -10.328 1 92.56 114 GLU B N 1
ATOM 2860 C CA . GLU B 1 114 ? 4.203 -17.266 -10.461 1 92.56 114 GLU B CA 1
ATOM 2861 C C . GLU B 1 114 ? 5.258 -16.391 -9.781 1 92.56 114 GLU B C 1
ATOM 2863 O O . GLU B 1 114 ? 6.207 -16.922 -9.188 1 92.56 114 GLU B O 1
ATOM 2868 N N . LEU B 1 115 ? 5.082 -15.125 -9.945 1 95.5 115 LEU B N 1
ATOM 2869 C CA . LEU B 1 115 ? 5.98 -14.195 -9.273 1 95.5 115 LEU B CA 1
ATOM 2870 C C . LEU B 1 115 ? 5.988 -14.438 -7.77 1 95.5 115 LEU B C 1
ATOM 2872 O O . LEU B 1 115 ? 7.055 -14.523 -7.156 1 95.5 115 LEU B O 1
ATOM 2876 N N . VAL B 1 116 ? 4.785 -14.57 -7.141 1 97.69 116 VAL B N 1
ATOM 2877 C CA . VAL B 1 116 ? 4.66 -14.789 -5.703 1 97.69 116 VAL B CA 1
ATOM 2878 C C . VAL B 1 116 ? 5.297 -16.125 -5.324 1 97.69 116 VAL B C 1
ATOM 2880 O O . VAL B 1 116 ? 6.109 -16.188 -4.402 1 97.69 116 VAL B O 1
ATOM 2883 N N . THR B 1 117 ? 5.012 -17.141 -6.051 1 96.06 117 THR B N 1
ATOM 2884 C CA . THR B 1 117 ? 5.395 -18.516 -5.707 1 96.06 117 THR B CA 1
ATOM 2885 C C . THR B 1 117 ? 6.895 -18.719 -5.895 1 96.06 117 THR B C 1
ATOM 2887 O O . THR B 1 117 ? 7.551 -19.344 -5.062 1 96.06 117 THR B O 1
ATOM 2890 N N . HIS B 1 118 ? 7.449 -18.141 -6.957 1 95.19 118 HIS B N 1
ATOM 2891 C CA . HIS B 1 118 ? 8.805 -18.531 -7.34 1 95.19 118 HIS B CA 1
ATOM 2892 C C . HIS B 1 118 ? 9.812 -17.438 -6.988 1 95.19 118 HIS B C 1
ATOM 2894 O O . HIS B 1 118 ? 11.016 -17.672 -6.98 1 95.19 118 HIS B O 1
ATOM 2900 N N . LEU B 1 119 ? 9.32 -16.281 -6.668 1 96.5 119 LEU B N 1
ATOM 2901 C CA . LEU B 1 119 ? 10.273 -15.195 -6.422 1 96.5 119 LEU B CA 1
ATOM 2902 C C . LEU B 1 119 ? 10.055 -14.586 -5.039 1 96.5 119 LEU B C 1
ATOM 2904 O O . LEU B 1 119 ? 10.891 -14.734 -4.148 1 96.5 119 LEU B O 1
ATOM 2908 N N . LEU B 1 120 ? 8.883 -14.055 -4.762 1 98.19 120 LEU B N 1
ATOM 2909 C CA . LEU B 1 120 ? 8.68 -13.242 -3.57 1 98.19 120 LEU B CA 1
ATOM 2910 C C . LEU B 1 120 ? 8.695 -14.102 -2.311 1 98.19 120 LEU B C 1
ATOM 2912 O O . LEU B 1 120 ? 9.383 -13.766 -1.339 1 98.19 120 LEU B O 1
ATOM 2916 N N . ARG B 1 121 ? 7.953 -15.211 -2.314 1 97.75 121 ARG B N 1
ATOM 2917 C CA . ARG B 1 121 ? 7.934 -16.062 -1.136 1 97.75 121 ARG B CA 1
ATOM 2918 C C . ARG B 1 121 ? 9.312 -16.672 -0.875 1 97.75 121 ARG B C 1
ATOM 2920 O O . ARG B 1 121 ? 9.812 -16.625 0.25 1 97.75 121 ARG B O 1
ATOM 2927 N N . PRO B 1 122 ? 9.969 -17.203 -1.926 1 96.81 122 PRO B N 1
ATOM 2928 C CA . PRO B 1 122 ? 11.312 -17.719 -1.68 1 96.81 122 PRO B CA 1
ATOM 2929 C C . PRO B 1 122 ? 12.281 -16.641 -1.189 1 96.81 122 PRO B C 1
ATOM 2931 O O . PRO B 1 122 ? 13.117 -16.906 -0.321 1 96.81 122 PRO B O 1
ATOM 2934 N N . LEU B 1 123 ? 12.195 -15.492 -1.765 1 96.81 123 LEU B N 1
ATOM 2935 C CA . LEU B 1 123 ? 13.039 -14.383 -1.332 1 96.81 123 LEU B CA 1
ATOM 2936 C C . LEU B 1 123 ? 12.828 -14.078 0.146 1 96.81 123 LEU B C 1
ATOM 2938 O O . LEU B 1 123 ? 13.789 -13.922 0.899 1 96.81 123 LEU B O 1
ATOM 2942 N N . ARG B 1 124 ? 11.594 -14.008 0.594 1 96.69 124 ARG B N 1
ATOM 2943 C CA . ARG B 1 124 ? 11.258 -13.781 1.995 1 96.69 124 ARG B CA 1
ATOM 2944 C C . ARG B 1 124 ? 11.844 -14.875 2.885 1 96.69 124 ARG B C 1
ATOM 2946 O O . ARG B 1 124 ? 12.336 -14.594 3.977 1 96.69 124 ARG B O 1
ATOM 2953 N N . SER B 1 125 ? 11.734 -16.078 2.41 1 95.56 125 SER B N 1
ATOM 2954 C CA . SER B 1 125 ? 12.227 -17.203 3.186 1 95.56 125 SER B CA 1
ATOM 2955 C C . SER B 1 125 ? 13.734 -17.109 3.406 1 95.56 125 SER B C 1
ATOM 2957 O O . SER B 1 125 ? 14.25 -17.641 4.398 1 95.56 125 SER B O 1
ATOM 2959 N N . LYS B 1 126 ? 14.398 -16.469 2.502 1 95.06 126 LYS B N 1
ATOM 2960 C CA . LYS B 1 126 ? 15.844 -16.344 2.6 1 95.06 126 LYS B CA 1
ATOM 2961 C C . LYS B 1 126 ? 16.234 -15.281 3.631 1 95.06 126 LYS B C 1
ATOM 2963 O O . LYS B 1 126 ? 17.375 -15.242 4.086 1 95.06 126 LYS B O 1
ATOM 2968 N N . VAL B 1 127 ? 15.266 -14.406 3.984 1 93.31 127 VAL B N 1
ATOM 2969 C CA . VAL B 1 127 ? 15.5 -13.391 5.004 1 93.31 127 VAL B CA 1
ATOM 2970 C C . VAL B 1 127 ? 14.562 -13.617 6.188 1 93.31 127 VAL B C 1
ATOM 2972 O O . VAL B 1 127 ? 13.914 -12.688 6.664 1 93.31 127 VAL B O 1
ATOM 2975 N N . SER B 1 128 ? 14.414 -14.727 6.734 1 85.38 128 SER B N 1
ATOM 2976 C CA . SER B 1 128 ? 13.492 -15.078 7.809 1 85.38 128 SER B CA 1
ATOM 2977 C C . SER B 1 128 ? 14.25 -15.5 9.07 1 85.38 128 SER B C 1
ATOM 2979 O O . SER B 1 128 ? 13.633 -15.883 10.07 1 85.38 128 SER B O 1
ATOM 2981 N N . ALA B 1 129 ? 15.492 -15.273 9.195 1 80.38 129 ALA B N 1
ATOM 2982 C CA . ALA B 1 129 ? 16.266 -15.617 10.391 1 80.38 129 ALA B CA 1
ATOM 2983 C C . ALA B 1 129 ? 15.945 -14.68 11.547 1 80.38 129 ALA B C 1
ATOM 2985 O O . ALA B 1 129 ? 15.422 -13.578 11.336 1 80.38 129 ALA B O 1
ATOM 2986 N N . HIS B 1 130 ? 16.188 -15.117 12.805 1 84.69 130 HIS B N 1
ATOM 2987 C CA . HIS B 1 130 ? 15.836 -14.367 14 1 84.69 130 HIS B CA 1
ATOM 2988 C C . HIS B 1 130 ? 16.938 -13.391 14.391 1 84.69 130 HIS B C 1
ATOM 2990 O O . HIS B 1 130 ? 17.094 -13.047 15.562 1 84.69 130 HIS B O 1
ATOM 2996 N N . LEU B 1 131 ? 17.703 -12.992 13.414 1 91.62 131 LEU B N 1
ATOM 2997 C CA . LEU B 1 131 ? 18.703 -11.953 13.617 1 91.62 131 LEU B CA 1
ATOM 2998 C C . LEU B 1 131 ? 18.125 -10.578 13.305 1 91.62 131 LEU B C 1
ATOM 3000 O O . LEU B 1 131 ? 17.375 -10.414 12.336 1 91.62 131 LEU B O 1
ATOM 3004 N N . PRO B 1 132 ? 18.484 -9.602 14.125 1 91.88 132 PRO B N 1
ATOM 3005 C CA . PRO B 1 132 ? 17.906 -8.258 13.938 1 91.88 132 PRO B CA 1
ATOM 3006 C C . PRO B 1 132 ? 18.125 -7.719 12.531 1 91.88 132 PRO B C 1
ATOM 3008 O O . PRO B 1 132 ? 17.188 -7.195 11.922 1 91.88 132 PRO B O 1
ATOM 3011 N N . ALA B 1 133 ? 19.328 -7.883 11.984 1 93.81 133 ALA B N 1
ATOM 3012 C CA . ALA B 1 133 ? 19.641 -7.395 10.641 1 93.81 133 ALA B CA 1
ATOM 3013 C C . ALA B 1 133 ? 18.75 -8.062 9.594 1 93.81 133 ALA B C 1
ATOM 3015 O O . ALA B 1 133 ? 18.219 -7.398 8.711 1 93.81 133 ALA B O 1
ATOM 3016 N N . VAL B 1 134 ? 18.578 -9.352 9.727 1 94.56 134 VAL B N 1
ATOM 3017 C CA . VAL B 1 134 ? 17.812 -10.133 8.758 1 94.56 134 VAL B CA 1
ATOM 3018 C C . VAL B 1 134 ? 16.328 -9.773 8.852 1 94.56 134 VAL B C 1
ATOM 3020 O O . VAL B 1 134 ? 15.664 -9.609 7.828 1 94.56 134 VAL B O 1
ATOM 3023 N N . MET B 1 135 ? 15.875 -9.617 10.055 1 94 135 MET B N 1
ATOM 3024 C CA . MET B 1 135 ? 14.477 -9.25 10.258 1 94 135 MET B CA 1
ATOM 3025 C C . MET B 1 135 ? 14.195 -7.859 9.695 1 94 135 MET B C 1
ATOM 3027 O O . MET B 1 135 ? 13.117 -7.613 9.148 1 94 135 MET B O 1
ATOM 3031 N N . THR B 1 136 ? 15.164 -6.969 9.852 1 96.19 136 THR B N 1
ATOM 3032 C CA . THR B 1 136 ? 15.031 -5.629 9.289 1 96.19 136 THR B CA 1
ATOM 3033 C C . THR B 1 136 ? 14.953 -5.688 7.77 1 96.19 136 THR B C 1
ATOM 3035 O O . THR B 1 136 ? 14.094 -5.043 7.16 1 96.19 136 THR B O 1
ATOM 3038 N N . LEU B 1 137 ? 15.781 -6.48 7.141 1 96.5 137 LEU B N 1
ATOM 3039 C CA . LEU B 1 137 ? 15.758 -6.648 5.691 1 96.5 137 LEU B CA 1
ATOM 3040 C C . LEU B 1 137 ? 14.414 -7.211 5.227 1 96.5 137 LEU B C 1
ATOM 3042 O O . LEU B 1 137 ? 13.875 -6.773 4.211 1 96.5 137 LEU B O 1
ATOM 3046 N N . ARG B 1 138 ? 13.859 -8.148 5.992 1 96.31 138 ARG B N 1
ATOM 3047 C CA . ARG B 1 138 ? 12.57 -8.734 5.637 1 96.31 138 ARG B CA 1
ATOM 3048 C C . ARG B 1 138 ? 11.469 -7.672 5.637 1 96.31 138 ARG B C 1
ATOM 3050 O O . ARG B 1 138 ? 10.633 -7.645 4.734 1 96.31 138 ARG B O 1
ATOM 3057 N N . GLU B 1 139 ? 11.516 -6.84 6.609 1 96.5 139 GLU B N 1
ATOM 3058 C CA . GLU B 1 139 ? 10.484 -5.812 6.711 1 96.5 139 GLU B CA 1
ATOM 3059 C C . GLU B 1 139 ? 10.602 -4.789 5.586 1 96.5 139 GLU B C 1
ATOM 3061 O O . GLU B 1 139 ? 9.602 -4.262 5.105 1 96.5 139 GLU B O 1
ATOM 3066 N N . ILE B 1 140 ? 11.828 -4.52 5.176 1 97 140 ILE B N 1
ATOM 3067 C CA . ILE B 1 140 ? 12.031 -3.643 4.027 1 97 140 ILE B CA 1
ATOM 3068 C C . ILE B 1 140 ? 11.43 -4.285 2.779 1 97 140 ILE B C 1
ATOM 3070 O O . ILE B 1 140 ? 10.688 -3.635 2.035 1 97 140 ILE B O 1
ATOM 3074 N N . LEU B 1 141 ? 11.711 -5.539 2.617 1 97.75 141 LEU B N 1
ATOM 3075 C CA . LEU B 1 141 ? 11.133 -6.273 1.495 1 97.75 141 LEU B CA 1
ATOM 3076 C C . LEU B 1 141 ? 9.609 -6.273 1.566 1 97.75 141 LEU B C 1
ATOM 3078 O O . LEU B 1 141 ? 8.938 -6.051 0.558 1 97.75 141 LEU B O 1
ATOM 3082 N N . ASP B 1 142 ? 9.07 -6.488 2.762 1 97.88 142 ASP B N 1
ATOM 3083 C CA . ASP B 1 142 ? 7.625 -6.516 2.947 1 97.88 142 ASP B CA 1
ATOM 3084 C C . ASP B 1 142 ? 7 -5.176 2.564 1 97.88 142 ASP B C 1
ATOM 3086 O O . ASP B 1 142 ? 5.91 -5.137 1.983 1 97.88 142 ASP B O 1
ATOM 3090 N N . GLY B 1 143 ? 7.676 -4.109 2.896 1 98.12 143 GLY B N 1
ATOM 3091 C CA . GLY B 1 143 ? 7.191 -2.805 2.475 1 98.12 143 GLY B CA 1
ATOM 3092 C C . GLY B 1 143 ? 7.07 -2.672 0.969 1 98.12 143 GLY B C 1
ATOM 3093 O O . GLY B 1 143 ? 6.086 -2.123 0.466 1 98.12 143 GLY B O 1
ATOM 3094 N N . ILE B 1 144 ? 8 -3.178 0.252 1 98.38 144 ILE B N 1
ATOM 3095 C CA . ILE B 1 144 ? 8 -3.125 -1.206 1 98.38 144 ILE B CA 1
ATOM 3096 C C . ILE B 1 144 ? 6.879 -4 -1.754 1 98.38 144 ILE B C 1
ATOM 3098 O O . ILE B 1 144 ? 6.176 -3.611 -2.691 1 98.38 144 ILE B O 1
ATOM 3102 N N . ILE B 1 145 ? 6.719 -5.16 -1.139 1 98.62 145 ILE B N 1
ATOM 3103 C CA . ILE B 1 145 ? 5.676 -6.086 -1.562 1 98.62 145 ILE B CA 1
ATOM 3104 C C . ILE B 1 145 ? 4.305 -5.438 -1.383 1 98.62 145 ILE B C 1
ATOM 3106 O O . ILE B 1 145 ? 3.461 -5.492 -2.281 1 98.62 145 ILE B O 1
ATOM 3110 N N . ILE B 1 146 ? 4.117 -4.809 -0.277 1 98.62 146 ILE B N 1
ATOM 3111 C CA . ILE B 1 146 ? 2.848 -4.152 0.014 1 98.62 146 ILE B CA 1
ATOM 3112 C C . ILE B 1 146 ? 2.607 -3.025 -0.986 1 98.62 146 ILE B C 1
ATOM 3114 O O . ILE B 1 146 ? 1.511 -2.895 -1.534 1 98.62 146 ILE B O 1
ATOM 3118 N N . ALA B 1 147 ? 3.611 -2.26 -1.257 1 98.25 147 ALA B N 1
ATOM 3119 C CA . ALA B 1 147 ? 3.492 -1.164 -2.215 1 98.25 147 ALA B CA 1
ATOM 3120 C C . ALA B 1 147 ? 3.154 -1.688 -3.607 1 98.25 147 ALA B C 1
ATOM 3122 O O . ALA B 1 147 ? 2.26 -1.162 -4.273 1 98.25 147 ALA B O 1
ATOM 3123 N N . TYR B 1 148 ? 3.84 -2.658 -4.027 1 98.5 148 TYR B N 1
ATOM 3124 C CA . TYR B 1 148 ? 3.613 -3.23 -5.352 1 98.5 148 TYR B CA 1
ATOM 3125 C C . TYR B 1 148 ? 2.211 -3.822 -5.457 1 98.5 148 TYR B C 1
ATOM 3127 O O . TYR B 1 148 ? 1.522 -3.623 -6.461 1 98.5 148 TYR B O 1
ATOM 3135 N N . THR B 1 149 ? 1.841 -4.602 -4.43 1 98.62 149 THR B N 1
ATOM 3136 C CA . THR B 1 149 ? 0.506 -5.191 -4.422 1 98.62 149 THR B CA 1
ATOM 3137 C C . THR B 1 149 ? -0.564 -4.102 -4.453 1 98.62 149 THR B C 1
ATOM 3139 O O . THR B 1 149 ? -1.541 -4.207 -5.199 1 98.62 149 THR B O 1
ATOM 3142 N N . SER B 1 150 ? -0.386 -3.068 -3.631 1 98.12 150 SER B N 1
ATOM 3143 C CA . SER B 1 150 ? -1.315 -1.943 -3.641 1 98.12 150 SER B CA 1
ATOM 3144 C C . SER B 1 150 ? -1.423 -1.325 -5.031 1 98.12 150 SER B C 1
ATOM 3146 O O . SER B 1 150 ? -2.52 -0.991 -5.484 1 98.12 150 SER B O 1
ATOM 3148 N N . PHE B 1 151 ? -0.303 -1.208 -5.656 1 97.38 151 PHE B N 1
ATOM 3149 C CA . PHE B 1 151 ? -0.256 -0.683 -7.016 1 97.38 151 PHE B CA 1
ATOM 3150 C C . PHE B 1 151 ? -1.096 -1.539 -7.957 1 97.38 151 PHE B C 1
ATOM 3152 O O . PHE B 1 151 ? -1.902 -1.015 -8.727 1 97.38 151 PHE B O 1
ATOM 3159 N N . CYS B 1 152 ? -0.943 -2.826 -7.914 1 96.69 152 CYS B N 1
ATOM 3160 C CA . CYS B 1 152 ? -1.679 -3.746 -8.773 1 96.69 152 CYS B CA 1
ATOM 3161 C C . CYS B 1 152 ? -3.172 -3.701 -8.469 1 96.69 152 CYS B C 1
ATOM 3163 O O . CYS B 1 152 ? -3.996 -3.703 -9.383 1 96.69 152 CYS B O 1
ATOM 3165 N N . LEU B 1 153 ? -3.506 -3.66 -7.191 1 96.81 153 LEU B N 1
ATOM 3166 C CA . LEU B 1 153 ? -4.906 -3.615 -6.777 1 96.81 153 LEU B CA 1
ATOM 3167 C C . LEU B 1 153 ? -5.578 -2.34 -7.273 1 96.81 153 LEU B C 1
ATOM 3169 O O . LEU B 1 153 ? -6.75 -2.361 -7.66 1 96.81 153 LEU B O 1
ATOM 3173 N N . GLU B 1 154 ? -4.82 -1.251 -7.207 1 94.56 154 GLU B N 1
ATOM 3174 C CA . GLU B 1 154 ? -5.348 0.009 -7.719 1 94.56 154 GLU B CA 1
ATOM 3175 C C . GLU B 1 154 ? -5.625 -0.078 -9.219 1 94.56 154 GLU B C 1
ATOM 3177 O O . GLU B 1 154 ? -6.613 0.481 -9.703 1 94.56 154 GLU B O 1
ATOM 3182 N N . GLY B 1 155 ? -4.734 -0.727 -9.906 1 92.69 155 GLY B N 1
ATOM 3183 C CA . GLY B 1 155 ? -4.965 -0.952 -11.328 1 92.69 155 GLY B CA 1
ATOM 3184 C C . GLY B 1 155 ? -6.238 -1.726 -11.609 1 92.69 155 GLY B C 1
ATOM 3185 O O . GLY B 1 155 ? -6.938 -1.444 -12.586 1 92.69 155 GLY B O 1
ATOM 3186 N N . ASP B 1 156 ? -6.609 -2.654 -10.781 1 92.62 156 ASP B N 1
ATOM 3187 C CA . ASP B 1 156 ? -7.789 -3.5 -10.945 1 92.62 156 ASP B CA 1
ATOM 3188 C C . ASP B 1 156 ? -9.07 -2.695 -10.766 1 92.62 156 ASP B C 1
ATOM 3190 O O . ASP B 1 156 ? -10.125 -3.066 -11.297 1 92.62 156 ASP B O 1
ATOM 3194 N N . ARG B 1 157 ? -9.016 -1.647 -10.047 1 92.25 157 ARG B N 1
ATOM 3195 C CA . ARG B 1 157 ? -10.203 -0.858 -9.734 1 92.25 157 ARG B CA 1
ATOM 3196 C C . ARG B 1 157 ? -10.664 -0.059 -10.953 1 92.25 157 ARG B C 1
ATOM 3198 O O . ARG B 1 157 ? -11.797 0.424 -10.992 1 92.25 157 ARG B O 1
ATOM 3205 N N . LYS B 1 158 ? -9.812 0.093 -11.898 1 87.69 158 LYS B N 1
ATOM 3206 C CA . LYS B 1 158 ? -10.148 0.816 -13.117 1 87.69 158 LYS B CA 1
ATOM 3207 C C . LYS B 1 158 ? -11.07 -0.011 -14.008 1 87.69 158 LYS B C 1
ATOM 3209 O O . LYS B 1 158 ? -11.742 0.531 -14.891 1 87.69 158 LYS B O 1
ATOM 3214 N N . ALA B 1 159 ? -11.086 -1.329 -13.828 1 82.56 159 ALA B N 1
ATOM 3215 C CA . ALA B 1 159 ? -11.938 -2.238 -14.602 1 82.56 159 ALA B CA 1
ATOM 3216 C C . ALA B 1 159 ? -13.164 -2.656 -13.789 1 82.56 159 ALA B C 1
ATOM 3218 O O . ALA B 1 159 ? -13.156 -2.582 -12.562 1 82.56 159 ALA B O 1
ATOM 3219 N N . PRO B 1 160 ? -14.203 -2.953 -14.516 1 82.12 160 PRO B N 1
ATOM 3220 C CA . PRO B 1 160 ? -15.352 -3.484 -13.789 1 82.12 160 PRO B CA 1
ATOM 3221 C C . PRO B 1 160 ? -15.016 -4.738 -12.984 1 82.12 160 PRO B C 1
ATOM 3223 O O . PRO B 1 160 ? -14.164 -5.527 -13.398 1 82.12 160 PRO B O 1
ATOM 3226 N N . GLY B 1 161 ? -15.523 -4.859 -11.867 1 85.25 161 GLY B N 1
ATOM 3227 C CA . GLY B 1 161 ? -15.297 -6.016 -11.008 1 85.25 161 GLY B CA 1
ATOM 3228 C C . GLY B 1 161 ? -16.125 -5.988 -9.742 1 85.25 161 GLY B C 1
ATOM 3229 O O . GLY B 1 161 ? -16.766 -4.98 -9.438 1 85.25 161 GLY B O 1
ATOM 3230 N N . ASN B 1 162 ? -16.109 -7.102 -9.102 1 88.5 162 ASN B N 1
ATOM 3231 C CA . ASN B 1 162 ? -16.844 -7.211 -7.844 1 88.5 162 ASN B CA 1
ATOM 3232 C C . ASN B 1 162 ? -15.93 -6.961 -6.645 1 88.5 162 ASN B C 1
ATOM 3234 O O . ASN B 1 162 ? -14.797 -7.438 -6.609 1 88.5 162 ASN B O 1
ATOM 3238 N N . ASN B 1 163 ? -16.484 -6.219 -5.699 1 92.44 163 ASN B N 1
ATOM 3239 C CA . ASN B 1 163 ? -15.727 -5.98 -4.473 1 92.44 163 ASN B CA 1
ATOM 3240 C C . ASN B 1 163 ? -15.625 -7.246 -3.621 1 92.44 163 ASN B C 1
ATOM 3242 O O . ASN B 1 163 ? -16.609 -7.977 -3.477 1 92.44 163 ASN B O 1
ATOM 3246 N N . ALA B 1 164 ? -14.516 -7.508 -3.209 1 96.69 164 ALA B N 1
ATOM 3247 C CA . ALA B 1 164 ? -14.25 -8.625 -2.305 1 96.69 164 ALA B CA 1
ATOM 3248 C C . ALA B 1 164 ? -13.297 -8.211 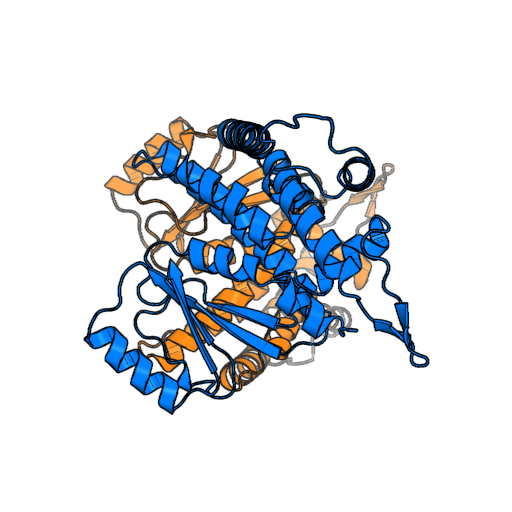-1.191 1 96.69 164 ALA B C 1
ATOM 3250 O O . ALA B 1 164 ? -12.648 -7.164 -1.276 1 96.69 164 ALA B O 1
ATOM 3251 N N . PHE B 1 165 ? -13.336 -8.984 -0.129 1 97.56 165 PHE B N 1
ATOM 3252 C CA . PHE B 1 165 ? -12.453 -8.719 1.001 1 97.56 165 PHE B CA 1
ATOM 3253 C C . PHE B 1 165 ? -11.461 -9.859 1.193 1 97.56 165 PHE B C 1
ATOM 3255 O O . PHE B 1 165 ? -11.812 -11.031 1.02 1 97.56 165 PHE B O 1
ATOM 3262 N N . ILE B 1 166 ? -10.25 -9.555 1.528 1 98.06 166 ILE B N 1
ATOM 3263 C CA . ILE B 1 166 ? -9.266 -10.562 1.898 1 98.06 166 ILE B CA 1
ATOM 3264 C C . ILE B 1 166 ? -8.648 -10.211 3.252 1 98.06 166 ILE B C 1
ATOM 3266 O O . ILE B 1 166 ? -8.258 -9.062 3.48 1 98.06 166 ILE B O 1
ATOM 3270 N N . SER B 1 167 ? -8.633 -11.172 4.141 1 97.81 167 SER B N 1
ATOM 3271 C CA . SER B 1 167 ? -8.141 -10.977 5.504 1 97.81 167 SER B CA 1
ATOM 3272 C C . SER B 1 167 ? -7.391 -12.203 6 1 97.81 167 SER B C 1
ATOM 3274 O O . SER B 1 167 ? -7.582 -13.305 5.48 1 97.81 167 SER B O 1
ATOM 3276 N N . GLY B 1 168 ? -6.48 -11.898 6.906 1 96.81 168 GLY B N 1
ATOM 3277 C CA . GLY B 1 168 ? -5.961 -13.023 7.668 1 96.81 168 GLY B CA 1
ATOM 3278 C C . GLY B 1 168 ? -6.945 -13.547 8.695 1 96.81 168 GLY B C 1
ATOM 3279 O O . GLY B 1 168 ? -7.832 -12.82 9.148 1 96.81 168 GLY B O 1
ATOM 3280 N N . TRP B 1 169 ? -6.879 -14.734 9.016 1 95.44 169 TRP B N 1
ATOM 3281 C CA . TRP B 1 169 ? -7.637 -15.414 10.062 1 95.44 169 TRP B CA 1
ATOM 3282 C C . TRP B 1 169 ? -6.766 -16.422 10.805 1 95.44 169 TRP B C 1
ATOM 3284 O O . TRP B 1 169 ? -6.477 -17.5 10.281 1 95.44 169 TRP B O 1
ATOM 3294 N N . HIS B 1 170 ? -6.312 -16.078 12.047 1 91.56 170 HIS B N 1
ATOM 3295 C CA . HIS B 1 170 ? -5.32 -16.828 12.805 1 91.56 170 HIS B CA 1
ATOM 3296 C C . HIS B 1 170 ? -3.996 -16.906 12.047 1 91.56 170 HIS B C 1
ATOM 3298 O O . HIS B 1 170 ? -3.443 -18 11.867 1 91.56 170 HIS B O 1
ATOM 3304 N N . LEU B 1 171 ? -3.572 -15.75 11.562 1 93.12 171 LEU B N 1
ATOM 3305 C CA . LEU B 1 171 ? -2.365 -15.625 10.758 1 93.12 171 LEU B CA 1
ATOM 3306 C C . LEU B 1 171 ? -1.327 -14.758 11.461 1 93.12 171 LEU B C 1
ATOM 3308 O O . LEU B 1 171 ? -1.638 -13.648 11.906 1 93.12 171 LEU B O 1
ATOM 3312 N N . SER B 1 172 ? -0.156 -15.227 11.625 1 89.31 172 SER B N 1
ATOM 3313 C CA . SER B 1 172 ? 0.894 -14.477 12.305 1 89.31 172 SER B CA 1
ATOM 3314 C C . SER B 1 172 ? 1.683 -13.609 11.328 1 89.31 172 SER B C 1
ATOM 3316 O O . SER B 1 172 ? 2.072 -12.492 11.656 1 89.31 172 SER B O 1
ATOM 3318 N N . ASP B 1 173 ? 1.946 -14.125 10.109 1 93.81 173 ASP B N 1
ATOM 3319 C CA . ASP B 1 173 ? 2.664 -13.375 9.086 1 93.81 173 ASP B CA 1
ATOM 3320 C C . ASP B 1 173 ? 1.699 -12.586 8.203 1 93.81 173 ASP B C 1
ATOM 3322 O O . ASP B 1 173 ? 1.194 -13.102 7.207 1 93.81 173 ASP B O 1
ATOM 3326 N N . HIS B 1 174 ? 1.563 -11.359 8.469 1 94.62 174 HIS B N 1
ATOM 3327 C CA . HIS B 1 174 ? 0.533 -10.539 7.84 1 94.62 174 HIS B CA 1
ATOM 3328 C C . HIS B 1 174 ? 0.876 -10.242 6.383 1 94.62 174 HIS B C 1
ATOM 3330 O O . HIS B 1 174 ? -0.006 -9.914 5.59 1 94.62 174 HIS B O 1
ATOM 3336 N N . CYS B 1 175 ? 2.152 -10.359 6.039 1 96.75 175 CYS B N 1
ATOM 3337 C CA . CYS B 1 175 ? 2.533 -10.102 4.652 1 96.75 175 CYS B CA 1
ATOM 3338 C C . CYS B 1 175 ? 1.916 -11.133 3.719 1 96.75 175 CYS B C 1
ATOM 3340 O O . CYS B 1 175 ? 1.724 -10.867 2.531 1 96.75 175 CYS B O 1
ATOM 3342 N N . GLU B 1 176 ? 1.549 -12.297 4.273 1 97.5 176 GLU B N 1
ATOM 3343 C CA . GLU B 1 176 ? 0.928 -13.344 3.463 1 97.5 176 GLU B CA 1
ATOM 3344 C C . GLU B 1 176 ? -0.429 -12.891 2.93 1 97.5 176 GLU B C 1
ATOM 3346 O O . GLU B 1 176 ? -0.869 -13.352 1.874 1 97.5 176 GLU B O 1
ATOM 3351 N N . ILE B 1 177 ? -1.124 -12.031 3.609 1 98.38 177 ILE B N 1
ATOM 3352 C CA . ILE B 1 177 ? -2.387 -11.492 3.123 1 98.38 177 ILE B CA 1
ATOM 3353 C C . ILE B 1 177 ? -2.156 -10.758 1.802 1 98.38 177 ILE B C 1
ATOM 3355 O O . ILE B 1 177 ? -2.891 -10.969 0.834 1 98.38 177 ILE B O 1
ATOM 3359 N N . TRP B 1 178 ? -1.098 -9.969 1.772 1 98.69 178 TRP B N 1
ATOM 3360 C CA . TRP B 1 178 ? -0.768 -9.172 0.594 1 98.69 178 TRP B CA 1
ATOM 3361 C C . TRP B 1 178 ? -0.28 -10.062 -0.544 1 98.69 178 TRP B C 1
ATOM 3363 O O . TRP B 1 178 ? -0.604 -9.82 -1.71 1 98.69 178 TRP B O 1
ATOM 3373 N N . LEU B 1 179 ? 0.512 -11.062 -0.204 1 98.62 179 LEU B N 1
ATOM 3374 C CA . LEU B 1 179 ? 0.974 -11.992 -1.223 1 98.62 179 LEU B CA 1
ATOM 3375 C C . LEU B 1 179 ? -0.201 -12.734 -1.856 1 98.62 179 LEU B C 1
ATOM 3377 O O . LEU B 1 179 ? -0.27 -12.867 -3.082 1 98.62 179 LEU B O 1
ATOM 3381 N N . GLU B 1 180 ? -1.12 -13.148 -1.063 1 98.25 180 GLU B N 1
ATOM 3382 C CA . GLU B 1 180 ? -2.293 -13.844 -1.589 1 98.25 180 GLU B CA 1
ATOM 3383 C C . GLU B 1 180 ? -3.18 -12.891 -2.393 1 98.25 180 GLU B C 1
ATOM 3385 O O . GLU B 1 180 ? -3.768 -13.289 -3.4 1 98.25 180 GLU B O 1
ATOM 3390 N N . ALA B 1 181 ? -3.309 -11.688 -1.903 1 98.38 181 ALA B N 1
ATOM 3391 C CA . ALA B 1 181 ? -4.027 -10.688 -2.691 1 98.38 181 ALA B CA 1
ATOM 3392 C C . ALA B 1 181 ? -3.381 -10.508 -4.062 1 98.38 181 ALA B C 1
ATOM 3394 O O . ALA B 1 181 ? -4.074 -10.461 -5.082 1 98.38 181 ALA B O 1
ATOM 3395 N N . LEU B 1 182 ? -2.053 -10.43 -4.09 1 97.81 182 LEU B N 1
ATOM 3396 C CA . LEU B 1 182 ? -1.313 -10.227 -5.332 1 97.81 182 LEU B CA 1
ATOM 3397 C C . LEU B 1 182 ? -1.587 -11.359 -6.316 1 97.81 182 LEU B C 1
ATOM 3399 O O . LEU B 1 182 ? -1.798 -11.109 -7.508 1 97.81 182 LEU B O 1
ATOM 3403 N N . THR B 1 183 ? -1.674 -12.57 -5.82 1 96.31 183 THR B N 1
ATOM 3404 C CA . THR B 1 183 ? -1.923 -13.734 -6.664 1 96.31 183 THR B CA 1
ATOM 3405 C C . THR B 1 183 ? -3.281 -13.625 -7.348 1 96.31 183 THR B C 1
ATOM 3407 O O . THR B 1 183 ? -3.502 -14.234 -8.398 1 96.31 183 THR B O 1
ATOM 3410 N N . ARG B 1 184 ? -4.129 -12.828 -6.824 1 93.81 184 ARG B N 1
ATOM 3411 C CA . ARG B 1 184 ? -5.516 -12.805 -7.277 1 93.81 184 ARG B CA 1
ATOM 3412 C C . ARG B 1 184 ? -5.816 -11.547 -8.078 1 93.81 184 ARG B C 1
ATOM 3414 O O . ARG B 1 184 ? -6.93 -11.359 -8.57 1 93.81 184 ARG B O 1
ATOM 3421 N N . THR B 1 185 ? -4.848 -10.68 -8.164 1 93.31 185 THR B N 1
ATOM 3422 C CA . THR B 1 185 ? -5.039 -9.492 -8.984 1 93.31 185 THR B CA 1
ATOM 3423 C C . THR B 1 185 ? -5.266 -9.883 -10.445 1 93.31 185 THR B C 1
ATOM 3425 O O . THR B 1 185 ? -4.672 -10.844 -10.938 1 93.31 185 THR B O 1
ATOM 3428 N N . GLY B 1 186 ? -6.148 -9.195 -11.117 1 86.69 186 GLY B N 1
ATOM 3429 C CA . GLY B 1 186 ? -6.422 -9.43 -12.523 1 86.69 186 GLY B CA 1
ATOM 3430 C C . GLY B 1 186 ? -7.508 -10.469 -12.75 1 86.69 186 GLY B C 1
ATOM 3431 O O . GLY B 1 186 ? -7.789 -10.836 -13.898 1 86.69 186 GLY B O 1
ATOM 3432 N N . GLN B 1 187 ? -8.18 -10.945 -11.656 1 86.38 187 GLN B N 1
ATOM 3433 C CA . GLN B 1 187 ? -9.195 -11.984 -11.758 1 86.38 187 GLN B CA 1
ATOM 3434 C C . GLN B 1 187 ? -10.602 -11.391 -11.656 1 86.38 187 GLN B C 1
ATOM 3436 O O . GLN B 1 187 ? -11.492 -12 -11.07 1 86.38 187 GLN B O 1
ATOM 3441 N N . GLU B 1 188 ? -10.805 -10.117 -12.125 1 85.31 188 GLU B N 1
ATOM 3442 C CA . GLU B 1 188 ? -12.086 -9.422 -12.117 1 85.31 188 GLU B CA 1
ATOM 3443 C C . GLU B 1 188 ? -12.594 -9.227 -10.688 1 85.31 188 GLU B C 1
ATOM 3445 O O . GLU B 1 188 ? -13.781 -9.414 -10.422 1 85.31 188 GLU B O 1
ATOM 3450 N N . LEU B 1 189 ? -11.742 -9.141 -9.797 1 89.88 189 LEU B N 1
ATOM 3451 C CA . LEU B 1 189 ? -12.031 -8.828 -8.406 1 89.88 189 LEU B CA 1
ATOM 3452 C C . LEU B 1 189 ? -11.422 -7.484 -8.008 1 89.88 189 LEU B C 1
ATOM 3454 O O . LEU B 1 189 ? -10.32 -7.145 -8.438 1 89.88 189 LEU B O 1
ATOM 3458 N N . ARG B 1 190 ? -12.164 -6.77 -7.332 1 94.25 190 ARG B N 1
ATOM 3459 C CA . ARG B 1 190 ? -11.664 -5.59 -6.633 1 94.25 190 ARG B CA 1
ATOM 3460 C C . ARG B 1 190 ? -11.461 -5.875 -5.148 1 94.25 190 ARG B C 1
ATOM 3462 O O . ARG B 1 190 ? -12.375 -5.707 -4.344 1 94.25 190 ARG B O 1
ATOM 3469 N N . LEU B 1 191 ? -10.281 -6.316 -4.844 1 96.75 191 LEU B N 1
ATOM 3470 C CA . LEU B 1 191 ? -9.984 -6.82 -3.51 1 96.75 191 LEU B CA 1
ATOM 3471 C C . LEU B 1 191 ? -9.711 -5.672 -2.543 1 96.75 191 LEU B C 1
ATOM 3473 O O . LEU B 1 191 ? -8.945 -4.758 -2.859 1 96.75 191 LEU B O 1
ATOM 3477 N N . ASN B 1 192 ? -10.367 -5.691 -1.456 1 97.38 192 ASN B N 1
ATOM 3478 C CA . ASN B 1 192 ? -10.062 -4.836 -0.314 1 97.38 192 ASN B CA 1
ATOM 3479 C C . ASN B 1 192 ? -9.352 -5.609 0.793 1 97.38 192 ASN B C 1
ATOM 3481 O O . ASN B 1 192 ? -9.891 -6.59 1.313 1 97.38 192 ASN B O 1
ATOM 3485 N N . VAL B 1 193 ? -8.211 -5.16 1.15 1 98.25 193 VAL B N 1
ATOM 3486 C CA . VAL B 1 193 ? -7.336 -5.918 2.043 1 98.25 193 VAL B CA 1
ATOM 3487 C C . VAL B 1 193 ? -7.531 -5.445 3.48 1 98.25 193 VAL B C 1
ATOM 3489 O O . VAL B 1 193 ? -7.562 -4.242 3.746 1 98.25 193 VAL B O 1
ATOM 3492 N N . LEU B 1 194 ? -7.758 -6.332 4.363 1 97.75 194 LEU B N 1
ATOM 3493 C CA . LEU B 1 194 ? -7.602 -6.09 5.793 1 97.75 194 LEU B CA 1
ATOM 3494 C C . LEU B 1 194 ? -6.188 -6.43 6.254 1 97.75 194 LEU B C 1
ATOM 3496 O O . LEU B 1 194 ? -5.848 -7.602 6.41 1 97.75 194 LEU B O 1
ATOM 3500 N N . PRO B 1 195 ? -5.355 -5.426 6.473 1 97.06 195 PRO B N 1
ATOM 3501 C CA . PRO B 1 195 ? -3.908 -5.645 6.562 1 97.06 195 PRO B CA 1
ATOM 3502 C C . PRO B 1 195 ? -3.494 -6.309 7.875 1 97.06 195 PRO B C 1
ATOM 3504 O O . PRO B 1 195 ? -2.441 -6.949 7.945 1 97.06 195 PRO B O 1
ATOM 3507 N N . SER B 1 196 ? -4.086 -6.082 8.969 1 91.94 196 SER B N 1
ATOM 3508 C CA . SER B 1 196 ? -3.824 -6.645 10.289 1 91.94 196 SER B CA 1
ATOM 3509 C C . SER B 1 196 ? -5.09 -7.238 10.898 1 91.94 196 SER B C 1
ATOM 3511 O O . SER B 1 196 ? -5.766 -6.582 11.695 1 91.94 196 SER B O 1
ATOM 3513 N N . PRO B 1 197 ? -5.402 -8.422 10.484 1 82.88 197 PRO B N 1
ATOM 3514 C CA . PRO B 1 197 ? -6.691 -8.984 10.891 1 82.88 197 PRO B CA 1
ATOM 3515 C C . PRO B 1 197 ? -6.969 -8.805 12.383 1 82.88 197 PRO B C 1
ATOM 3517 O O . PRO B 1 197 ? -6.07 -8.984 13.203 1 82.88 197 PRO B O 1
ATOM 3520 N N . PRO B 1 198 ? -8.242 -8.422 12.594 1 82.81 198 PRO B N 1
ATOM 3521 C CA . PRO B 1 198 ? -8.656 -8.281 13.992 1 82.81 198 PRO B CA 1
ATOM 3522 C C . PRO B 1 198 ? -8.711 -9.625 14.727 1 82.81 198 PRO B C 1
ATOM 3524 O O . PRO B 1 198 ? -8.711 -10.68 14.094 1 82.81 198 PRO B O 1
ATOM 3527 N N . ALA B 1 199 ? -8.656 -9.508 16.031 1 82.75 199 ALA B N 1
ATOM 3528 C CA . ALA B 1 199 ? -8.727 -10.711 16.859 1 82.75 199 ALA B CA 1
ATOM 3529 C C . ALA B 1 199 ? -10 -11.5 16.562 1 82.75 199 ALA B C 1
ATOM 3531 O O . ALA B 1 199 ? -9.969 -12.734 16.484 1 82.75 199 ALA B O 1
ATOM 3532 N N . VAL B 1 200 ? -11.109 -10.711 16.359 1 87.12 200 VAL B N 1
ATOM 3533 C CA . VAL B 1 200 ? -12.367 -11.352 15.984 1 87.12 200 VAL B CA 1
ATOM 3534 C C . VAL B 1 200 ? -12.922 -10.695 14.727 1 87.12 200 VAL B C 1
ATOM 3536 O O . VAL B 1 200 ? -13.305 -9.523 14.75 1 87.12 200 VAL B O 1
ATOM 3539 N N . LEU B 1 201 ? -12.969 -11.422 13.695 1 93 201 LEU B N 1
ATOM 3540 C CA . LEU B 1 201 ? -13.453 -10.969 12.391 1 93 201 LEU B CA 1
ATOM 3541 C C . LEU B 1 201 ? -14.969 -11.086 12.312 1 93 201 LEU B C 1
ATOM 3543 O O . LEU B 1 201 ? -15.555 -12.016 12.867 1 93 201 LEU B O 1
ATOM 3547 N N . ALA B 1 202 ? -15.633 -10.133 11.68 1 95.56 202 ALA B N 1
ATOM 3548 C CA . ALA B 1 202 ? -17.078 -10.156 11.477 1 95.56 202 ALA B CA 1
ATOM 3549 C C . ALA B 1 202 ? -17.422 -10.047 9.992 1 95.56 202 ALA B C 1
ATOM 3551 O O . ALA B 1 202 ? -17.922 -9.008 9.539 1 95.56 202 ALA B O 1
ATOM 3552 N N . PRO B 1 203 ? -17.25 -11.133 9.266 1 95 203 PRO B N 1
ATOM 3553 C CA . PRO B 1 203 ? -17.531 -11.086 7.828 1 95 203 PRO B CA 1
ATOM 3554 C C . PRO B 1 203 ? -19.016 -10.859 7.523 1 95 203 PRO B C 1
ATOM 3556 O O . PRO B 1 203 ? -19.359 -10.438 6.418 1 95 203 PRO B O 1
ATOM 3559 N N . GLU B 1 204 ? -19.906 -11.109 8.516 1 94.5 204 GLU B N 1
ATOM 3560 C CA . GLU B 1 204 ? -21.344 -10.969 8.328 1 94.5 204 GLU B CA 1
ATOM 3561 C C . GLU B 1 204 ? -21.734 -9.508 8.117 1 94.5 204 GLU B C 1
ATOM 3563 O O . GLU B 1 204 ? -22.844 -9.211 7.68 1 94.5 204 GLU B O 1
ATOM 3568 N N . LEU B 1 205 ? -20.828 -8.625 8.484 1 94.25 205 LEU B N 1
ATOM 3569 C CA . LEU B 1 205 ? -21.047 -7.203 8.25 1 94.25 205 LEU B CA 1
ATOM 3570 C C . LEU B 1 205 ? -21.281 -6.926 6.766 1 94.25 205 LEU B C 1
ATOM 3572 O O . LEU B 1 205 ? -22.062 -6.039 6.414 1 94.25 205 LEU B O 1
ATOM 3576 N N . PHE B 1 206 ? -20.641 -7.621 5.914 1 95.25 206 PHE B N 1
ATOM 3577 C CA . PHE B 1 206 ? -20.812 -7.555 4.469 1 95.25 206 PHE B CA 1
ATOM 3578 C C . PHE B 1 206 ? -21.094 -8.938 3.895 1 95.25 206 PHE B C 1
ATOM 3580 O O . PHE B 1 206 ? -20.344 -9.438 3.057 1 95.25 206 PHE B O 1
ATOM 3587 N N . ALA B 1 207 ? -22.234 -9.391 4.203 1 95.38 207 ALA B N 1
ATOM 3588 C CA . ALA B 1 207 ? -22.609 -10.781 3.982 1 95.38 207 ALA B CA 1
ATOM 3589 C C . ALA B 1 207 ? -22.75 -11.086 2.494 1 95.38 207 ALA B C 1
ATOM 3591 O O . ALA B 1 207 ? -22.641 -12.234 2.074 1 95.38 207 ALA B O 1
ATOM 3592 N N . GLN B 1 208 ? -22.938 -10.094 1.684 1 94.31 208 GLN B N 1
ATOM 3593 C CA . GLN B 1 208 ? -23.188 -10.305 0.262 1 94.31 208 GLN B CA 1
ATOM 3594 C C . GLN B 1 208 ? -21.891 -10.258 -0.541 1 94.31 208 GLN B C 1
ATOM 3596 O O . GLN B 1 208 ? -21.891 -10.516 -1.747 1 94.31 208 GLN B O 1
ATOM 3601 N N . ARG B 1 209 ? -20.812 -9.961 0.179 1 94.62 209 ARG B N 1
ATOM 3602 C CA . ARG B 1 209 ? -19.516 -9.852 -0.494 1 94.62 209 ARG B CA 1
ATOM 3603 C C . ARG B 1 209 ? -18.719 -11.141 -0.354 1 94.62 209 ARG B C 1
ATOM 3605 O O . ARG B 1 209 ? -18.938 -11.914 0.579 1 94.62 209 ARG B O 1
ATOM 3612 N N . LYS B 1 210 ? -17.844 -11.328 -1.293 1 96.44 210 LYS B N 1
ATOM 3613 C CA . LYS B 1 210 ? -16.938 -12.461 -1.215 1 96.44 210 LYS B CA 1
ATOM 3614 C C . LYS B 1 210 ? -15.805 -12.195 -0.226 1 96.44 210 LYS B C 1
ATOM 3616 O O . LYS B 1 210 ? -15.234 -11.102 -0.206 1 96.44 210 LYS B O 1
ATOM 3621 N N . TRP B 1 211 ? -15.523 -13.258 0.582 1 97.19 211 TRP B N 1
ATOM 3622 C CA . TRP B 1 211 ? -14.453 -13.156 1.568 1 97.19 211 TRP B CA 1
ATOM 3623 C C . TRP B 1 211 ? -13.383 -14.211 1.317 1 97.19 211 TRP B C 1
ATOM 3625 O O . TRP B 1 211 ? -13.695 -15.375 1.056 1 97.19 211 TRP B O 1
ATOM 3635 N N . PHE B 1 212 ? -12.156 -13.773 1.283 1 97.62 212 PHE B N 1
ATOM 3636 C CA . PHE B 1 212 ? -11.008 -14.672 1.32 1 97.62 212 PHE B CA 1
ATOM 3637 C C . PHE B 1 212 ? -10.32 -14.617 2.68 1 97.62 212 PHE B C 1
ATOM 3639 O O . PHE B 1 212 ? -9.938 -13.539 3.141 1 97.62 212 PHE B O 1
ATOM 3646 N N . LEU B 1 213 ? -10.219 -15.766 3.297 1 97.5 213 LEU B N 1
ATOM 3647 C CA . LEU B 1 213 ? -9.547 -15.844 4.59 1 97.5 213 LEU B CA 1
ATOM 3648 C C . LEU B 1 213 ? -8.234 -16.625 4.477 1 97.5 213 LEU B C 1
ATOM 3650 O O . LEU B 1 213 ? -8.242 -17.812 4.152 1 97.5 213 LEU B O 1
ATOM 3654 N N . VAL B 1 214 ? -7.125 -15.953 4.719 1 97.75 214 VAL B N 1
ATOM 3655 C CA . VAL B 1 214 ? -5.805 -16.562 4.664 1 97.75 214 VAL B CA 1
ATOM 3656 C C . VAL B 1 214 ? -5.434 -17.109 6.043 1 97.75 214 VAL B C 1
ATOM 3658 O O . VAL B 1 214 ? -5.461 -16.391 7.035 1 97.75 214 VAL B O 1
ATOM 3661 N N . THR B 1 215 ? -5.129 -18.344 6.148 1 95.94 215 THR B N 1
ATOM 3662 C CA . THR B 1 215 ? -4.781 -18.953 7.426 1 95.94 215 THR B CA 1
ATOM 3663 C C . THR B 1 215 ? -3.553 -19.844 7.273 1 95.94 215 THR B C 1
ATOM 3665 O O . THR B 1 215 ? -3.096 -20.109 6.156 1 95.94 215 THR B O 1
ATOM 3668 N N . THR B 1 216 ? -2.961 -20.078 8.398 1 92.69 216 THR B N 1
ATOM 3669 C CA . THR B 1 216 ? -1.809 -20.969 8.406 1 92.69 216 THR B CA 1
ATOM 3670 C C . THR B 1 216 ? -2.137 -22.266 9.141 1 92.69 216 THR B C 1
ATOM 3672 O O . THR B 1 216 ? -2.752 -22.25 10.211 1 92.69 216 THR B O 1
ATOM 3675 N N . GLY B 1 217 ? -1.765 -23.422 8.539 1 90.31 217 GLY B N 1
ATOM 3676 C CA . GLY B 1 217 ? -1.879 -24.703 9.203 1 90.31 217 GLY B CA 1
ATOM 3677 C C . GLY B 1 217 ? -3.281 -25.281 9.148 1 90.31 217 GLY B C 1
ATOM 3678 O O . GLY B 1 217 ? -4.152 -24.75 8.461 1 90.31 217 GLY B O 1
ATOM 3679 N N . LYS B 1 218 ? -3.498 -26.391 9.891 1 92.81 218 LYS B N 1
ATOM 3680 C CA . LYS B 1 218 ? -4.789 -27.078 9.938 1 92.81 218 LYS B CA 1
ATOM 3681 C C . LYS B 1 218 ? -5.754 -26.359 10.875 1 92.81 218 LYS B C 1
ATOM 3683 O O . LYS B 1 218 ? -5.355 -25.891 11.945 1 92.81 218 LYS B O 1
ATOM 3688 N N . LEU B 1 219 ? -6.918 -26.344 10.461 1 93.69 219 LEU B N 1
ATOM 3689 C CA . LEU B 1 219 ? -7.941 -25.688 11.273 1 93.69 219 LEU B CA 1
ATOM 3690 C C . LEU B 1 219 ? -8.32 -26.562 12.469 1 93.69 219 LEU B C 1
ATOM 3692 O O . LEU B 1 219 ? -8.461 -27.781 12.336 1 93.69 219 LEU B O 1
ATOM 3696 N N . THR B 1 220 ? -8.406 -25.938 13.555 1 94.44 220 THR B N 1
ATOM 3697 C CA . THR B 1 220 ? -8.891 -26.609 14.75 1 94.44 220 THR B CA 1
ATOM 3698 C C . THR B 1 220 ? -10.398 -26.859 14.656 1 94.44 220 THR B C 1
ATOM 3700 O O . THR B 1 220 ? -11.062 -26.344 13.766 1 94.44 220 THR B O 1
ATOM 3703 N N . ALA B 1 221 ? -10.945 -27.703 15.578 1 95.94 221 ALA B N 1
ATOM 3704 C CA . ALA B 1 221 ? -12.375 -27.969 15.617 1 95.94 221 ALA B CA 1
ATOM 3705 C C . ALA B 1 221 ? -13.172 -26.688 15.852 1 95.94 221 ALA B C 1
ATOM 3707 O O . ALA B 1 221 ? -14.227 -26.484 15.242 1 95.94 221 ALA B O 1
ATOM 3708 N N . GLY B 1 222 ? -12.641 -25.906 16.672 1 94.69 222 GLY B N 1
ATOM 3709 C CA . GLY B 1 222 ? -13.281 -24.625 16.938 1 94.69 222 GLY B CA 1
ATOM 3710 C C . GLY B 1 222 ? -13.32 -23.719 15.727 1 94.69 222 GLY B C 1
ATOM 3711 O O . GLY B 1 222 ? -14.328 -23.062 15.461 1 94.69 222 GLY B O 1
ATOM 3712 N N . GLN B 1 223 ? -12.211 -23.688 15.016 1 93.44 223 GLN B N 1
ATOM 3713 C CA . GLN B 1 223 ? -12.133 -22.875 13.812 1 93.44 223 GLN B CA 1
ATOM 3714 C C . GLN B 1 223 ? -13.086 -23.391 12.734 1 93.44 223 GLN B C 1
ATOM 3716 O O . GLN B 1 223 ? -13.727 -22.594 12.031 1 93.44 223 GLN B O 1
ATOM 3721 N N . LYS B 1 224 ? -13.172 -24.641 12.641 1 96 224 LYS B N 1
ATOM 3722 C CA . LYS B 1 224 ? -14.086 -25.25 11.672 1 96 224 LYS B CA 1
ATOM 3723 C C . LYS B 1 224 ? -15.539 -24.891 12 1 96 224 LYS B C 1
ATOM 3725 O O . LYS B 1 224 ? -16.328 -24.625 11.102 1 96 224 LYS B O 1
ATOM 3730 N N . LYS B 1 225 ? -15.844 -24.953 13.25 1 96.31 225 LYS B N 1
ATOM 3731 C CA . LYS B 1 225 ? -17.188 -24.578 13.688 1 96.31 225 LYS B CA 1
ATOM 3732 C C . LYS B 1 225 ? -17.5 -23.125 13.352 1 96.31 225 LYS B C 1
ATOM 3734 O O . LYS B 1 225 ? -18.578 -22.812 12.867 1 96.31 225 LYS B O 1
ATOM 3739 N N . GLN B 1 226 ? -16.531 -22.312 13.609 1 94.94 226 GLN B N 1
ATOM 3740 C CA . GLN B 1 226 ? -16.703 -20.891 13.312 1 94.94 226 GLN B CA 1
ATOM 3741 C C . GLN B 1 226 ? -16.875 -20.656 11.812 1 94.94 226 GLN B C 1
ATOM 3743 O O . GLN B 1 226 ? -17.719 -19.859 11.398 1 94.94 226 GLN B O 1
ATOM 3748 N N . LEU B 1 227 ? -16.094 -21.297 11.055 1 95.19 227 LEU B N 1
ATOM 3749 C CA . LEU B 1 227 ? -16.172 -21.188 9.602 1 95.19 227 LEU B CA 1
ATOM 3750 C C . LEU B 1 227 ? -17.562 -21.609 9.109 1 95.19 227 LEU B C 1
ATOM 3752 O O . LEU B 1 227 ? -18.125 -20.984 8.211 1 95.19 227 LEU B O 1
ATOM 3756 N N . ALA B 1 228 ? -18.062 -22.672 9.68 1 96.31 228 ALA B N 1
ATOM 3757 C CA . ALA B 1 228 ? -19.391 -23.156 9.305 1 96.31 228 ALA B CA 1
ATOM 3758 C C . ALA B 1 228 ? -20.453 -22.109 9.625 1 96.31 228 ALA B C 1
ATOM 3760 O O . ALA B 1 228 ? -21.391 -21.906 8.836 1 96.31 228 ALA B O 1
ATOM 3761 N N . GLN B 1 229 ? -20.312 -21.5 10.727 1 95.88 229 GLN B N 1
ATOM 3762 C CA . GLN B 1 229 ? -21.25 -20.453 11.117 1 95.88 229 GLN B CA 1
ATOM 3763 C C . GLN B 1 229 ? -21.219 -19.297 10.117 1 95.88 229 GLN B C 1
ATOM 3765 O O . GLN B 1 229 ? -22.281 -18.781 9.727 1 95.88 229 GLN B O 1
ATOM 3770 N N . TRP B 1 230 ? -20.031 -18.891 9.703 1 96.12 230 TRP B N 1
ATOM 3771 C CA . TRP B 1 230 ? -19.906 -17.797 8.742 1 96.12 230 TRP B CA 1
ATOM 3772 C C . TRP B 1 230 ? -20.484 -18.188 7.387 1 96.12 230 TRP B C 1
ATOM 3774 O O . TRP B 1 230 ? -21.141 -17.391 6.727 1 96.12 230 TRP B O 1
ATOM 3784 N N . ARG B 1 231 ? -20.234 -19.391 7.004 1 95.56 231 ARG B N 1
ATOM 3785 C CA . ARG B 1 231 ? -20.688 -19.844 5.699 1 95.56 231 ARG B CA 1
ATOM 3786 C C . ARG B 1 231 ? -22.203 -19.859 5.617 1 95.56 231 ARG B C 1
ATOM 3788 O O . ARG B 1 231 ? -22.781 -19.734 4.531 1 95.56 231 ARG B O 1
ATOM 3795 N N . ASN B 1 232 ? -22.859 -19.875 6.746 1 95.12 232 ASN B N 1
ATOM 3796 C CA . ASN B 1 232 ? -24.312 -19.859 6.801 1 95.12 232 ASN B CA 1
ATOM 3797 C C . ASN B 1 232 ? -24.859 -18.453 6.566 1 95.12 232 ASN B C 1
ATOM 3799 O O . ASN B 1 232 ? -26.031 -18.281 6.195 1 95.12 232 ASN B O 1
ATOM 3803 N N . VAL B 1 233 ? -23.984 -17.5 6.781 1 94.69 233 VAL B N 1
ATOM 3804 C CA . VAL B 1 233 ? -24.516 -16.141 6.77 1 94.69 233 VAL B CA 1
ATOM 3805 C C . VAL B 1 233 ? -23.875 -15.344 5.645 1 94.69 233 VAL B C 1
ATOM 3807 O O . VAL B 1 233 ? -24.422 -14.336 5.195 1 94.69 233 VAL B O 1
ATOM 3810 N N . VAL B 1 234 ? -22.703 -15.734 5.164 1 95.06 234 VAL B N 1
ATOM 3811 C CA . VAL B 1 234 ? -21.969 -15.008 4.137 1 95.06 234 VAL B CA 1
ATOM 3812 C C . VAL B 1 234 ? -22.203 -15.664 2.775 1 95.06 234 VAL B C 1
ATOM 3814 O O . VAL B 1 234 ? -22.219 -16.891 2.664 1 95.06 234 VAL B O 1
ATOM 3817 N N . ALA B 1 235 ? -22.406 -14.875 1.771 1 92.81 235 ALA B N 1
ATOM 3818 C CA . ALA B 1 235 ? -22.734 -15.375 0.438 1 92.81 235 ALA B CA 1
ATOM 3819 C C . ALA B 1 235 ? -21.578 -16.203 -0.136 1 92.81 235 ALA B C 1
ATOM 3821 O O . ALA B 1 235 ? -21.812 -17.219 -0.804 1 92.81 235 ALA B O 1
ATOM 3822 N N . SER B 1 236 ? -20.359 -15.781 0.031 1 95.56 236 SER B N 1
ATOM 3823 C CA . SER B 1 236 ? -19.188 -16.469 -0.501 1 95.56 236 SER B CA 1
ATOM 3824 C C . SER B 1 236 ? -18 -16.312 0.434 1 95.56 236 SER B C 1
ATOM 3826 O O . SER B 1 236 ? -17.609 -15.195 0.789 1 95.56 236 SER B O 1
ATOM 3828 N N . LEU B 1 237 ? -17.422 -17.469 0.832 1 96.88 237 LEU B N 1
ATOM 3829 C CA . LEU B 1 237 ? -16.281 -17.484 1.738 1 96.88 237 LEU B CA 1
ATOM 3830 C C . LEU B 1 237 ? -15.289 -18.562 1.337 1 96.88 237 LEU B C 1
ATOM 3832 O O . LEU B 1 237 ? -15.633 -19.734 1.279 1 96.88 237 LEU B O 1
ATOM 3836 N N . GLU B 1 238 ? -14.141 -18.156 0.984 1 96.56 238 GLU B N 1
ATOM 3837 C CA . GLU B 1 238 ? -13.055 -19.062 0.612 1 96.56 238 GLU B CA 1
ATOM 3838 C C . GLU B 1 238 ? -11.914 -19 1.616 1 96.56 238 GLU B C 1
ATOM 3840 O O . GLU B 1 238 ? -11.492 -17.922 2.018 1 96.56 238 GLU B O 1
ATOM 3845 N N . VAL B 1 239 ? -11.414 -20.156 2.029 1 96.88 239 VAL B N 1
ATOM 3846 C CA . VAL B 1 239 ? -10.289 -20.234 2.949 1 96.88 239 VAL B CA 1
ATOM 3847 C C . VAL B 1 239 ? -9.023 -20.625 2.186 1 96.88 239 VAL B C 1
ATOM 3849 O O . VAL B 1 239 ? -9.023 -21.594 1.432 1 96.88 239 VAL B O 1
ATOM 3852 N N . ILE B 1 240 ? -8.023 -19.844 2.326 1 96.81 240 ILE B N 1
ATOM 3853 C CA . ILE B 1 240 ? -6.711 -20.094 1.735 1 96.81 240 ILE B CA 1
ATOM 3854 C C . ILE B 1 240 ? -5.746 -20.594 2.809 1 96.81 240 ILE B C 1
ATOM 3856 O O . ILE B 1 240 ? -5.359 -19.844 3.703 1 96.81 240 ILE B O 1
ATOM 3860 N N . THR B 1 241 ? -5.371 -21.766 2.766 1 94.81 241 THR B N 1
ATOM 3861 C CA . THR B 1 241 ? -4.465 -22.344 3.75 1 94.81 241 THR B CA 1
ATOM 3862 C C . THR B 1 241 ? -3.033 -22.375 3.221 1 94.81 241 THR B C 1
ATOM 3864 O O . THR B 1 241 ? -2.775 -22.906 2.141 1 94.81 241 THR B O 1
ATOM 3867 N N . LEU B 1 242 ? -2.238 -21.781 3.955 1 93.62 242 LEU B N 1
ATOM 3868 C CA . LEU B 1 242 ? -0.823 -21.766 3.602 1 93.62 242 LEU B CA 1
ATOM 3869 C C . LEU B 1 242 ? -0.114 -23.016 4.102 1 93.62 242 LEU B C 1
ATOM 3871 O O . LEU B 1 242 ? -0.472 -23.562 5.148 1 93.62 242 LEU B O 1
#

Solvent-accessible surface area (backbone atoms only — not comparable to full-atom values): 25908 Å² total; per-residue (Å²): 111,77,28,45,56,67,57,44,17,61,73,72,74,39,45,49,52,56,52,50,46,37,27,73,76,68,65,39,76,77,54,48,63,46,99,85,64,46,58,33,34,43,61,66,44,50,53,49,52,52,52,51,49,52,43,41,76,39,40,44,44,54,90,63,41,70,72,40,74,80,56,73,74,72,85,70,66,64,39,39,58,58,52,42,50,52,41,50,49,25,57,75,68,63,36,54,68,60,34,49,48,50,52,54,53,44,55,73,36,35,61,47,47,54,40,40,66,59,36,51,51,52,50,47,64,75,32,62,53,96,42,38,58,36,34,40,53,33,25,46,50,47,26,49,51,47,37,52,36,37,51,50,46,56,59,33,61,78,44,85,57,47,64,29,39,36,28,36,48,83,50,87,66,51,63,53,45,46,50,55,50,38,45,48,53,49,61,58,39,29,69,42,45,28,61,60,53,52,97,46,75,40,68,64,80,49,21,83,34,40,36,37,34,34,27,56,63,79,77,49,73,66,52,51,52,51,50,53,56,46,57,73,59,27,71,37,76,47,78,45,69,92,111,77,28,44,55,70,55,43,17,62,73,70,72,41,43,50,51,55,52,50,45,38,26,72,76,68,66,38,76,78,55,49,63,45,99,84,64,47,56,32,34,43,62,65,45,51,53,47,52,51,50,52,48,52,44,39,76,38,40,43,45,55,90,63,41,68,70,38,74,82,53,69,79,67,85,70,65,65,38,40,58,57,51,41,51,51,41,51,50,24,58,74,69,63,36,54,67,60,35,49,49,51,53,54,51,44,54,74,35,36,60,46,49,55,41,40,64,61,37,52,51,51,50,46,63,75,30,63,53,96,42,37,60,35,34,40,52,34,24,46,50,46,25,49,52,48,35,52,35,37,52,51,47,55,59,34,61,79,45,82,56,47,64,29,38,36,27,38,48,82,49,86,63,50,64,53,44,47,50,54,50,38,44,48,53,49,60,58,40,31,69,43,44,26,62,66,51,51,98,47,73,39,66,63,79,50,22,84,34,39,36,38,35,33,28,54,62,79,75,48,74,67,52,50,52,49,50,53,58,46,57,75,58,26,71,38,76,45,78,44,71,93

Organism: Salmonella typhi (NCBI:txid90370)

Foldseek 3Di:
DKDFLLRLCVLLVHFSVVVVLLCVPAVQQQADADPVGTGIHDPVSSVRSNQLVVCVLLVDFSNRCVVCSVPVPDPPHSVLVVLLVVLLVCLVVVVLVVNLVSLVVVVSRHQLLSCLVRHLVVSLVVLPDPDPVSVVSSVSSLVSLQVVLVVLLVVLVVDAAAEAEEEEDQDDPLSVSSSVSSNCRNNRYNYDYDRHHDPDDDCLVPQAHAYEYEYEDDDDPVRVVVVVVSVVRHPHYHYHYD/DKDFLLRLCVLLVHFSVVVVLLCVPPVQQQADADPVGTGIHDPVSSVRSNQLVVCVLLVDFSNPCVVCSVPVPDPDHSVLVVLLVVLLVCLLVVVLVVNLVSLVVVVSRHQLLSCLVRHLVVSLVVLPDPDPVSVVSSVSSLVSLQVVLVVLLVVLVVDAAAEAEEEEDQDDPLSVSSSVSSNCRNNRYNYDYDRHDDPDDDCLVPQAHAYEYEYEDDDDPVRVVVVVVSVVRHPHYHYHYD

Radius of gyration: 24.81 Å; Cα contacts (8 Å, |Δi|>4): 707; chains: 2; bounding box: 51×67×65 Å

Secondary structure (DSSP, 8-state):
--B-HHHHHHHHT--HHHHHHHHHHH--S--EE-TT--EEB-HHHHHHHHHHHHHHHTT--GGGTHHHHH-TT-----HHHHHHHHHHHHHHTT-HHHHHHHHHHHHHHS-HHHHIIIIIHHHHHHT-SSSHHHHHHHHHHHHHHHHHHHHHHHHHTTS--EEEEEEESS-S-THHHHHHHHHTTTSSEEEEEESS--SS--GGGGTTSEEEEEE-SPPPHHHHHHHHHHHHH-SEEEEEE-/--B-HHHHHHHHT--HHHHHHHHHHH--S--EE-TT--EEB-HHHHHHHHHHHHHHHTT--GGGTHHHHH-TT-----HHHHHHHHHHHHHHTT-HHHHHHHHHHHHHHS-HHHHIIIIIHHHHHHT--SSHHHHHHHHHHHHHHHHHHHHHHHHHTTS--EEEEEEESS-S-THHHHHHHHHHTTSSEEEEEESS--SS--GGGGTTSEEEEEE-SPPPHHHHHHHHHHHTT-SEEEEEE-

InterPro domains:
  IPR000551 MerR-type HTH domain [PF13411] (3-70)
  IPR000551 MerR-type HTH domain [PS00552] (6-29)
  IPR000551 MerR-type HTH domain [PS50937] (1-71)
  IPR000551 MerR-type HTH domain [SM00422] (3-72)
  IPR009061 Putative DNA-binding domain superfamily [SSF46955] (3-92)
  IPR047057 MerR transcriptional regulator [PTHR30204] (2-232)
  IPR053987 Transcriptional regulator MlrA-like, C-terminal domain [PF22267] (161-232)
  IPR053988 Transcriptional regulator MlrA-like, helical domain [PF22270] (80-154)

Sequence (484 aa):
MSYSIGEFARLCGINAATLRAWQRRYGLLKPQRTDGGHRLYSDDDIRQALSILDWVRKGVPISQVKPLLSRPVIRLGDNWITIQETMLQHLHEGRIDALRQLIYDCGREYPRAELVTHLLRPLRSKVSAHLPAVMTLREILDGIIIAYTSFCLEGDRKAPGNNAFISGWHLSDHCEIWLEALTRTGQELRLNVLPSPPAVLAPELFAQRKWFLVTTGKLTAGQKKQLAQWRNVVASLEVITLMSYSIGEFARLCGINAATLRAWQRRYGLLKPQRTDGGHRLYSDDDIRQALSILDWVRKGVPISQVKPLLSRPVIRLGDNWITIQETMLQHLHEGRIDALRQLIYDCGREYPRAELVTHLLRPLRSKVSAHLPAVMTLREILDGIIIAYTSFCLEGDRKAPGNNAFISGWHLSDHCEIWLEALTRTGQELRLNVLPSPPAVLAPELFAQRKWFLVTTGKLTAGQKKQLAQWRNVVASLEVITL

Nearest PDB structures (foldseek):
  5c8d-assembly2_E  TM=4.588E-01  e=2.088E-07  Thermus thermophilus HB27
  5c8d-assembly2_F  TM=4.505E-01  e=5.447E-07  Thermus thermophilus HB27
  5c8d-assembly2_H  TM=4.663E-01  e=1.780E-06  Thermus thermophilus HB27
  5d90-assembly2_C  TM=6.277E-01  e=2.298E-03  Haemophilus influenzae Rd KW20
  3hh0-assembly1_A  TM=5.323E-01  e=1.236E-03  Bacillus cereus ATCC 14579

pLDDT: mean 92.23, std 7.05, range [55.22, 98.69]